Protein 9EYT (pdb70)

InterPro domains:
  IPR000547 Clathrin, heavy chain/VPS, 7-fold repeat [PS50236] (543-689)
  IPR000547 Clathrin, heavy chain/VPS, 7-fold repeat [PS50236] (692-834)
  IPR000547 Clathrin, heavy chain/VPS, 7-fold repeat [PS50236] (839-978)
  IPR000547 Clathrin, heavy chain/VPS, 7-fold repeat [PS50236] (985-1130)
  IPR000547 Clathrin, heavy chain/VPS, 7-fold repeat [PS50236] (1134-1275)
  IPR000547 Clathrin, heavy chain/VPS, 7-fold repeat [PS50236] (1280-1426)
  IPR000547 Clathrin, heavy chain/VPS, 7-fold repeat [PS50236] (1429-1572)
  IPR000547 Clathrin, heavy chain/VPS, 7-fold repeat [SM00299] (543-685)
  IPR000547 Clathrin, heavy chain/VPS, 7-fold repeat [SM00299] (692-834)
  IPR000547 Clathrin, heavy chain/VPS, 7-fold repeat [SM00299] (839-978)
  IPR000547 Clathrin, heavy chain/VPS, 7-fold repeat [SM00299] (985-1130)
  IPR000547 Clathrin, heavy chain/VPS, 7-fold repeat [SM00299] (1134-1275)
  IPR000547 Clathrin, heavy chain/VPS, 7-fold repeat [SM00299] (1280-1426)
  IPR000547 Clathrin, heavy chain/VPS, 7-fold repeat [SM00299] (1429-1588)
  IPR011990 Tetratricopeptide-like helical domain superfamily [G3DSA:1.25.40.10] (449-777)
  IPR011990 Tetratricopeptide-like helical domain superfamily [G3DSA:1.25.40.10] (894-1048)
  IPR011990 Tetratricopeptide-like helical domain superfamily [G3DSA:1.25.40.10] (1049-1189)
  IPR011990 Tetratricopeptide-like helical domain superfamily [G3DSA:1.25.40.10] (1190-1528)
  IPR015348 Clathrin, heavy chain, linker, core motif [PF09268] (339-360)
  IPR016024 Armadillo-type fold [SSF48371] (339-491)

Organism: Saccharomyces cerevisiae (strain ATCC 204508 / S288c) (NCBI:txid559292)

Secondary structure (DSSP, 8-state):
-TT-SEEEEEEEEGGGGT--GGG-STTTEEEEETTEEEEEE-STT--EEEEEETTTTTEEEEEEB--SEEEE-SSSSEEEEEETTTEEEEEETTTTEEEEEEE-SS-EEEEEESSSSEEEEEESSEEEEEEGGGS-TTPPPEEEEEPPGGGTT-EEEEEEE-TTSSEEEEEEEEEETTEEEEEEEEEETTTTEEEEEE-SEEEEEEE--TTSTT--EEEEEEEEE-TTT--EEEEEEEES--TT-S--PPPEEEEE---TT-TT--EEEEEEETTTTEEEEEETTSEEEEEETTT--EEEEEES-SSPEEEEEEETTTTEEEEEETT-EEEEEEE-TTTHHHHHHHTS--HHHHHHHHHHHT-SS-TT-/--SS--/---SB--/--STTT-

Sequence (389 aa):
MSDLPIEFTELVDLMSLGISPQFLDFRSTTFESDHFVTVRETKDGTNSVAIVDLAKGNEVTRKNMGGDSAIMHPSQMVISVRANGTIVQIFNLETKSKLKSFTLDEPVIFWRWLSETTLGFVTARSILTSNVFDGNVNAKPQLLTLRHANLNNTQQIINFVANKNLDWFAVVGILQENGRIAGRIQLFSKQRNISQAIDGHVAIFTNILLEGNGSTPVQVFVTGNRNATTGAGELRIIEIDHDASLPSQYQKETTDDIFFPPDATNDFPIAVQVSEKYGIIYLLTKYGFIHLYELETGTNLFVNRITAESVFTAAPYNHENGIACINKKGQVLAVEISTSQIVPYILNKLSNVALALIVATRGGLPGADDLYTLIDLGYTLIDLGYTLIDL

Nearest PDB structures (foldseek):
  9eyt-assembly1_A  TM=1.003E+00  e=1.297E-74  Saccharomyces cerevisiae S288C
  9exf-assembly4_D  TM=9.952E-01  e=6.682E-69  Saccharomyces cerevisiae S288C
  9exg-assembly1_A  TM=9.948E-01  e=3.323E-68  Saccharomyces cerevisiae S288C
  5ods-assembly2_B  TM=9.689E-01  e=1.224E-43  Mus musculus
  5ods-assembly1_A  TM=9.681E-01  e=1.224E-43  Mus musculus

Solvent-accessible surface area: 16287 Å² total; per-residue (Å²): 133,81,102,60,1,9,95,100,61,85,44,9,44,0,53,84,50,70,6,33,87,134,25,12,14,37,137,8,0,15,8,30,13,38,51,6,0,2,0,44,20,72,56,131,77,73,30,15,0,0,5,0,23,31,79,53,70,39,111,50,50,122,56,90,6,52,4,74,10,4,4,3,2,23,39,104,67,7,0,0,0,32,2,107,20,25,44,0,8,0,6,44,23,129,93,122,55,82,48,3,18,17,75,10,129,47,71,8,75,24,10,55,4,19,36,90,65,10,0,0,0,0,1,63,98,8,2,20,26,5,84,2,82,62,78,82,58,100,43,103,20,136,100,25,22,112,37,66,71,22,0,81,139,20,70,10,16,37,0,12,16,6,152,101,51,34,9,5,0,2,0,0,0,24,109,70,108,49,36,13,11,3,59,0,2,0,5,1,118,136,132,110,45,26,12,41,11,86,0,2,5,2,32,18,5,21,5,94,20,151,58,9,64,103,62,61,5,30,0,0,0,1,0,29,7,63,12,106,102,8,63,7,70,1,28,1,15,23,3,67,65,79,96,101,23,106,28,130,15,154,74,50,74,28,114,3,116,15,31,113,115,6,58,77,4,0,0,19,12,7,28,14,0,63,87,31,0,0,0,0,0,0,0,6,48,0,31,0,0,0,1,0,0,56,40,0,47,52,3,17,57,73,104,17,14,81,62,24,0,1,14,19,2,22,36,57,165,108,29,2,3,0,2,0,0,68,85,0,55,0,6,1,0,28,6,4,63,69,50,0,0,49,30,0,35,102,134,54,95,46,79,69,4,0,72,45,0,9,98,53,17,72,18,66,35,16,130,152,123,93,110,23,22,97,46,122,137,54,0,2,87,56,68,113,14,24,5,11,143

B-factor: mean 39.84, std 12.74, range [17.58, 113.2]

Structure (mmCIF, N/CA/C/O backbone):
data_9EYT
#
_entry.id   9EYT
#
_cell.length_a   56.31
_cell.length_b   56.31
_cell.length_c   254.6
_cell.angle_alpha   90
_cell.angle_beta   90
_cell.angle_gamma   90
#
_symmetry.space_group_name_H-M   'P 43 21 2'
#
loop_
_entity.id
_entity.type
_entity.pdbx_description
1 polymer 'Clathrin heavy chain'
2 polymer Epsin-1
3 water water
#
loop_
_atom_site.group_PDB
_atom_site.id
_atom_site.type_symbol
_atom_site.label_atom_id
_atom_site.label_alt_id
_atom_site.label_comp_id
_atom_site.label_asym_id
_atom_site.label_entity_id
_atom_site.label_seq_id
_atom_site.pdbx_PDB_ins_code
_atom_site.Cartn_x
_atom_site.Cartn_y
_atom_site.Cartn_z
_atom_site.occupancy
_atom_site.B_iso_or_equiv
_atom_site.auth_seq_id
_atom_site.auth_comp_id
_atom_site.auth_asym_id
_atom_site.auth_atom_id
_atom_site.pdbx_PDB_model_num
ATOM 1 N N . MET A 1 5 ? 20.304 41.83 -1.676 1 83.655 1 MET A N 1
ATOM 2 C CA . MET A 1 5 ? 19.828 40.859 -2.699 1 84.659 1 MET A CA 1
ATOM 3 C C . MET A 1 5 ? 18.301 40.865 -2.657 1 84.69 1 MET A C 1
ATOM 4 O O . MET A 1 5 ? 17.722 40.425 -1.669 1 90.275 1 MET A O 1
ATOM 10 N N . SER A 1 6 ? 17.672 41.353 -3.736 1 88.411 2 SER A N 1
ATOM 11 C CA . SER A 1 6 ? 16.283 41.793 -3.722 1 84.041 2 SER A CA 1
ATOM 12 C C . SER A 1 6 ? 15.3 40.67 -4.081 1 78.727 2 SER A C 1
ATOM 13 O O . SER A 1 6 ? 14.095 40.901 -4.156 1 86.34 2 SER A O 1
ATOM 19 N N . ASP A 1 7 ? 15.799 39.457 -4.344 1 71.896 3 ASP A N 1
ATOM 20 C CA . ASP A 1 7 ? 14.942 38.342 -4.723 1 74.244 3 ASP A CA 1
ATOM 21 C C . ASP A 1 7 ? 14.561 37.528 -3.48 1 70.731 3 ASP A C 1
ATOM 22 O O . ASP A 1 7 ? 13.529 36.859 -3.456 1 64.623 3 ASP A O 1
ATOM 31 N N . LEU A 1 8 ? 15.429 37.572 -2.459 1 71.662 4 LEU A N 1
ATOM 32 C CA . LEU A 1 8 ? 15.308 36.742 -1.272 1 65.304 4 LEU A CA 1
ATOM 33 C C . LEU A 1 8 ? 13.901 36.846 -0.689 1 57.016 4 LEU A C 1
ATOM 34 O O . LEU A 1 8 ? 13.385 37.922 -0.452 1 60.653 4 LEU A O 1
ATOM 50 N N . PRO A 1 9 ? 13.257 35.717 -0.364 1 50.026 5 PRO A N 1
ATOM 51 C CA . PRO A 1 9 ? 11.934 35.743 0.243 1 46.654 5 PRO A CA 1
ATOM 52 C C . PRO A 1 9 ? 11.908 36.081 1.738 1 43.124 5 PRO A C 1
ATOM 53 O O . PRO A 1 9 ? 10.845 36.052 2.346 1 42.356 5 PRO A O 1
ATOM 64 N N . ILE A 1 10 ? 13.085 36.34 2.331 1 45.343 6 ILE A N 1
ATOM 65 C CA . ILE A 1 10 ? 13.234 36.611 3.761 1 43.266 6 ILE A CA 1
ATOM 66 C C . ILE A 1 10 ? 14.026 37.894 3.962 1 43.207 6 ILE A C 1
ATOM 67 O O . ILE A 1 10 ? 14.737 38.346 3.054 1 46.536 6 ILE A O 1
ATOM 83 N N . GLU A 1 11 ? 13.844 38.468 5.153 1 43.459 7 GLU A N 1
ATOM 84 C CA . GLU A 1 11 ? 14.729 39.474 5.721 1 46.368 7 GLU A CA 1
ATOM 85 C C . GLU A 1 11 ? 15.551 38.859 6.848 1 43.168 7 GLU A C 1
ATOM 86 O O . GLU A 1 11 ? 15.022 38.157 7.716 1 43.364 7 GLU A O 1
ATOM 98 N N . PHE A 1 12 ? 16.866 39.064 6.761 1 44.085 8 PHE A N 1
ATOM 99 C CA . PHE A 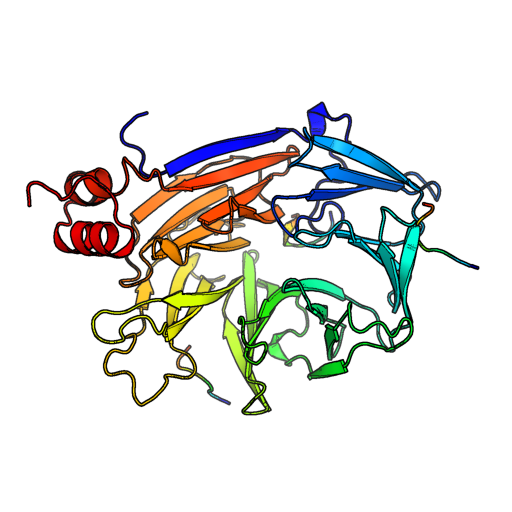1 12 ? 17.827 38.538 7.726 1 42.848 8 PHE A CA 1
ATOM 100 C C . PHE A 1 12 ? 18.496 39.724 8.414 1 43.809 8 PHE A C 1
ATOM 101 O O . PHE A 1 12 ? 18.939 40.651 7.736 1 46.857 8 PHE A O 1
ATOM 118 N N . THR A 1 13 ? 18.547 39.714 9.753 1 43.173 9 THR A N 1
ATOM 119 C CA . THR A 1 13 ? 18.97 40.843 10.569 1 48.923 9 THR A CA 1
ATOM 120 C C . THR A 1 13 ? 19.81 40.317 11.724 1 47.219 9 THR A C 1
ATOM 121 O O . THR A 1 13 ? 19.657 39.161 12.109 1 44.879 9 THR A O 1
ATOM 132 N N . GLU A 1 14 ? 20.715 41.155 12.215 1 46.042 10 GLU A N 1
ATOM 133 C CA . GLU A 1 14 ? 21.358 40.939 13.503 1 44.712 10 GLU A CA 1
ATOM 134 C C . GLU A 1 14 ? 20.686 41.879 14.493 1 44.029 10 GLU A C 1
ATOM 135 O O . GLU A 1 14 ? 20.75 43.087 14.294 1 47.611 10 GLU A O 1
ATOM 147 N N . LEU A 1 15 ? 20.025 41.339 15.516 1 42.315 11 LEU A N 1
ATOM 148 C CA . LEU A 1 15 ? 19.338 42.166 16.507 1 45.671 11 LEU A CA 1
ATOM 149 C C . LEU A 1 15 ? 20.361 42.828 17.419 1 49.923 11 LEU A C 1
ATOM 150 O O . LEU A 1 15 ? 20.195 43.997 17.772 1 52.43 11 LEU A O 1
ATOM 166 N N . VAL A 1 16 ? 21.416 42.093 17.779 1 48.991 12 VAL A N 1
ATOM 167 C CA . VAL A 1 16 ? 22.451 42.637 18.654 1 47.807 12 VAL A CA 1
ATOM 168 C C . VAL A 1 16 ? 23.597 41.644 18.659 1 46.57 12 VAL A C 1
ATOM 169 O O . VAL A 1 16 ? 23.397 40.433 18.457 1 44.563 12 VAL A O 1
ATOM 182 N N . ASP A 1 17 ? 24.796 42.165 18.878 1 45.423 13 ASP A N 1
ATOM 183 C CA . ASP A 1 17 ? 25.917 41.299 19.163 1 45.157 13 ASP A CA 1
ATOM 184 C C . ASP A 1 17 ? 26.197 41.35 20.669 1 42.754 13 ASP A C 1
ATOM 185 O O . ASP A 1 17 ? 26.572 42.4 21.165 1 41.679 13 ASP A O 1
ATOM 194 N N . LEU A 1 18 ? 26.072 40.226 21.383 1 40.487 14 LEU A N 1
ATOM 195 C CA . LEU A 1 18 ? 26.179 40.287 22.838 1 38.931 14 LEU A CA 1
ATOM 196 C C . LEU A 1 18 ? 27.587 40.631 23.283 1 40.689 14 LEU A C 1
ATOM 197 O O . LEU A 1 18 ? 27.77 41.214 24.367 1 41.601 14 LEU A O 1
ATOM 213 N N . MET A 1 19 ? 28.582 40.247 22.477 1 39.821 15 MET A N 1
ATOM 214 C CA . MET A 1 19 ? 29.986 40.447 22.773 1 42.38 15 MET A CA 1
ATOM 215 C C . MET A 1 19 ? 30.356 41.943 22.764 1 43.514 15 MET A C 1
ATOM 216 O O . MET A 1 19 ? 31.342 42.335 23.409 1 45.466 15 MET A O 1
ATOM 230 N N . SER A 1 20 ? 29.577 42.756 22.019 1 43.335 16 SER A N 1
ATOM 231 C CA . SER A 1 20 ? 29.747 44.209 21.91 1 48.703 16 SER A CA 1
ATOM 232 C C . SER A 1 20 ? 29.129 44.883 23.132 1 48.081 16 SER A C 1
ATOM 233 O O . SER A 1 20 ? 29.294 46.095 23.358 1 55.521 16 SER A O 1
ATOM 241 N N . LEU A 1 21 ? 28.47 44.074 23.954 1 48.924 17 LEU A N 1
ATOM 242 C CA . LEU A 1 21 ? 27.868 44.523 25.198 1 49.928 17 LEU A CA 1
ATOM 243 C C . LEU A 1 21 ? 28.737 44.134 26.385 1 50.294 17 LEU A C 1
ATOM 244 O O . LEU A 1 21 ? 28.376 44.484 27.512 1 48.376 17 LEU A O 1
ATOM 260 N N . GLY A 1 22 ? 30.015 43.739 26.119 1 53.436 18 GLY A N 1
ATOM 261 C CA . GLY A 1 22 ? 31 43.46 27.165 1 57.836 18 GLY A CA 1
ATOM 262 C C . GLY A 1 22 ? 30.788 42.088 27.841 1 55.98 18 GLY A C 1
ATOM 263 O O 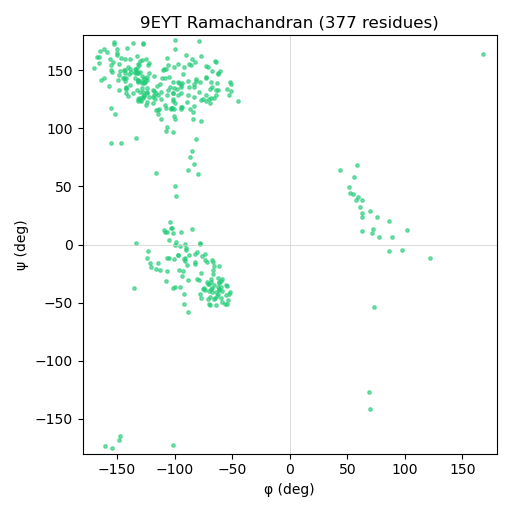. GLY A 1 22 ? 31.476 41.748 28.807 1 59.221 18 GLY A O 1
ATOM 267 N N . ILE A 1 23 ? 29.859 41.317 27.31 1 53.102 19 ILE A N 1
ATOM 268 C CA . ILE A 1 23 ? 29.513 40.007 27.838 1 52.086 19 ILE A CA 1
ATOM 269 C C . ILE A 1 23 ? 30.525 38.983 27.334 1 52.305 19 ILE A C 1
ATOM 270 O O . ILE A 1 23 ? 31.023 39.093 26.214 1 50.135 19 ILE A O 1
ATOM 286 N N . SER A 1 24 ? 30.864 38.028 28.217 1 50.616 20 SER A N 1
ATOM 287 C CA . SER A 1 24 ? 31.899 37.047 27.943 1 47.742 20 SER A CA 1
ATOM 288 C C . SER A 1 24 ? 31.329 35.93 27.083 1 42.98 20 SER A C 1
ATOM 289 O O . SER A 1 24 ? 30.237 35.411 27.317 1 42.395 20 SER A O 1
ATOM 297 N N . PRO A 1 25 ? 32.112 35.44 26.109 1 43.938 21 PRO A N 1
ATOM 298 C CA . PRO A 1 25 ? 31.712 34.274 25.351 1 41.357 21 PRO A CA 1
ATOM 299 C C . PRO A 1 25 ? 31.662 32.984 26.174 1 40.204 21 PRO A C 1
ATOM 300 O O . PRO A 1 25 ? 31.066 32.044 25.706 1 40.274 21 PRO A O 1
ATOM 311 N N . GLN A 1 26 ? 32.246 32.935 27.374 1 41.906 22 GLN A N 1
ATOM 312 C CA . GLN A 1 26 ? 32.281 31.692 28.133 1 42.876 22 GLN A CA 1
ATOM 313 C C . GLN A 1 26 ? 30.874 31.292 28.593 1 40.491 22 GLN A C 1
ATOM 314 O O . GLN A 1 26 ? 30.671 30.148 28.987 1 42.142 22 GLN A O 1
ATOM 328 N N . PHE A 1 27 ? 29.866 32.174 28.527 1 38.948 23 PHE A N 1
ATOM 329 C CA . PHE A 1 27 ? 28.533 31.841 29.003 1 36.733 23 PHE A CA 1
ATOM 330 C C . PHE A 1 27 ? 27.493 31.67 27.899 1 34.321 23 PHE A C 1
ATOM 331 O O . PHE A 1 27 ? 26.279 31.62 28.164 1 33.22 23 PHE A O 1
ATOM 348 N N . LEU A 1 28 ? 27.975 31.579 26.658 1 33.612 24 LEU A N 1
ATOM 349 C CA . LEU A 1 28 ? 27.1 31.389 25.529 1 32.899 24 LEU A CA 1
ATOM 350 C C . LEU A 1 28 ? 26.803 29.893 25.369 1 34.283 24 LEU A C 1
ATOM 351 O O . LEU A 1 28 ? 27.35 29.24 24.486 1 34.886 24 LEU A O 1
ATOM 367 N N . ASP A 1 29 ? 25.859 29.388 26.178 1 33.977 25 ASP A N 1
ATOM 368 C CA . ASP A 1 29 ? 25.455 27.994 26.116 1 32.132 25 ASP A CA 1
ATOM 369 C C . ASP A 1 29 ? 23.987 27.912 26.527 1 30.609 25 ASP A C 1
ATOM 370 O O . ASP A 1 29 ? 23.461 28.82 27.137 1 29.147 25 ASP A O 1
ATOM 379 N N . PHE A 1 30 ? 23.329 26.795 26.213 1 26.196 26 PHE A N 1
ATOM 380 C CA . PHE A 1 30 ? 21.889 26.674 26.295 1 25.347 26 PHE A CA 1
ATOM 381 C C . PHE A 1 30 ? 21.382 26.91 27.717 1 24.028 26 PHE A C 1
ATOM 382 O O . PHE A 1 30 ? 20.28 27.393 27.875 1 28.366 26 PHE A O 1
ATOM 399 N N . ARG A 1 31 ? 22.123 26.459 28.734 1 25.449 27 ARG A N 1
ATOM 400 C CA . ARG A 1 31 ? 21.707 26.607 30.122 1 26.272 27 ARG A CA 1
ATOM 401 C C . ARG A 1 31 ? 21.992 28.002 30.679 1 28.314 27 ARG A C 1
ATOM 402 O O . ARG A 1 31 ? 21.277 28.446 31.561 1 31.692 27 ARG A O 1
ATOM 423 N N . SER A 1 32 ? 23.025 28.664 30.175 1 29.222 28 SER A N 1
ATOM 424 C CA . SER A 1 32 ? 23.51 29.885 30.811 1 31.647 28 SER A CA 1
ATOM 425 C C . SER A 1 32 ? 22.898 31.124 30.15 1 32.668 28 SER A C 1
ATOM 426 O O . SER A 1 32 ? 22.757 32.176 30.802 1 34.334 28 SER A O 1
ATOM 434 N N . THR A 1 33 ? 22.712 31.076 28.824 1 30.405 29 THR A N 1
ATOM 435 C CA . THR A 1 33 ? 22.139 32.219 28.12 1 30.007 29 THR A CA 1
ATOM 436 C C . THR A 1 33 ? 20.774 31.809 27.619 1 29.318 29 THR A C 1
ATOM 437 O O . THR A 1 33 ? 20.678 30.98 26.692 1 30.989 29 THR A O 1
ATOM 448 N N . THR A 1 34 ? 19.727 32.346 28.243 1 29.066 30 THR A N 1
ATOM 449 C CA . THR A 1 34 ? 18.358 31.951 27.976 1 29.387 30 THR A CA 1
ATOM 450 C C . THR A 1 34 ? 17.647 33.027 27.169 1 30.287 30 THR A C 1
ATOM 451 O O . THR A 1 34 ? 17.993 34.21 27.231 1 32.193 30 THR A O 1
ATOM 462 N N . PHE A 1 35 ? 16.636 32.566 26.435 1 30.112 31 PHE A N 1
ATOM 463 C CA . PHE A 1 35 ? 16.026 33.349 25.361 1 30.903 31 PHE A CA 1
ATOM 464 C C . PHE A 1 35 ? 14.601 32.859 25.146 1 30.951 31 PHE A C 1
ATOM 465 O O . PHE A 1 35 ? 14.392 31.981 24.298 1 33.187 31 PHE A O 1
ATOM 482 N N . GLU A 1 36 ? 13.662 33.421 25.908 1 28.135 32 GLU A N 1
ATOM 483 C CA . GLU A 1 36 ? 12.27 32.997 25.936 1 29.377 32 GLU A CA 1
ATOM 484 C C . GLU A 1 36 ? 11.419 33.719 24.862 1 32.284 32 GLU A C 1
ATOM 485 O O . GLU A 1 36 ? 10.418 33.2 24.4 1 35.605 32 GLU A O 1
ATOM 497 N N . SER A 1 37 ? 11.806 34.945 24.551 1 32.92 33 SER A N 1
ATOM 498 C CA . SER A 1 37 ? 11.205 35.766 23.506 1 38.163 33 SER A CA 1
ATOM 499 C C . SER A 1 37 ? 12.273 36.734 23.006 1 36.523 33 SER A C 1
ATOM 500 O O . SER A 1 37 ? 13.362 36.816 23.557 1 35.7 33 SER A O 1
ATOM 508 N N . ASP A 1 38 ? 11.991 37.517 21.947 1 39.574 34 ASP A N 1
ATOM 509 C CA . ASP A 1 38 ? 13.026 38.414 21.448 1 40.111 34 ASP A CA 1
ATOM 510 C C . ASP A 1 38 ? 13.018 39.727 22.227 1 42.288 34 ASP A C 1
ATOM 511 O O . ASP A 1 38 ? 13.656 40.691 21.77 1 44.307 34 ASP A O 1
ATOM 520 N N . HIS A 1 39 ? 12.3 39.759 23.376 1 39.102 35 HIS A N 1
ATOM 521 C CA . HIS A 1 39 ? 12.256 40.92 24.252 1 42.404 35 HIS A CA 1
ATOM 522 C C . HIS A 1 39 ? 13.534 40.977 25.085 1 41.359 35 HIS A C 1
ATOM 523 O O . HIS A 1 39 ? 14.094 42.048 25.319 1 44.009 35 HIS A O 1
ATOM 538 N N . PHE A 1 40 ? 13.977 39.823 25.599 1 36.769 36 PHE A N 1
ATOM 539 C CA . PHE A 1 40 ? 15.112 39.792 26.506 1 36.449 36 PHE A CA 1
ATOM 540 C C . PHE A 1 40 ? 16.046 38.625 26.217 1 34.158 36 PHE A C 1
ATOM 541 O O . PHE A 1 40 ? 15.609 37.572 25.751 1 32.996 36 PHE A O 1
ATOM 558 N N . VAL A 1 41 ? 17.322 38.839 26.534 1 35.316 37 VAL A N 1
ATOM 559 C CA . VAL A 1 41 ? 18.303 37.784 26.682 1 34.159 37 VAL A CA 1
ATOM 560 C C . VAL A 1 41 ? 18.809 37.849 28.122 1 34.196 37 VAL A C 1
ATOM 561 O O . VAL A 1 41 ? 19.043 38.936 28.622 1 37.643 37 VAL A O 1
ATOM 574 N N . THR A 1 42 ? 18.874 36.689 28.817 1 31.692 38 THR A N 1
ATOM 575 C CA . THR A 1 42 ? 19.36 36.615 30.189 1 31.844 38 THR A CA 1
ATOM 576 C C . THR A 1 42 ? 20.641 35.776 30.254 1 31.129 38 THR A C 1
ATOM 577 O O . THR A 1 42 ? 20.596 34.575 29.977 1 31.358 38 THR A O 1
ATOM 588 N N . VAL A 1 43 ? 21.766 36.396 30.634 1 32.562 39 VAL A N 1
ATOM 589 C CA . VAL A 1 43 ? 23.042 35.703 30.73 1 33.561 39 VAL A CA 1
ATOM 590 C C . VAL A 1 43 ? 23.484 35.481 32.167 1 34.828 39 VAL A C 1
ATOM 591 O O . VAL A 1 43 ? 23.797 36.441 32.891 1 37.373 39 VAL A O 1
ATOM 604 N N . ARG A 1 44 ? 23.596 34.197 32.552 1 35.244 40 ARG A N 1
ATOM 605 C CA . ARG A 1 44 ? 24.139 33.805 33.853 1 36.562 40 ARG A CA 1
ATOM 606 C C . ARG A 1 44 ? 25.653 33.775 33.77 1 38.71 40 ARG A C 1
ATOM 607 O O . ARG A 1 44 ? 26.205 33.079 32.937 1 44.117 40 ARG A O 1
ATOM 628 N N . GLU A 1 45 ? 26.292 34.598 34.586 1 39.224 41 GLU A N 1
ATOM 629 C CA . GLU A 1 45 ? 27.714 34.855 34.563 1 44.467 41 GLU A CA 1
ATOM 630 C C . GLU A 1 45 ? 28.314 34.319 35.873 1 52.409 41 GLU A C 1
ATOM 631 O O . GLU A 1 45 ? 27.983 34.821 36.947 1 53.728 41 GLU A O 1
ATOM 643 N N . THR A 1 46 ? 29.197 33.31 35.787 1 61.163 42 THR A N 1
ATOM 644 C CA . THR A 1 46 ? 29.821 32.685 36.952 1 64.221 42 THR A CA 1
ATOM 645 C C . THR A 1 46 ? 31.248 33.201 37.141 1 72.845 42 THR A C 1
ATOM 646 O O . THR A 1 46 ? 32.078 33.13 36.235 1 76.678 42 THR A O 1
ATOM 657 N N . LYS A 1 47 ? 31.517 33.715 38.348 1 79.642 43 LYS A N 1
ATOM 658 C CA . LYS A 1 47 ? 32.838 34.158 38.76 1 87 43 LYS A CA 1
ATOM 659 C C . LYS A 1 47 ? 32.953 33.875 40.255 1 98.958 43 LYS A C 1
ATOM 660 O O . LYS A 1 47 ? 32.602 34.732 41.072 1 113.198 43 LYS A O 1
ATOM 666 N N . ASP A 1 48 ? 33.38 32.647 40.591 1 102.768 44 ASP A N 1
ATOM 667 C CA . ASP A 1 48 ? 33.494 32.211 41.977 1 105.79 44 ASP A CA 1
ATOM 668 C C . ASP A 1 48 ? 32.073 32.08 42.527 1 100.896 44 ASP A C 1
ATOM 669 O O . ASP A 1 48 ? 31.194 31.635 41.802 1 84.364 44 ASP A O 1
ATOM 678 N N . GLY A 1 49 ? 31.849 32.467 43.789 1 106.32 45 GLY A N 1
ATOM 679 C CA . GLY A 1 49 ? 30.503 32.582 44.333 1 108.428 45 GLY A CA 1
ATOM 680 C C . GLY A 1 49 ? 29.921 33.981 44.118 1 106.981 45 GLY A C 1
ATOM 681 O O . GLY A 1 49 ? 28.757 34.22 44.443 1 99.265 45 GLY A O 1
ATOM 685 N N . THR A 1 50 ? 30.737 34.895 43.565 1 101 46 THR A N 1
ATOM 686 C CA . THR A 1 50 ? 30.29 36.237 43.217 1 93.547 46 THR A CA 1
ATOM 687 C C . THR A 1 50 ? 29.54 36.182 41.878 1 84.868 46 THR A C 1
ATOM 688 O O . THR A 1 50 ? 29.948 36.801 40.894 1 91.696 46 THR A O 1
ATOM 693 N N . ASN A 1 51 ? 28.438 35.414 41.856 1 72.286 47 ASN A N 1
ATOM 694 C CA . ASN A 1 51 ? 27.717 35.037 40.638 1 64.922 47 ASN A CA 1
ATOM 695 C C . ASN A 1 51 ? 26.71 36.119 40.264 1 55.305 47 ASN A C 1
ATOM 696 O O . ASN A 1 51 ? 26.314 36.871 41.131 1 51.855 47 ASN A O 1
ATOM 707 N N . SER A 1 52 ? 26.342 36.231 38.98 1 51.396 48 SER A N 1
ATOM 708 C CA . SER A 1 52 ? 25.543 37.368 38.532 1 47.03 48 SER A CA 1
ATOM 709 C C . SER A 1 52 ? 24.709 36.995 37.309 1 40.877 48 SER A C 1
ATOM 710 O O . SER A 1 52 ? 24.866 35.934 36.72 1 38.489 48 SER A O 1
ATOM 718 N N . VAL A 1 53 ? 23.827 37.918 36.927 1 38.484 49 VAL A N 1
ATOM 719 C CA . VAL A 1 53 ? 22.996 37.789 35.758 1 35.988 49 VAL A CA 1
ATOM 720 C C . VAL A 1 53 ? 22.956 39.141 35.063 1 39.089 49 VAL A C 1
ATOM 721 O O . VAL A 1 53 ? 22.846 40.173 35.731 1 38.988 49 VAL A O 1
ATOM 734 N N . ALA A 1 54 ? 23.077 39.094 33.726 1 38.258 50 ALA A N 1
ATOM 735 C CA . ALA A 1 54 ? 22.993 40.255 32.856 1 38.61 50 ALA A CA 1
ATOM 736 C C . ALA A 1 54 ? 21.739 40.08 32.018 1 36.578 50 ALA A C 1
ATOM 737 O O . ALA A 1 54 ? 21.618 39.075 31.306 1 38.378 50 ALA A O 1
ATOM 744 N N . ILE A 1 55 ? 20.797 41.005 32.197 1 35.523 51 ILE A N 1
ATOM 745 C CA . ILE A 1 55 ? 19.539 40.999 31.488 1 36.037 51 ILE A CA 1
ATOM 746 C C . ILE A 1 55 ? 19.591 42.051 30.396 1 36.763 51 ILE A C 1
ATOM 747 O O . ILE A 1 55 ? 19.689 43.247 30.698 1 39.309 51 ILE A O 1
ATOM 763 N N . VAL A 1 56 ? 19.49 41.595 29.14 1 37.906 52 VAL A N 1
ATOM 764 C CA . VAL A 1 56 ? 19.567 42.469 27.97 1 40.264 52 VAL A CA 1
ATOM 765 C C . VAL A 1 56 ? 18.14 42.734 27.506 1 41.165 52 VAL A C 1
ATOM 766 O O . VAL A 1 56 ? 17.424 41.79 27.183 1 39.589 52 VAL A O 1
ATOM 779 N N . ASP A 1 57 ? 17.744 44.015 27.457 1 42.38 53 ASP A N 1
ATOM 780 C CA . ASP A 1 57 ? 16.401 44.392 27.041 1 44.012 53 ASP A CA 1
ATOM 781 C C . ASP A 1 57 ? 16.474 44.832 25.582 1 46.454 53 ASP A C 1
ATOM 782 O O . ASP A 1 57 ? 16.971 45.917 25.302 1 48.519 53 ASP A O 1
ATOM 791 N N . LEU A 1 58 ? 15.942 43.999 24.687 1 48.242 54 LEU A N 1
ATOM 792 C CA . LEU A 1 58 ? 16.094 44.179 23.252 1 53.722 54 LEU A CA 1
ATOM 793 C C . LEU A 1 58 ? 15.172 45.28 22.749 1 53.676 54 LEU A C 1
ATOM 794 O O . LEU A 1 58 ? 15.421 45.818 21.681 1 56.468 54 LEU A O 1
ATOM 810 N N . ALA A 1 59 ? 14.079 45.531 23.47 1 52.211 55 ALA A N 1
ATOM 811 C CA . ALA A 1 59 ? 13.137 46.576 23.122 1 59.192 55 ALA A CA 1
ATOM 812 C C . ALA A 1 59 ? 13.708 47.961 23.476 1 59.359 55 ALA A C 1
ATOM 813 O O . ALA A 1 59 ? 13.615 48.891 22.685 1 69.376 55 ALA A O 1
ATOM 820 N N . LYS A 1 60 ? 14.408 48.054 24.614 1 61.068 56 LYS A N 1
ATOM 821 C CA . LYS A 1 60 ? 14.895 49.301 25.184 1 60.67 56 LYS A CA 1
ATOM 822 C C . LYS A 1 60 ? 16.381 49.505 24.86 1 59.588 56 LYS A C 1
ATOM 823 O O . LYS A 1 60 ? 17.181 49.787 25.742 1 57.202 56 LYS A O 1
ATOM 829 N N . GLY A 1 61 ? 16.758 49.372 23.58 1 60.436 57 GLY A N 1
ATOM 830 C CA . GLY A 1 61 ? 18.098 49.742 23.15 1 59.48 57 GLY A CA 1
ATOM 831 C C . GLY A 1 61 ? 19.215 48.827 23.66 1 58.74 57 GLY A C 1
ATOM 832 O O . GLY A 1 61 ? 20.354 49.264 23.784 1 59.836 57 GLY A O 1
ATOM 836 N N . ASN A 1 62 ? 18.916 47.541 23.9 1 58.752 58 ASN A N 1
ATOM 837 C CA . ASN A 1 62 ? 19.919 46.599 24.376 1 56.004 58 ASN A CA 1
ATOM 838 C C . ASN A 1 62 ? 20.465 46.989 25.741 1 53.7 58 ASN A C 1
ATOM 839 O O . ASN A 1 62 ? 21.583 46.604 26.073 1 52.845 58 ASN A O 1
ATOM 850 N N . GLU A 1 63 ? 19.684 47.763 26.511 1 56.159 59 GLU A N 1
ATOM 851 C CA . GLU A 1 63 ? 20.017 48.11 27.887 1 56.591 59 GLU A CA 1
ATOM 852 C C . GLU A 1 63 ? 20.319 46.839 28.685 1 50.921 59 GLU A C 1
ATOM 853 O O . GLU A 1 63 ? 19.515 45.924 28.654 1 45.477 59 GLU A O 1
ATOM 865 N N . VAL A 1 64 ? 21.459 46.788 29.386 1 50.713 60 VAL A N 1
ATOM 866 C CA . VAL A 1 64 ? 21.779 45.677 30.277 1 51.251 60 VAL A CA 1
ATOM 867 C C . VAL A 1 64 ? 21.517 46.041 31.739 1 51.551 60 VAL A C 1
ATOM 868 O O . VAL A 1 64 ? 21.948 47.077 32.226 1 52.641 60 VAL A O 1
ATOM 881 N N . THR A 1 65 ? 20.803 45.178 32.442 1 47.006 61 THR A N 1
ATOM 882 C CA . THR A 1 65 ? 20.646 45.281 33.886 1 49.505 61 THR A CA 1
ATOM 883 C C . THR A 1 65 ? 21.393 44.107 34.492 1 46.423 61 THR A C 1
ATOM 884 O O . THR A 1 65 ? 21.13 42.968 34.106 1 43.357 61 THR A O 1
ATOM 895 N N . ARG A 1 66 ? 22.319 44.387 35.4 1 46.392 62 ARG A N 1
ATOM 896 C CA . ARG A 1 66 ? 23.157 43.348 35.961 1 47.911 62 ARG A CA 1
ATOM 897 C C . ARG A 1 66 ? 22.911 43.273 37.465 1 47.934 62 ARG A C 1
ATOM 898 O O . ARG A 1 66 ? 22.912 44.288 38.156 1 49.877 62 ARG A O 1
ATOM 919 N N . LYS A 1 67 ? 22.713 42.055 37.963 1 43.954 63 LYS A N 1
ATOM 920 C CA . LYS A 1 67 ? 22.395 41.826 39.364 1 43.688 63 LYS A CA 1
ATOM 921 C C . LYS A 1 67 ? 23.187 40.63 39.873 1 42.205 63 LYS A C 1
ATOM 922 O O . LYS A 1 67 ? 23.34 39.647 39.154 1 39.679 63 LYS A O 1
ATOM 941 N N . ASN A 1 68 ? 23.546 40.66 41.16 1 43.02 64 ASN A N 1
ATOM 942 C CA . ASN A 1 68 ? 24.104 39.484 41.795 1 43.57 64 ASN A CA 1
ATOM 943 C C . ASN A 1 68 ? 22.965 38.493 41.981 1 45.128 64 ASN A C 1
ATOM 944 O O . ASN A 1 68 ? 21.84 38.885 42.267 1 43.369 64 ASN A O 1
ATOM 955 N N . MET A 1 69 ? 23.293 37.214 41.807 1 44.871 65 MET A N 1
ATOM 956 C CA . MET A 1 69 ? 22.322 36.139 41.872 1 49.018 65 MET A CA 1
ATOM 957 C C . MET A 1 69 ? 22.966 34.908 42.52 1 51.675 65 MET A C 1
ATOM 958 O O . MET A 1 69 ? 24.134 34.62 42.273 1 62.433 65 MET A O 1
ATOM 972 N N . GLY A 1 70 ? 22.192 34.179 43.324 1 51.273 66 GLY A N 1
ATOM 973 C CA . GLY A 1 70 ? 22.649 32.96 43.973 1 53.715 66 GLY A CA 1
ATOM 974 C C . GLY A 1 70 ? 22.057 31.701 43.339 1 55.016 66 GLY A C 1
ATOM 975 O O . GLY A 1 70 ? 22.184 30.611 43.894 1 65.392 66 GLY A O 1
ATOM 979 N N . GLY A 1 71 ? 21.406 31.851 42.189 1 49.149 67 GLY A N 1
ATOM 980 C CA . GLY A 1 71 ? 20.693 30.76 41.561 1 48.169 67 GLY A CA 1
ATOM 981 C C . GLY A 1 71 ? 21.526 30.142 40.453 1 49.909 67 GLY A C 1
ATOM 982 O O . GLY A 1 71 ? 22.544 30.691 40.052 1 58.765 67 GLY A O 1
ATOM 986 N N . ASP A 1 72 ? 21.069 28.987 39.989 1 48.046 68 ASP A N 1
ATOM 987 C CA . ASP A 1 72 ? 21.74 28.202 38.979 1 51.551 68 ASP A CA 1
ATOM 988 C C . ASP A 1 72 ? 21.094 28.424 37.613 1 49.658 68 ASP A C 1
ATOM 989 O O . ASP A 1 72 ? 21.58 27.891 36.622 1 57.065 68 ASP A O 1
ATOM 998 N N . SER A 1 73 ? 19.92 29.059 37.568 1 40.401 69 SER A N 1
ATOM 999 C CA . SER A 1 73 ? 19.205 29.2 36.316 1 36.77 69 SER A CA 1
ATOM 1000 C C . SER A 1 73 ? 18.256 30.397 36.413 1 34.077 69 SER A C 1
ATOM 1001 O O . SER A 1 73 ? 17.659 30.645 37.463 1 31.814 69 SER A O 1
ATOM 1009 N N . ALA A 1 74 ? 18.202 31.216 35.355 1 31.418 70 ALA A N 1
ATOM 1010 C CA . ALA A 1 74 ? 17.345 32.392 35.353 1 32.599 70 ALA A CA 1
ATOM 1011 C C . ALA A 1 74 ? 16.716 32.599 33.961 1 32.507 70 ALA A C 1
ATOM 1012 O O . ALA A 1 74 ? 17.428 32.541 32.956 1 33.475 70 ALA A O 1
ATOM 1019 N N . ILE A 1 75 ? 15.406 32.855 33.925 1 30.733 71 ILE A N 1
ATOM 1020 C CA . ILE A 1 75 ? 14.694 33.222 32.699 1 32.829 71 ILE A CA 1
ATOM 1021 C C . ILE A 1 75 ? 13.806 34.456 32.93 1 32.264 71 ILE A C 1
ATOM 1022 O O . ILE A 1 75 ? 13.176 34.63 33.981 1 30.314 71 ILE A O 1
ATOM 1038 N N . MET A 1 76 ? 13.658 35.274 31.874 1 29.529 72 MET A N 1
ATOM 1039 C CA . MET A 1 76 ? 12.694 36.359 31.814 1 33.132 72 MET A CA 1
ATOM 1040 C C . MET A 1 76 ? 11.38 35.879 31.196 1 33.047 72 MET A C 1
ATOM 1041 O O . MET A 1 76 ? 11.347 34.926 30.404 1 32.442 72 MET A O 1
ATOM 1055 N N . HIS A 1 77 ? 10.303 36.554 31.603 1 34.203 73 HIS A N 1
ATOM 1056 C CA . HIS A 1 77 ? 8.984 36.362 31.038 1 33.386 73 HIS A CA 1
ATOM 1057 C C . HIS A 1 77 ? 9.053 36.785 29.566 1 35.3 73 HIS A C 1
ATOM 1058 O O . HIS A 1 77 ? 9.905 37.564 29.156 1 35.03 73 HIS A O 1
ATOM 1073 N N . PRO A 1 78 ? 8.161 36.298 28.697 1 36.287 74 PRO A N 1
ATOM 1074 C CA . PRO A 1 78 ? 8.208 36.731 27.292 1 35.205 74 PRO A CA 1
ATOM 1075 C C . PRO A 1 78 ? 7.972 38.22 27.064 1 38.997 74 PRO A C 1
ATOM 1076 O O . PRO A 1 78 ? 8.503 38.793 26.098 1 40.336 74 PRO A O 1
ATOM 1087 N N . SER A 1 79 ? 7.204 38.866 27.949 1 38.862 75 SER A N 1
ATOM 1088 C CA . SER A 1 79 ? 6.819 40.255 27.708 1 40.999 75 SER A CA 1
ATOM 1089 C C . SER A 1 79 ? 6.945 41.178 28.929 1 41.376 75 SER A C 1
ATOM 1090 O O . SER A 1 79 ? 7.233 42.371 28.753 1 40.516 75 SER A O 1
ATOM 1098 N N . GLN A 1 80 ? 6.617 40.662 30.131 1 40.132 76 GLN A N 1
ATOM 1099 C CA . GLN A 1 80 ? 6.55 41.439 31.366 1 39.859 76 GLN A CA 1
ATOM 1100 C C . GLN A 1 80 ? 7.927 41.424 32.049 1 38.102 76 GLN A C 1
ATOM 1101 O O . GLN A 1 80 ? 8.787 40.583 31.76 1 36.921 76 GLN A O 1
ATOM 1115 N N . MET A 1 81 ? 8.128 42.363 32.979 1 39.726 77 MET A N 1
ATOM 1116 C CA . MET A 1 81 ? 9.404 42.569 33.655 1 41.409 77 MET A CA 1
ATOM 1117 C C . MET A 1 81 ? 9.464 41.666 34.892 1 39.371 77 MET A C 1
ATOM 1118 O O . MET A 1 81 ? 9.479 42.138 36.04 1 40.14 77 MET A O 1
ATOM 1132 N N . VAL A 1 82 ? 9.454 40.381 34.6 1 38.211 78 VAL A N 1
ATOM 1133 C CA . VAL A 1 82 ? 9.384 39.325 35.593 1 38.179 78 VAL A CA 1
ATOM 1134 C C . VAL A 1 82 ? 10.5 38.307 35.344 1 35.573 78 VAL A C 1
ATOM 1135 O O . VAL A 1 82 ? 10.56 37.653 34.294 1 35.295 78 VAL A O 1
ATOM 1148 N N . ILE A 1 83 ? 11.33 38.098 36.384 1 34 79 ILE A N 1
ATOM 1149 C CA . ILE A 1 83 ? 12.449 37.167 36.337 1 34.09 79 ILE A CA 1
ATOM 1150 C C . ILE A 1 83 ? 12.161 35.995 37.292 1 31.108 79 ILE A C 1
ATOM 1151 O O . ILE A 1 83 ? 11.605 36.193 38.368 1 34.316 79 ILE A O 1
ATOM 1167 N N . SER A 1 84 ? 12.491 34.809 36.809 1 30.546 80 SER A N 1
ATOM 1168 C CA . SER A 1 84 ? 12.351 33.535 37.501 1 31.351 80 SER A CA 1
ATOM 1169 C C . SER A 1 84 ? 13.746 32.935 37.683 1 29.061 80 SER A C 1
ATOM 1170 O O . SER A 1 84 ? 14.504 32.746 36.719 1 29.348 80 SER A O 1
ATOM 1178 N N . VAL A 1 85 ? 14.064 32.619 38.947 1 29.832 81 VAL A N 1
ATOM 1179 C CA . VAL A 1 85 ? 15.336 32.03 39.316 1 29.563 81 VAL A CA 1
ATOM 1180 C C . VAL A 1 85 ? 15.099 30.738 40.092 1 31.048 81 VAL A C 1
ATOM 1181 O O . VAL A 1 85 ? 14.18 30.655 40.899 1 29.517 81 VAL A O 1
ATOM 1194 N N . ARG A 1 86 ? 15.953 29.743 39.854 1 30.825 82 ARG A N 1
ATOM 1195 C CA . ARG A 1 86 ? 15.881 28.499 40.598 1 30.622 82 ARG A CA 1
ATOM 1196 C C . ARG A 1 86 ? 17.278 28.171 41.092 1 31.081 82 ARG A C 1
ATOM 1197 O O . ARG A 1 86 ? 18.253 28.557 40.459 1 32.336 82 ARG A O 1
ATOM 1218 N N . ALA A 1 87 ? 17.353 27.42 42.186 1 29.461 83 ALA A N 1
ATOM 1219 C CA . ALA A 1 87 ? 18.623 27.082 42.796 1 33.834 83 ALA A CA 1
ATOM 1220 C C . ALA A 1 87 ? 18.543 25.688 43.428 1 37.164 83 ALA A C 1
ATOM 1221 O O . ALA A 1 87 ? 17.487 25.317 43.926 1 32.45 83 ALA A O 1
ATOM 1228 N N . ASN A 1 88 ? 19.676 24.971 43.463 1 41.244 84 ASN A N 1
ATOM 1229 C CA . ASN A 1 88 ? 19.801 23.77 44.299 1 48.868 84 ASN A CA 1
ATOM 1230 C C . ASN A 1 88 ? 18.691 22.782 43.975 1 49.948 84 ASN A C 1
ATOM 1231 O O . ASN A 1 88 ? 18.057 22.228 44.881 1 50.436 84 ASN A O 1
ATOM 1242 N N . GLY A 1 89 ? 18.466 22.624 42.675 1 44.102 85 GLY A N 1
ATOM 1243 C CA . GLY A 1 89 ? 17.4 21.808 42.135 1 47.71 85 GLY A CA 1
ATOM 1244 C C . GLY A 1 89 ? 16.002 22.421 42.293 1 38.415 85 GLY A C 1
ATOM 1245 O O . GLY A 1 89 ? 15.22 22.403 41.359 1 31.954 85 GLY A O 1
ATOM 1249 N N . THR A 1 90 ? 15.644 22.788 43.534 1 38.79 86 THR A N 1
ATOM 1250 C CA . THR A 1 90 ? 14.252 22.752 43.962 1 34.62 86 THR A CA 1
ATOM 1251 C C . THR A 1 90 ? 13.771 24.101 44.481 1 32.578 86 THR A C 1
ATOM 1252 O O . THR A 1 90 ? 12.563 24.259 44.667 1 34.671 86 THR A O 1
ATOM 1263 N N . ILE A 1 91 ? 14.663 25.065 44.716 1 30.52 87 ILE A N 1
ATOM 1264 C CA . ILE A 1 91 ? 14.239 26.354 45.254 1 31.608 87 ILE A CA 1
ATOM 1265 C C . ILE A 1 91 ? 13.899 27.285 44.089 1 32.07 87 ILE A C 1
ATOM 1266 O O . ILE A 1 91 ? 14.753 27.507 43.221 1 30.482 87 ILE A O 1
ATOM 1282 N N . VAL A 1 92 ? 12.666 27.798 44.067 1 29.3 88 VAL A N 1
ATOM 1283 C CA . VAL A 1 92 ? 12.21 28.663 42.983 1 29.84 88 VAL A CA 1
ATOM 1284 C C . VAL A 1 92 ? 11.724 29.986 43.556 1 30.06 88 VAL A C 1
ATOM 1285 O O . VAL A 1 92 ? 10.968 30.01 44.539 1 32.214 88 VAL A O 1
ATOM 1298 N N . GLN A 1 93 ? 12.13 31.099 42.932 1 30.099 89 GLN A N 1
ATOM 1299 C CA . GLN A 1 93 ? 11.65 32.409 43.34 1 30.566 89 GLN A CA 1
ATOM 1300 C C . GLN A 1 93 ? 11.444 33.269 42.089 1 31.681 89 GLN A C 1
ATOM 1301 O O . GLN A 1 93 ? 12.266 33.254 41.174 1 31.668 89 GLN A O 1
ATOM 1315 N N . ILE A 1 94 ? 10.321 33.979 42.046 1 32.402 90 ILE A N 1
ATOM 1316 C CA . ILE A 1 94 ? 9.962 34.74 40.854 1 32.122 90 ILE A CA 1
ATOM 1317 C C . ILE A 1 94 ? 9.672 36.151 41.314 1 32.263 90 ILE A C 1
ATOM 1318 O O . ILE A 1 94 ? 8.961 36.308 42.309 1 33.723 90 ILE A O 1
ATOM 1334 N N . PHE A 1 95 ? 10.255 37.168 40.648 1 33.304 91 PHE A N 1
ATOM 1335 C CA . PHE A 1 95 ? 10.155 38.553 41.075 1 35.455 91 PHE A CA 1
ATOM 1336 C C . PHE A 1 95 ? 9.695 39.49 39.949 1 38.606 91 PHE A C 1
ATOM 1337 O O . PHE A 1 95 ? 10.063 39.267 38.804 1 40.748 91 PHE A O 1
ATOM 1354 N N . ASN A 1 96 ? 8.913 40.52 40.317 1 39.559 92 ASN A N 1
ATOM 1355 C CA . ASN A 1 96 ? 8.686 41.732 39.529 1 43.466 92 ASN A CA 1
ATOM 1356 C C . ASN A 1 96 ? 9.936 42.589 39.707 1 41.997 92 ASN A C 1
ATOM 1357 O O . ASN A 1 96 ? 10.16 43.138 40.772 1 43.614 92 ASN A O 1
ATOM 1368 N N . LEU A 1 97 ? 10.77 42.648 38.665 1 40.272 93 LEU A N 1
ATOM 1369 C CA . LEU A 1 97 ? 11.997 43.424 38.689 1 42.43 93 LEU A CA 1
ATOM 1370 C C . LEU A 1 97 ? 11.722 44.881 39.034 1 44.854 93 LEU A C 1
ATOM 1371 O O . LEU A 1 97 ? 12.567 45.542 39.622 1 47.803 93 LEU A O 1
ATOM 1387 N N . GLU A 1 98 ? 10.581 45.418 38.583 1 47.348 94 GLU A N 1
ATOM 1388 C CA . GLU A 1 98 ? 10.331 46.841 38.755 1 49.054 94 GLU A CA 1
ATOM 1389 C C . GLU A 1 98 ? 10.063 47.191 40.217 1 50.761 94 GLU A C 1
ATOM 1390 O O . GLU A 1 98 ? 10.601 48.189 40.705 1 53.999 94 GLU A O 1
ATOM 1402 N N . THR A 1 99 ? 9.205 46.414 40.889 1 47.813 95 THR A N 1
ATOM 1403 C CA . THR A 1 99 ? 8.833 46.692 42.268 1 51.698 95 THR A CA 1
ATOM 1404 C C . THR A 1 99 ? 9.761 45.944 43.226 1 49.617 95 THR A C 1
ATOM 1405 O O . THR A 1 99 ? 9.712 46.205 44.417 1 48.703 95 THR A O 1
ATOM 1416 N N . LYS A 1 100 ? 10.556 45 42.688 1 49.01 96 LYS A N 1
ATOM 1417 C CA . LYS A 1 100 ? 11.455 44.163 43.475 1 49.573 96 LYS A CA 1
ATOM 1418 C C . LYS A 1 100 ? 10.683 43.125 44.281 1 50.517 96 LYS A C 1
ATOM 1419 O O . LYS A 1 100 ? 11.276 42.416 45.097 1 51.409 96 LYS A O 1
ATOM 1438 N N . SER A 1 101 ? 9.401 42.927 43.969 1 48.825 97 SER A N 1
ATOM 1439 C CA . SER A 1 101 ? 8.552 42.121 44.835 1 49.991 97 SER A CA 1
ATOM 1440 C C . SER A 1 101 ? 8.54 40.661 44.393 1 45.173 97 SER A C 1
ATOM 1441 O O . SER A 1 101 ? 8.558 40.333 43.207 1 40.831 97 SER A O 1
ATOM 1449 N N . LYS A 1 102 ? 8.418 39.766 45.362 1 45.48 98 LYS A N 1
ATOM 1450 C CA . LYS A 1 102 ? 8.398 38.342 45.07 1 44.433 98 LYS A CA 1
ATOM 1451 C C . LYS A 1 102 ? 6.978 37.849 44.739 1 44.632 98 LYS A C 1
ATOM 1452 O O . LYS A 1 102 ? 6.128 37.837 45.627 1 50.639 98 LYS A O 1
ATOM 1471 N N . LEU A 1 103 ? 6.793 37.363 43.503 1 46.247 99 LEU A N 1
ATOM 1472 C CA . LEU A 1 103 ? 5.582 36.765 42.922 1 49.572 99 LEU A CA 1
ATOM 1473 C C . LEU A 1 103 ? 5.35 35.329 43.384 1 43.486 99 LEU A C 1
ATOM 1474 O O . LEU A 1 103 ? 4.229 34.902 43.628 1 42.572 99 LEU A O 1
ATOM 1490 N N . LYS A 1 104 ? 6.401 34.521 43.354 1 41.114 100 LYS A N 1
ATOM 1491 C CA . LYS A 1 104 ? 6.299 33.133 43.738 1 38.763 100 LYS A CA 1
ATOM 1492 C C . LYS A 1 104 ? 7.545 32.8 44.539 1 35.646 100 LYS A C 1
ATOM 1493 O O . LYS A 1 104 ? 8.62 33.3 44.225 1 33.457 100 LYS A O 1
ATOM 1512 N N . SER A 1 105 ? 7.38 31.909 45.514 1 36.446 101 SER A N 1
ATOM 1513 C CA . SER A 1 105 ? 8.493 31.4 46.291 1 34.676 101 SER A CA 1
ATOM 1514 C C . SER A 1 105 ? 8.063 30.042 46.816 1 37.187 101 SER A C 1
ATOM 1515 O O . SER A 1 105 ? 7.084 29.957 47.564 1 36.808 101 SER A O 1
ATOM 1523 N N . PHE A 1 106 ? 8.769 28.988 46.406 1 33.922 102 PHE A N 1
ATOM 1524 C CA . PHE A 1 106 ? 8.484 27.658 46.928 1 33.973 102 PHE A CA 1
ATOM 1525 C C . PHE A 1 106 ? 9.678 26.75 46.679 1 34.009 102 PHE A C 1
ATOM 1526 O O . PHE A 1 106 ? 10.587 27.11 45.928 1 32.124 102 PHE A O 1
ATOM 1543 N N . THR A 1 107 ? 9.631 25.566 47.333 1 35.71 103 THR A N 1
ATOM 1544 C CA . THR A 1 107 ? 10.592 24.499 47.134 1 34.981 103 THR A CA 1
ATOM 1545 C C . THR A 1 107 ? 9.871 23.305 46.522 1 35.203 103 THR A C 1
ATOM 1546 O O . THR A 1 107 ? 8.887 22.83 47.081 1 36.735 103 THR A O 1
ATOM 1557 N N . LEU A 1 108 ? 10.405 22.783 45.422 1 35.247 104 LEU A N 1
ATOM 1558 C CA . LEU A 1 108 ? 9.795 21.678 44.7 1 39.544 104 LEU A CA 1
ATOM 1559 C C . LEU A 1 108 ? 10.176 20.361 45.361 1 38.979 104 LEU A C 1
ATOM 1560 O O . LEU A 1 108 ? 11.189 20.263 46.044 1 40.75 104 LEU A O 1
ATOM 1576 N N . ASP A 1 109 ? 9.344 19.342 45.122 1 43.356 105 ASP A N 1
ATOM 1577 C CA . ASP A 1 109 ? 9.539 18.014 45.679 1 44.253 105 ASP A CA 1
ATOM 1578 C C . ASP A 1 109 ? 10.728 17.311 45.011 1 39.4 105 ASP A C 1
ATOM 1579 O O . ASP A 1 109 ? 11.383 16.5 45.638 1 40.504 105 ASP A O 1
ATOM 1588 N N . GLU A 1 110 ? 10.974 17.599 43.729 1 35.245 106 GLU A N 1
ATOM 1589 C CA . GLU A 1 110 ? 11.979 16.925 42.911 1 33.62 106 GLU A CA 1
ATOM 1590 C C . GLU A 1 110 ? 12.736 18.022 42.159 1 30.481 106 GLU A C 1
ATOM 1591 O O . GLU A 1 110 ? 12.163 19.06 41.824 1 28.049 106 GLU A O 1
ATOM 1603 N N . PRO A 1 111 ? 14.044 17.851 41.873 1 31.814 107 PRO A N 1
ATOM 1604 C CA . PRO A 1 111 ? 14.798 18.872 41.144 1 31.783 107 PRO A CA 1
ATOM 1605 C C . PRO A 1 111 ? 14.291 19.123 39.74 1 27.792 107 PRO A C 1
ATOM 1606 O O . PRO A 1 111 ? 13.955 18.181 39.011 1 27.757 107 PRO A O 1
ATOM 1617 N N . VAL A 1 112 ? 14.263 20.415 39.36 1 26.126 108 VAL A N 1
ATOM 1618 C CA . VAL A 1 112 ? 13.901 20.841 38.015 1 25.076 108 VAL A CA 1
ATOM 1619 C C . VAL A 1 112 ? 15.076 20.631 37.083 1 25.252 108 VAL A C 1
ATOM 1620 O O . VAL A 1 112 ? 16.188 21.066 37.424 1 27.314 108 VAL A O 1
ATOM 1633 N N . ILE A 1 113 ? 14.803 20.006 35.935 1 22.262 109 ILE A N 1
ATOM 1634 C CA . ILE A 1 113 ? 15.778 19.736 34.886 1 25.059 109 ILE A CA 1
ATOM 1635 C C . ILE A 1 113 ? 15.655 20.773 33.776 1 26.256 109 ILE A C 1
ATOM 1636 O O . ILE A 1 113 ? 16.603 21.095 33.087 1 25.382 109 ILE A O 1
ATOM 1652 N N . PHE A 1 114 ? 14.435 21.197 33.476 1 24.784 110 PHE A N 1
ATOM 1653 C CA . PHE A 1 114 ? 14.178 22.133 32.397 1 24.691 110 PHE A CA 1
ATOM 1654 C C . PHE A 1 114 ? 12.953 22.971 32.767 1 24.279 110 PHE A C 1
ATOM 1655 O O . PHE A 1 114 ? 12.01 22.458 33.366 1 22.835 110 PHE A O 1
ATOM 1672 N N . TRP A 1 115 ? 12.975 24.275 32.442 1 23.283 111 TRP A N 1
ATOM 1673 C CA . TRP A 1 115 ? 11.749 25.041 32.558 1 24.924 111 TRP A CA 1
ATOM 1674 C C . TRP A 1 115 ? 11.67 26.053 31.42 1 24.652 111 TRP A C 1
ATOM 1675 O O . TRP A 1 115 ? 12.696 26.431 30.88 1 25.402 111 TRP A O 1
ATOM 1696 N N . ARG A 1 116 ? 10.451 26.524 31.13 1 24.248 112 ARG A N 1
ATOM 1697 C CA . ARG A 1 116 ? 10.288 27.644 30.212 1 26.732 112 ARG A CA 1
ATOM 1698 C C . ARG A 1 116 ? 8.853 28.137 30.332 1 25.732 112 ARG A C 1
ATOM 1699 O O . ARG A 1 116 ? 7.99 27.414 30.811 1 26.025 112 ARG A O 1
ATOM 1720 N N . TRP A 1 117 ? 8.608 29.363 29.874 1 24.908 113 TRP A N 1
ATOM 1721 C CA . TRP A 1 117 ? 7.24 29.843 29.836 1 25.431 113 TRP A CA 1
ATOM 1722 C C . TRP A 1 117 ? 6.48 29.138 28.711 1 26.865 113 TRP A C 1
ATOM 1723 O O . TRP A 1 117 ? 6.85 29.29 27.534 1 30.693 113 TRP A O 1
ATOM 1744 N N . LEU A 1 118 ? 5.371 28.483 29.052 1 29.063 114 LEU A N 1
ATOM 1745 C CA . LEU A 1 118 ? 4.493 27.86 28.053 1 27.722 114 LEU A CA 1
ATOM 1746 C C . LEU A 1 118 ? 3.602 28.9 27.377 1 31.39 114 LEU A C 1
ATOM 1747 O O . LEU A 1 118 ? 3.2 28.724 26.222 1 31.484 114 LEU A O 1
ATOM 1763 N N . SER A 1 119 ? 3.259 29.959 28.119 1 31.173 115 SER A N 1
ATOM 1764 C CA . SER A 1 119 ? 2.423 31.052 27.662 1 33.552 115 SER A CA 1
ATOM 1765 C C . SER A 1 119 ? 2.78 32.295 28.488 1 35.56 115 SER A C 1
ATOM 1766 O O . SER A 1 119 ? 3.665 32.237 29.319 1 31.543 115 SER A O 1
ATOM 1774 N N . GLU A 1 120 ? 2.054 33.397 28.286 1 33.765 116 GLU A N 1
ATOM 1775 C CA . GLU A 1 120 ? 2.214 34.601 29.087 1 36.49 116 GLU A CA 1
ATOM 1776 C C . GLU A 1 120 ? 1.789 34.336 30.527 1 34.477 116 GLU A C 1
ATOM 1777 O O . GLU A 1 120 ? 2.145 35.124 31.408 1 33.981 116 GLU A O 1
ATOM 1789 N N . THR A 1 121 ? 1.01 33.261 30.767 1 31.923 117 THR A N 1
ATOM 1790 C CA . THR A 1 121 ? 0.438 33.009 32.094 1 33.129 117 THR A CA 1
ATOM 1791 C C . THR A 1 121 ? 1.12 31.857 32.829 1 30.958 117 THR A C 1
ATOM 1792 O O . THR A 1 121 ? 0.993 31.77 34.054 1 32.065 117 THR A O 1
ATOM 1803 N N . THR A 1 122 ? 1.762 30.944 32.105 1 29.847 118 THR A N 1
ATOM 1804 C CA . THR A 1 122 ? 2.003 29.616 32.667 1 31.562 118 THR A CA 1
ATOM 1805 C C . THR A 1 122 ? 3.459 29.23 32.463 1 29.865 118 THR A C 1
ATOM 1806 O O . THR A 1 122 ? 3.933 29.174 31.332 1 29.792 118 THR A O 1
ATOM 1817 N N . LEU A 1 123 ? 4.132 28.888 33.569 1 27.899 119 LEU A N 1
ATOM 1818 C CA . LEU A 1 123 ? 5.493 28.372 33.548 1 27.146 119 LEU A CA 1
ATOM 1819 C C . LEU A 1 123 ? 5.491 26.839 33.615 1 25.539 119 LEU A C 1
ATOM 1820 O O . LEU A 1 123 ? 4.756 26.275 34.42 1 27.467 119 LEU A O 1
ATOM 1836 N N . GLY A 1 124 ? 6.198 26.194 32.69 1 24.961 120 GLY A N 1
ATOM 1837 C CA . GLY A 1 124 ? 6.332 24.742 32.601 1 24.155 120 GLY A CA 1
ATOM 1838 C C . GLY A 1 124 ? 7.628 24.259 33.253 1 26.979 120 GLY A C 1
ATOM 1839 O O . GLY A 1 124 ? 8.681 24.871 33.076 1 25.068 120 GLY A O 1
ATOM 1843 N N . PHE A 1 125 ? 7.537 23.122 33.965 1 25.323 121 PHE A N 1
ATOM 1844 C CA . PHE A 1 125 ? 8.654 22.503 34.657 1 25.853 121 PHE A CA 1
ATOM 1845 C C . PHE A 1 125 ? 8.731 21.041 34.238 1 25.694 121 PHE A C 1
ATOM 1846 O O . PHE A 1 125 ? 7.704 20.358 34.212 1 24.397 121 PHE A O 1
ATOM 1863 N N . VAL A 1 126 ? 9.96 20.57 34.017 1 24.465 122 VAL A N 1
ATOM 1864 C CA . VAL A 1 126 ? 10.217 19.148 33.81 1 23.201 122 VAL A CA 1
ATOM 1865 C C . VAL A 1 126 ? 11.257 18.72 34.84 1 23.828 122 VAL A C 1
ATOM 1866 O O . VAL A 1 126 ? 12.32 19.332 34.925 1 24.801 122 VAL A O 1
ATOM 1879 N N . THR A 1 127 ? 10.911 17.721 35.663 1 25.332 123 THR A N 1
ATOM 1880 C CA . THR A 1 127 ? 11.809 17.132 36.649 1 25.785 123 THR A CA 1
ATOM 1881 C C . THR A 1 127 ? 12.343 15.805 36.114 1 25.976 123 THR A C 1
ATOM 1882 O O . THR A 1 127 ? 12.087 15.464 34.971 1 25.596 123 THR A O 1
ATOM 1893 N N . ALA A 1 128 ? 13.073 15.03 36.939 1 29.989 124 ALA A N 1
ATOM 1894 C CA . ALA A 1 128 ? 13.542 13.719 36.533 1 32.397 124 ALA A CA 1
ATOM 1895 C C . ALA A 1 128 ? 12.383 12.78 36.223 1 31.056 124 ALA A C 1
ATOM 1896 O O . ALA A 1 128 ? 12.527 11.922 35.363 1 30.82 124 ALA A O 1
ATOM 1903 N N . ARG A 1 129 ? 11.252 12.948 36.924 1 32.866 125 ARG A N 1
ATOM 1904 C CA . ARG A 1 129 ? 10.137 12.006 36.78 1 31.524 125 ARG A CA 1
ATOM 1905 C C . ARG A 1 129 ? 8.824 12.652 36.299 1 27.953 125 ARG A C 1
ATOM 1906 O O . ARG A 1 129 ? 7.937 11.899 35.902 1 26.331 125 ARG A O 1
ATOM 1918 N N . SER A 1 130 ? 8.665 13.972 36.421 1 27.58 126 SER A N 1
ATOM 1919 C CA . SER A 1 130 ? 7.352 14.64 36.34 1 27.082 126 SER A CA 1
ATOM 1920 C C . SER A 1 130 ? 7.392 15.845 35.416 1 25.836 126 SER A C 1
ATOM 1921 O O . SER A 1 130 ? 8.425 16.397 35.117 1 25.404 126 SER A O 1
ATOM 1929 N N . ILE A 1 131 ? 6.192 16.274 34.995 1 25.408 127 ILE A N 1
ATOM 1930 C CA . ILE A 1 131 ? 5.976 17.447 34.168 1 24.184 127 ILE A CA 1
ATOM 1931 C C . ILE A 1 131 ? 4.931 18.273 34.927 1 24.124 127 ILE A C 1
ATOM 1932 O O . ILE A 1 131 ? 3.885 17.709 35.271 1 25.85 127 ILE A O 1
ATOM 1948 N N . LEU A 1 132 ? 5.221 19.564 35.199 1 25.159 128 LEU A N 1
ATOM 1949 C CA . LEU A 1 132 ? 4.435 20.407 36.092 1 27.615 128 LEU A CA 1
ATOM 1950 C C . LEU A 1 132 ? 4.157 21.755 35.412 1 26.445 128 LEU A C 1
ATOM 1951 O O . LEU A 1 132 ? 4.938 22.169 34.544 1 25.722 128 LEU A O 1
ATOM 1967 N N . THR A 1 133 ? 3.072 22.436 35.834 1 26.199 129 THR A N 1
ATOM 1968 C CA . THR A 1 133 ? 2.816 23.796 35.384 1 28.288 129 THR A CA 1
ATOM 1969 C C . THR A 1 133 ? 2.424 24.677 36.566 1 28.612 129 THR A C 1
ATOM 1970 O O . THR A 1 133 ? 1.815 24.21 37.534 1 27.379 129 THR A O 1
ATOM 1981 N N . SER A 1 134 ? 2.741 25.969 36.43 1 29.884 130 SER A N 1
ATOM 1982 C CA . SER A 1 134 ? 2.416 26.966 37.447 1 30.924 130 SER A CA 1
ATOM 1983 C C . SER A 1 134 ? 1.73 28.152 36.792 1 31.719 130 SER A C 1
ATOM 1984 O O . SER A 1 134 ? 2.286 28.727 35.842 1 31.036 130 SER A O 1
ATOM 1992 N N . ASN A 1 135 ? 0.526 28.478 37.304 1 35.101 131 ASN A N 1
ATOM 1993 C CA . ASN A 1 135 ? -0.167 29.723 36.979 1 37.95 131 ASN A CA 1
ATOM 1994 C C . ASN A 1 135 ? 0.46 30.795 37.869 1 39.144 131 ASN A C 1
ATOM 1995 O O . ASN A 1 135 ? 0.04 31.019 39.006 1 36.455 131 ASN A O 1
ATOM 2006 N N . VAL A 1 136 ? 1.497 31.433 37.341 1 34.632 132 VAL A N 1
ATOM 2007 C CA . VAL A 1 136 ? 2.365 32.255 38.162 1 36.512 132 VAL A CA 1
ATOM 2008 C C . VAL A 1 136 ? 1.644 33.514 38.675 1 37.324 132 VAL A C 1
ATOM 2009 O O . VAL A 1 136 ? 1.898 33.969 39.792 1 37.465 132 VAL A O 1
ATOM 2022 N N . PHE A 1 137 ? 0.71 34.063 37.902 1 35.754 133 PHE A N 1
ATOM 2023 C CA . PHE A 1 137 ? 0.059 35.325 38.241 1 36.44 133 PHE A CA 1
ATOM 2024 C C . PHE A 1 137 ? -1.317 35.149 38.908 1 39.19 133 PHE A C 1
ATOM 2025 O O . PHE A 1 137 ? -2.26 35.841 38.565 1 38.466 133 PHE A O 1
ATOM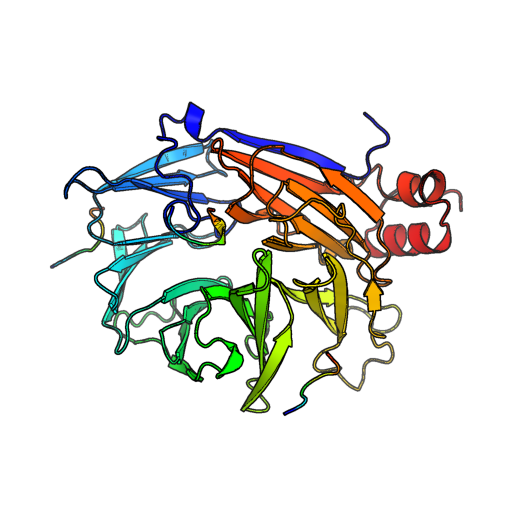 2042 N N . ASP A 1 138 ? -1.463 34.193 39.825 1 44.417 134 ASP A N 1
ATOM 2043 C CA . ASP A 1 138 ? -2.712 33.996 40.539 1 50.332 134 ASP A CA 1
ATOM 2044 C C . ASP A 1 138 ? -2.767 34.794 41.836 1 53.54 134 ASP A C 1
ATOM 2045 O O . ASP A 1 138 ? -3.828 34.897 42.428 1 57.743 134 ASP A O 1
ATOM 2054 N N . GLY A 1 139 ? -1.642 35.363 42.277 1 51.734 135 GLY A N 1
ATOM 2055 C CA . GLY A 1 139 ? -1.63 36.189 43.474 1 48.122 135 GLY A CA 1
ATOM 2056 C C . GLY A 1 139 ? -1.382 35.382 44.752 1 45.209 135 GLY A C 1
ATOM 2057 O O . GLY A 1 139 ? -1.475 35.94 45.843 1 45.838 135 GLY A O 1
ATOM 2061 N N . ASN A 1 140 ? -1.084 34.086 44.602 1 45.061 136 ASN A N 1
ATOM 2062 C CA . ASN A 1 140 ? -0.712 33.191 45.697 1 44.213 136 ASN A CA 1
ATOM 2063 C C . ASN A 1 140 ? 0.777 32.866 45.652 1 39.618 136 ASN A C 1
ATOM 2064 O O . ASN A 1 140 ? 1.235 32.024 44.874 1 40.374 136 ASN A O 1
ATOM 2075 N N . VAL A 1 141 ? 1.526 33.541 46.515 1 38.666 137 VAL A N 1
ATOM 2076 C CA . VAL A 1 141 ? 2.979 33.522 46.442 1 38.317 137 VAL A CA 1
ATOM 2077 C C . VAL A 1 141 ? 3.54 32.114 46.623 1 37.54 137 VAL A C 1
ATOM 2078 O O . VAL A 1 141 ? 4.532 31.761 45.988 1 36.536 137 VAL A O 1
ATOM 2091 N N . ASN A 1 142 ? 2.953 31.296 47.519 1 36.978 138 ASN A N 1
ATOM 2092 C CA . ASN A 1 142 ? 3.611 30.068 47.954 1 35.12 138 ASN A CA 1
ATOM 2093 C C . ASN A 1 142 ? 2.97 28.829 47.324 1 36.628 138 ASN A C 1
ATOM 2094 O O . ASN A 1 142 ? 3.351 27.708 47.649 1 39.637 138 ASN A O 1
ATOM 2105 N N . ALA A 1 143 ? 1.983 29.028 46.437 1 37.774 139 ALA A N 1
ATOM 2106 C CA . ALA A 1 143 ? 1.306 27.899 45.805 1 41.086 139 ALA A CA 1
ATOM 2107 C C . ALA A 1 143 ? 2.229 27.183 44.826 1 40.597 139 ALA A C 1
ATOM 2108 O O . ALA A 1 143 ? 2.767 27.788 43.9 1 35.634 139 ALA A O 1
ATOM 2115 N N . LYS A 1 144 ? 2.397 25.878 45.015 1 36.643 140 LYS A N 1
ATOM 2116 C CA . LYS A 1 144 ? 3.39 25.126 44.282 1 36.784 140 LYS A CA 1
ATOM 2117 C C . LYS A 1 144 ? 2.819 24.674 42.921 1 34.168 140 LYS A C 1
ATOM 2118 O O . LYS A 1 144 ? 1.604 24.624 42.757 1 34.817 140 LYS A O 1
ATOM 2137 N N . PRO A 1 145 ? 3.657 24.328 41.933 1 30.707 141 PRO A N 1
ATOM 2138 C CA . PRO A 1 145 ? 3.178 23.874 40.618 1 32.086 141 PRO A CA 1
ATOM 2139 C C . PRO A 1 145 ? 2.351 22.588 40.668 1 33.884 141 PRO A C 1
ATOM 2140 O O . PRO A 1 145 ? 2.578 21.723 41.51 1 34.611 141 PRO A O 1
ATOM 2151 N N . GLN A 1 146 ? 1.366 22.5 39.767 1 32.77 142 GLN A N 1
ATOM 2152 C CA . GLN A 1 146 ? 0.469 21.358 39.709 1 34.949 142 GLN A CA 1
ATOM 2153 C C . GLN A 1 146 ? 1.06 20.278 38.81 1 26.993 142 GLN A C 1
ATOM 2154 O O . GLN A 1 146 ? 1.544 20.59 37.725 1 28.882 142 GLN A O 1
ATOM 2168 N N . LEU A 1 147 ? 0.915 19.017 39.187 1 27.986 143 LEU A N 1
ATOM 2169 C CA . LEU A 1 147 ? 1.333 17.922 38.33 1 27.882 143 LEU A CA 1
ATOM 2170 C C . LEU A 1 147 ? 0.473 17.884 37.072 1 28.489 143 LEU A C 1
ATOM 2171 O O . LEU A 1 147 ? -0.785 17.851 37.163 1 29.455 143 LEU A O 1
ATOM 2187 N N . LEU A 1 148 ? 1.144 17.89 35.934 1 26.529 144 LEU A N 1
ATOM 2188 C CA . LEU A 1 148 ? 0.468 17.659 34.668 1 28.179 144 LEU A CA 1
ATOM 2189 C C . LEU A 1 148 ? 0.413 16.168 34.337 1 29.017 144 LEU A C 1
ATOM 2190 O O . LEU A 1 148 ? -0.675 15.601 34.207 1 30.726 144 LEU A O 1
ATOM 2206 N N . THR A 1 149 ? 1.585 15.53 34.252 1 27.817 145 THR A N 1
ATOM 2207 C CA . THR A 1 149 ? 1.654 14.078 34.1 1 27.593 145 THR A CA 1
ATOM 2208 C C . THR A 1 149 ? 3.08 13.631 34.418 1 26.757 145 THR A C 1
ATOM 2209 O O . THR A 1 149 ? 4.013 14.428 34.431 1 27.495 145 THR A O 1
ATOM 2220 N N . LEU A 1 150 ? 3.229 12.322 34.587 1 27.431 146 LEU A N 1
ATOM 2221 C CA . LEU A 1 150 ? 4.557 11.737 34.684 1 28.382 146 LEU A CA 1
ATOM 2222 C C . LEU A 1 150 ? 5.212 11.744 33.308 1 28.871 146 LEU A C 1
ATOM 2223 O O . LEU A 1 150 ? 4.553 11.675 32.266 1 27.203 146 LEU A O 1
ATOM 2239 N N . ARG A 1 151 ? 6.559 11.777 33.323 1 29.385 147 ARG A N 1
ATOM 2240 C CA . ARG A 1 151 ? 7.333 11.611 32.106 1 27.934 147 ARG A CA 1
ATOM 2241 C C . ARG A 1 151 ? 7.186 10.18 31.615 1 26.558 147 ARG A C 1
ATOM 2242 O O . ARG A 1 151 ? 7.152 9.243 32.411 1 28.386 147 ARG A O 1
ATOM 2263 N N . HIS A 1 152 ? 7.068 10.055 30.3 1 27.38 148 HIS A N 1
ATOM 2264 C CA . HIS A 1 152 ? 7.049 8.788 29.586 1 28.509 148 HIS A CA 1
ATOM 2265 C C . HIS A 1 152 ? 8.457 8.169 29.609 1 30.49 148 HIS A C 1
ATOM 2266 O O . HIS A 1 152 ? 9.476 8.854 29.636 1 27.925 148 HIS A O 1
ATOM 2281 N N . ALA A 1 153 ? 8.505 6.837 29.532 1 30.062 149 ALA A N 1
ATOM 2282 C CA . ALA A 1 153 ? 9.802 6.166 29.625 1 35.889 149 ALA A CA 1
ATOM 2283 C C . ALA A 1 153 ? 10.7 6.471 28.421 1 34.239 149 ALA A C 1
ATOM 2284 O O . ALA A 1 153 ? 11.927 6.315 28.498 1 33.948 149 ALA A O 1
ATOM 2291 N N . ASN A 1 154 ? 10.108 6.875 27.303 0.98 33.889 150 ASN A N 1
ATOM 2292 C CA . ASN A 1 154 ? 10.845 7.215 26.093 1 35.368 150 ASN A CA 1
ATOM 2293 C C . ASN A 1 154 ? 11.799 8.397 26.334 0.98 34.094 150 ASN A C 1
ATOM 2294 O O . ASN A 1 154 ? 12.759 8.561 25.568 0.98 36.148 150 ASN A O 1
ATOM 2305 N N . LEU A 1 155 ? 11.591 9.18 27.396 1 29.032 151 LEU A N 1
ATOM 2306 C CA . LEU A 1 155 ? 12.437 10.336 27.685 1 29.664 151 LEU A CA 1
ATOM 2307 C C . LEU A 1 155 ? 13.536 9.952 28.669 1 30.749 151 LEU A C 1
ATOM 2308 O O . LEU A 1 155 ? 14.386 10.788 29.032 1 27.929 151 LEU A O 1
ATOM 2324 N N . ASN A 1 156 ? 13.528 8.679 29.097 1 30.922 152 ASN A N 1
ATOM 2325 C CA . ASN A 1 156 ? 14.566 8.214 29.97 1 33.433 152 ASN A CA 1
ATOM 2326 C C . ASN A 1 156 ? 15.884 8.34 29.204 1 31.925 152 ASN A C 1
ATOM 2327 O O . ASN A 1 156 ? 16.006 8.034 28.008 1 35.035 152 ASN A O 1
ATOM 2338 N N . ASN A 1 157 ? 16.834 8.903 29.903 1 30.958 153 ASN A N 1
ATOM 2339 C CA . ASN A 1 157 ? 18.214 8.946 29.43 1 33.711 153 ASN A CA 1
ATOM 2340 C C . ASN A 1 157 ? 18.374 9.998 28.336 1 33.012 153 ASN A C 1
ATOM 2341 O O . ASN A 1 157 ? 19.353 9.934 27.574 1 34.091 153 ASN A O 1
ATOM 2352 N N . THR A 1 158 ? 17.468 10.985 28.336 1 30.755 154 THR A N 1
ATOM 2353 C CA . THR A 1 158 ? 17.599 12.115 27.427 1 30.373 154 THR A CA 1
ATOM 2354 C C . THR A 1 158 ? 17.959 13.396 28.185 1 30 154 THR A C 1
ATOM 2355 O O . THR A 1 158 ? 17.799 13.503 29.411 1 31.697 154 THR A O 1
ATOM 2366 N N A GLN A 1 159 ? 18.445 14.368 27.424 0.56 27.116 155 GLN A N 1
ATOM 2367 N N B GLN A 1 159 ? 18.483 14.359 27.411 0.44 28.191 155 GLN A N 1
ATOM 2368 C CA A GLN A 1 159 ? 18.584 15.739 27.909 0.56 26.424 155 GLN A CA 1
ATOM 2369 C CA B GLN A 1 159 ? 18.604 15.767 27.8 0.44 27.874 155 GLN A CA 1
ATOM 2370 C C A GLN A 1 159 ? 17.341 16.517 27.474 0.56 25.922 155 GLN A C 1
ATOM 2371 C C B GLN A 1 159 ? 17.29 16.471 27.454 0.44 26.527 155 GLN A C 1
ATOM 2372 O O A GLN A 1 159 ? 17.034 16.607 26.284 0.56 25.773 155 GLN A O 1
ATOM 2373 O O B GLN A 1 159 ? 16.901 16.491 26.287 0.44 25.452 155 GLN A O 1
ATOM 2400 N N . ILE A 1 160 ? 16.604 17.052 28.441 1 25.623 156 ILE A N 1
ATOM 2401 C CA . ILE A 1 160 ? 15.361 17.772 28.154 1 24.404 156 ILE A CA 1
ATOM 2402 C C . ILE A 1 160 ? 15.664 19.143 27.576 1 23.541 156 ILE A C 1
ATOM 2403 O O . ILE A 1 160 ? 16.405 19.921 28.173 1 24.645 156 ILE A O 1
ATOM 2420 N N . ILE A 1 161 ? 15.142 19.419 26.375 1 23.708 157 ILE A N 1
ATOM 2421 C CA . ILE A 1 161 ? 15.44 20.662 25.668 1 24.472 157 ILE A CA 1
ATOM 2422 C C . ILE A 1 161 ? 14.23 21.511 25.287 1 23.97 157 ILE A C 1
ATOM 2423 O O . ILE A 1 161 ? 14.383 22.637 24.795 1 24.423 157 ILE A O 1
ATOM 2439 N N . ASN A 1 162 ? 13.017 21.035 25.511 1 23.656 158 ASN A N 1
ATOM 2440 C CA . ASN A 1 162 ? 11.848 21.823 25.221 1 25.239 158 ASN A CA 1
ATOM 2441 C C . ASN A 1 162 ? 10.625 21.2 25.895 1 22.262 158 ASN A C 1
ATOM 2442 O O . ASN A 1 162 ? 10.585 19.995 26.201 1 22.228 158 ASN A O 1
ATOM 2453 N N . PHE A 1 163 ? 9.653 22.093 26.11 1 22.818 159 PHE A N 1
ATOM 2454 C CA . PHE A 1 163 ? 8.332 21.841 26.641 1 23.149 159 PHE A CA 1
ATOM 2455 C C . PHE A 1 163 ? 7.414 22.9 26.061 1 24.113 159 PHE A C 1
ATOM 2456 O O . PHE A 1 163 ? 7.588 24.08 26.376 1 24.194 159 PHE A O 1
ATOM 2473 N N . VAL A 1 164 ? 6.465 22.485 25.188 1 24.155 160 VAL A N 1
ATOM 2474 C CA . VAL A 1 164 ? 5.556 23.417 24.53 1 23.235 160 VAL A CA 1
ATOM 2475 C C . VAL A 1 164 ? 4.113 22.993 24.79 1 24.636 160 VAL A C 1
ATOM 2476 O O . VAL A 1 164 ? 3.833 21.835 25.114 1 24.17 160 VAL A O 1
ATOM 2489 N N . ALA A 1 165 ? 3.222 23.956 24.617 1 23.03 161 ALA A N 1
ATOM 2490 C CA . ALA A 1 165 ? 1.79 23.759 24.795 1 25.807 161 ALA A CA 1
ATOM 2491 C C . ALA A 1 165 ? 1.027 24.482 23.701 1 26.643 161 ALA A C 1
ATOM 2492 O O . ALA A 1 165 ? 1.532 25.452 23.111 1 26.419 161 ALA A O 1
ATOM 2499 N N . ASN A 1 166 ? -0.225 24.052 23.484 1 27.182 162 ASN A N 1
ATOM 2500 C CA . ASN A 1 166 ? -1.131 24.838 22.673 1 30.128 162 ASN A CA 1
ATOM 2501 C C . ASN A 1 166 ? -1.696 25.992 23.51 1 30.959 162 ASN A C 1
ATOM 2502 O O . ASN A 1 166 ? -1.577 26.079 24.75 1 29.523 162 ASN A O 1
ATOM 2513 N N . LYS A 1 167 ? -2.461 26.85 22.832 1 34.161 163 LYS A N 1
ATOM 2514 C CA . LYS A 1 167 ? -3.012 28.031 23.472 1 36.827 163 LYS A CA 1
ATOM 2515 C C . LYS A 1 167 ? -4.016 27.645 24.557 1 34.925 163 LYS A C 1
ATOM 2516 O O . LYS A 1 167 ? -4.057 28.278 25.599 1 35.359 163 LYS A O 1
ATOM 2535 N N . ASN A 1 168 ? -4.761 26.555 24.323 1 35.291 164 ASN A N 1
ATOM 2536 C CA . ASN A 1 168 ? -5.781 26.063 25.228 1 36.124 164 ASN A CA 1
ATOM 2537 C C . ASN A 1 168 ? -5.179 25.39 26.472 1 35.368 164 ASN A C 1
ATOM 2538 O O . ASN A 1 168 ? -5.894 25.093 27.427 1 33.319 164 ASN A O 1
ATOM 2549 N N . LEU A 1 169 ? -3.862 25.193 26.492 1 30.925 165 LEU A N 1
ATOM 2550 C CA . LEU A 1 169 ? -3.191 24.501 27.596 1 32.388 165 LEU A CA 1
ATOM 2551 C C . LEU A 1 169 ? -3.825 23.136 27.895 1 30.66 165 LEU A C 1
ATOM 2552 O O . LEU A 1 169 ? -4.001 22.778 29.073 1 29.886 165 LEU A O 1
ATOM 2568 N N . ASP A 1 170 ? -4.126 22.363 26.839 1 29.266 166 ASP A N 1
ATOM 2569 C CA . ASP A 1 170 ? -4.598 20.997 27.026 1 29.726 166 ASP A CA 1
ATOM 2570 C C . ASP A 1 170 ? -3.876 20.01 26.108 1 28.784 166 ASP A C 1
ATOM 2571 O O . ASP A 1 170 ? -4.231 18.839 26.112 1 28.564 166 ASP A O 1
ATOM 2580 N N . TRP A 1 171 ? -2.916 20.481 25.303 1 28.52 167 TRP A N 1
ATOM 2581 C CA . TRP A 1 171 ? -2.022 19.622 24.555 1 27.558 167 TRP A CA 1
ATOM 2582 C C . TRP A 1 171 ? -0.606 20.13 24.776 1 25.972 167 TRP A C 1
ATOM 2583 O O . TRP A 1 171 ? -0.369 21.346 24.804 1 26.203 167 TRP A O 1
ATOM 2604 N N . PHE A 1 172 ? 0.32 19.198 24.902 1 25.313 168 PHE A N 1
ATOM 2605 C CA . PHE A 1 172 ? 1.676 19.505 25.319 1 24.764 168 PHE A CA 1
ATOM 2606 C C . PHE A 1 172 ? 2.651 18.548 24.671 1 25.832 168 PHE A C 1
ATOM 2607 O O . PHE A 1 172 ? 2.29 17.421 24.326 1 25.66 168 PHE A O 1
ATOM 2624 N N . ALA A 1 173 ? 3.894 19.007 24.539 1 23.963 169 ALA A N 1
ATOM 2625 C CA . ALA A 1 173 ? 4.946 18.144 24.046 1 22.747 169 ALA A CA 1
ATOM 2626 C C . ALA A 1 173 ? 6.223 18.459 24.817 1 22.618 169 ALA A C 1
ATOM 2627 O O . ALA A 1 173 ? 6.565 19.628 24.996 1 22.27 169 ALA A O 1
ATOM 2634 N N . VAL A 1 174 ? 6.907 17.393 25.242 1 21.542 170 VAL A N 1
ATOM 2635 C CA . VAL A 1 174 ? 8.234 17.499 25.834 1 21.544 170 VAL A CA 1
ATOM 2636 C C . VAL A 1 174 ? 9.238 16.802 24.924 1 21.596 170 VAL A C 1
ATOM 2637 O O . VAL A 1 174 ? 9.018 15.673 24.453 1 24.855 170 VAL A O 1
ATOM 2650 N N . VAL A 1 175 ? 10.388 17.474 24.746 1 22.806 171 VAL A N 1
ATOM 2651 C CA . VAL A 1 175 ? 11.407 17.045 23.815 1 22.467 171 VAL A CA 1
ATOM 2652 C C . VAL A 1 175 ? 12.697 16.731 24.571 1 22.245 171 VAL A C 1
ATOM 2653 O O . VAL A 1 175 ? 13.144 17.519 25.386 1 24.974 171 VAL A O 1
ATOM 2666 N N . GLY A 1 176 ? 13.257 15.54 24.329 1 20.856 172 GLY A N 1
ATOM 2667 C CA . GLY A 1 176 ? 14.578 15.187 24.868 1 24.103 172 GLY A CA 1
ATOM 2668 C C . GLY A 1 176 ? 15.497 14.636 23.77 1 25.452 172 GLY A C 1
ATOM 2669 O O . GLY A 1 176 ? 15.026 14.05 22.784 1 26.751 172 GLY A O 1
ATOM 2673 N N . ILE A 1 177 ? 16.813 14.868 23.891 1 24.196 173 ILE A N 1
ATOM 2674 C CA . ILE A 1 177 ? 17.769 14.38 22.905 1 25.441 173 ILE A CA 1
ATOM 2675 C C . ILE A 1 177 ? 18.789 13.491 23.58 1 28.544 173 ILE A C 1
ATOM 2676 O O . ILE A 1 177 ? 19.002 13.579 24.796 1 25.458 173 ILE A O 1
ATOM 2692 N N . LEU A 1 178 ? 19.379 12.624 22.758 1 28.547 174 LEU A N 1
ATOM 2693 C CA . LEU A 1 178 ? 20.394 11.703 23.222 1 27.91 174 LEU A CA 1
ATOM 2694 C C . LEU A 1 178 ? 21.254 11.297 22.035 1 30.543 174 LEU A C 1
ATOM 2695 O O . LEU A 1 178 ? 20.827 11.4 20.874 1 29.573 174 LEU A O 1
ATOM 2711 N N . GLN A 1 179 ? 22.459 10.813 22.358 1 29.217 175 GLN A N 1
ATOM 2712 C CA . GLN A 1 179 ? 23.388 10.381 21.327 1 32.377 175 GLN A CA 1
ATOM 2713 C C . GLN A 1 179 ? 23.055 8.95 20.917 1 33.72 175 GLN A C 1
ATOM 2714 O O . GLN A 1 179 ? 22.892 8.078 21.764 1 35.353 175 GLN A O 1
ATOM 2728 N N . GLU A 1 180 ? 22.873 8.729 19.598 1 30.595 176 GLU A N 1
ATOM 2729 C CA . GLU A 1 180 ? 22.655 7.419 19.012 1 32.239 176 GLU A CA 1
ATOM 2730 C C . GLU A 1 180 ? 23.432 7.376 17.696 1 34.73 176 GLU A C 1
ATOM 2731 O O . GLU A 1 180 ? 23.345 8.305 16.897 1 33.571 176 GLU A O 1
ATOM 2743 N N . ASN A 1 181 ? 24.253 6.351 17.528 1 36.177 177 ASN A N 1
ATOM 2744 C CA . ASN A 1 181 ? 25.054 6.179 16.326 1 35.187 177 ASN A CA 1
ATOM 2745 C C . ASN A 1 181 ? 26.007 7.362 16.169 1 37.61 177 ASN A C 1
ATOM 2746 O O . ASN A 1 181 ? 26.321 7.742 15.059 1 38.503 177 ASN A O 1
ATOM 2757 N N . GLY A 1 182 ? 26.474 7.946 17.273 1 39.248 178 GLY A N 1
ATOM 2758 C CA . GLY A 1 182 ? 27.402 9.066 17.203 1 40.01 178 GLY A CA 1
ATOM 2759 C C . GLY A 1 182 ? 26.763 10.365 16.707 1 37.975 178 GLY A C 1
ATOM 2760 O O . GLY A 1 182 ? 27.471 11.353 16.508 1 36.983 178 GLY A O 1
ATOM 2764 N N . ARG A 1 183 ? 25.423 10.377 16.597 1 35.417 179 ARG A N 1
ATOM 2765 C CA . ARG A 1 183 ? 24.633 11.507 16.141 1 34.609 179 ARG A CA 1
ATOM 2766 C C . ARG A 1 183 ? 23.544 11.809 17.175 1 34.777 179 ARG A C 1
ATOM 2767 O O . ARG A 1 183 ? 23.428 11.041 18.143 1 33.608 179 ARG A O 1
ATOM 2788 N N . ILE A 1 184 ? 22.798 12.917 16.979 1 32.495 180 ILE A N 1
ATOM 2789 C CA . ILE A 1 184 ? 21.771 13.325 17.926 1 29.776 180 ILE A CA 1
ATOM 2790 C C . ILE A 1 184 ? 20.402 12.777 17.49 1 29.854 180 ILE A C 1
ATOM 2791 O O . ILE A 1 184 ? 19.887 13.123 16.426 1 26.587 180 ILE A O 1
ATOM 2807 N N . ALA A 1 185 ? 19.797 11.929 18.34 1 25.787 181 ALA A N 1
ATOM 2808 C CA . ALA A 1 185 ? 18.408 11.524 18.144 1 27.287 181 ALA A CA 1
ATOM 2809 C C . ALA A 1 185 ? 17.499 12.31 19.075 1 23.724 181 ALA A C 1
ATOM 2810 O O . ALA A 1 185 ? 17.909 12.784 20.126 1 26.498 181 ALA A O 1
ATOM 2817 N N . GLY A 1 186 ? 16.236 12.486 18.677 1 26.273 182 GLY A N 1
ATOM 2818 C CA . GLY A 1 186 ? 15.28 13.194 19.504 1 26.551 182 GLY A CA 1
ATOM 2819 C C . GLY A 1 186 ? 14.04 12.348 19.791 1 27.264 182 GLY A C 1
ATOM 2820 O O . GLY A 1 186 ? 13.588 11.564 18.97 1 26.585 182 GLY A O 1
ATOM 2824 N N . ARG A 1 187 ? 13.504 12.505 21.001 1 24.477 183 ARG A N 1
ATOM 2825 C CA . ARG A 1 187 ? 12.305 11.81 21.444 1 24.208 183 ARG A CA 1
ATOM 2826 C C . ARG A 1 187 ? 11.298 12.836 21.952 1 24.189 183 ARG A C 1
ATOM 2827 O O . ARG A 1 187 ? 11.697 13.769 22.651 1 23.936 183 ARG A O 1
ATOM 2848 N N . ILE A 1 188 ? 10.021 12.65 21.635 1 23.559 184 ILE A N 1
ATOM 2849 C CA . ILE A 1 188 ? 8.995 13.585 22.053 1 22.664 184 ILE A CA 1
ATOM 2850 C C . ILE A 1 188 ? 7.895 12.814 22.782 1 24.912 184 ILE A C 1
ATOM 2851 O O . ILE A 1 188 ? 7.479 11.741 22.332 1 27.064 184 ILE A O 1
ATOM 2867 N N . GLN A 1 189 ? 7.538 13.29 23.977 1 23.957 185 GLN A N 1
ATOM 2868 C CA . GLN A 1 189 ? 6.317 12.885 24.642 1 24.323 185 GLN A CA 1
ATOM 2869 C C . GLN A 1 189 ? 5.218 13.89 24.32 1 22.448 185 GLN A C 1
ATOM 2870 O O . GLN A 1 189 ? 5.301 15.06 24.717 1 23.659 185 GLN A O 1
ATOM 2884 N N . LEU A 1 190 ? 4.164 13.436 23.638 1 24.42 186 LEU A N 1
ATOM 2885 C CA . LEU A 1 190 ? 2.968 14.244 23.402 1 25.953 186 LEU A CA 1
ATOM 2886 C C . LEU A 1 190 ? 1.89 13.879 24.423 1 27.453 186 LEU A C 1
ATOM 2887 O O . LEU A 1 190 ? 1.681 12.704 24.686 1 29.343 186 LEU A O 1
ATOM 2903 N N . PHE A 1 191 ? 1.251 14.88 25.028 1 25.661 187 PHE A N 1
ATOM 2904 C CA . PHE A 1 191 ? 0.262 14.653 26.059 1 24.739 187 PHE A CA 1
ATOM 2905 C C . PHE A 1 191 ? -1.014 15.449 25.784 1 26.148 187 PHE A C 1
ATOM 2906 O O . PHE A 1 191 ? -0.981 16.673 25.555 1 27.134 187 PHE A O 1
ATOM 2923 N N . SER A 1 192 ? -2.118 14.716 25.778 1 26.935 188 SER A N 1
ATOM 2924 C CA . SER A 1 192 ? -3.451 15.307 25.753 1 27.337 188 SER A CA 1
ATOM 2925 C C . SER A 1 192 ? -4.059 15.251 27.148 1 28.886 188 SER A C 1
ATOM 2926 O O . SER A 1 192 ? -4.316 14.173 27.698 1 29.338 188 SER A O 1
ATOM 2934 N N . LYS A 1 193 ? -4.327 16.428 27.716 1 29.407 189 LYS A N 1
ATOM 2935 C CA . LYS A 1 193 ? -4.878 16.53 29.045 1 29.626 189 LYS A CA 1
ATOM 2936 C C . LYS A 1 193 ? -6.318 16.045 29.064 1 32.217 189 LYS A C 1
ATOM 2937 O O . LYS A 1 193 ? -6.76 15.444 30.037 1 32.979 189 LYS A O 1
ATOM 2956 N N . GLN A 1 194 ? -7.062 16.272 27.972 1 32.371 190 GLN A N 1
ATOM 2957 C CA . GLN A 1 194 ? -8.465 15.899 27.979 1 35.474 190 GLN A CA 1
ATOM 2958 C C . GLN A 1 194 ? -8.569 14.371 28.032 1 34.387 190 GLN A C 1
ATOM 2959 O O . GLN A 1 194 ? -9.476 13.842 28.668 1 35.551 190 GLN A O 1
ATOM 2973 N N . ARG A 1 195 ? -7.662 13.661 27.345 1 33.425 191 ARG A N 1
ATOM 2974 C CA . ARG A 1 195 ? -7.704 12.195 27.339 1 35.144 191 ARG A CA 1
ATOM 2975 C C . ARG A 1 195 ? -6.86 11.585 28.47 1 35.502 191 ARG A C 1
ATOM 2976 O O . ARG A 1 195 ? -7.015 10.406 28.777 1 32.757 191 ARG A O 1
ATOM 2997 N N . ASN A 1 196 ? -5.999 12.401 29.079 1 32.106 192 ASN A N 1
ATOM 2998 C CA . ASN A 1 196 ? -4.989 11.99 30.049 1 31.849 192 ASN A CA 1
ATOM 2999 C C . ASN A 1 196 ? -4.139 10.833 29.504 1 29.506 192 ASN A C 1
ATOM 3000 O O . ASN A 1 196 ? -3.981 9.783 30.143 1 30.382 192 ASN A O 1
ATOM 3011 N N . ILE A 1 197 ? -3.66 11.028 28.286 1 29.419 193 ILE A N 1
ATOM 3012 C CA . ILE A 1 197 ? -2.851 10.044 27.586 1 30.901 193 ILE A CA 1
ATOM 3013 C C . ILE A 1 197 ? -1.616 10.707 27.002 1 29.74 193 ILE A C 1
ATOM 3014 O O . ILE A 1 197 ? -1.671 11.829 26.455 1 26.372 193 ILE A O 1
ATOM 3030 N N . SER A 1 198 ? -0.49 9.967 27.07 1 28.206 194 SER A N 1
ATOM 3031 C CA . SER A 1 198 ? 0.737 10.36 26.423 1 26.865 194 SER A CA 1
ATOM 3032 C C . SER A 1 198 ? 1.042 9.437 25.239 1 27.967 194 SER A C 1
ATOM 3033 O O . SER A 1 198 ? 0.697 8.264 25.247 1 28.93 194 SER A O 1
ATOM 3041 N N . GLN A 1 199 ? 1.716 9.975 24.222 1 28.532 195 GLN A N 1
ATOM 3042 C CA . GLN A 1 199 ? 2.207 9.181 23.116 1 30.373 195 GLN A CA 1
ATOM 3043 C C . GLN A 1 199 ? 3.662 9.572 22.892 1 29.14 195 GLN A C 1
ATOM 3044 O O . GLN A 1 199 ? 3.989 10.744 22.948 1 27.469 195 GLN A O 1
ATOM 3058 N N . ALA A 1 200 ? 4.496 8.565 22.614 1 29.052 196 ALA A N 1
ATOM 3059 C CA . ALA A 1 200 ? 5.915 8.777 22.369 1 30.419 196 ALA A CA 1
ATOM 3060 C C . ALA A 1 200 ? 6.185 8.732 20.865 1 28.291 196 ALA A C 1
ATOM 3061 O O . ALA A 1 200 ? 5.836 7.749 20.2 1 30.111 196 ALA A O 1
ATOM 3068 N N . ILE A 1 201 ? 6.891 9.729 20.359 1 27.815 197 ILE A N 1
ATOM 3069 C CA . ILE A 1 201 ? 7.245 9.776 18.951 1 27.631 197 ILE A CA 1
ATOM 3070 C C . ILE A 1 201 ? 8.707 10.192 18.848 1 28.734 197 ILE A C 1
ATOM 3071 O O . ILE A 1 201 ? 9.326 10.555 19.837 1 27.617 197 ILE A O 1
ATOM 3087 N N . ASP A 1 202 ? 9.218 10.151 17.615 1 27.418 198 ASP A N 1
ATOM 3088 C CA . ASP A 1 202 ? 10.563 10.596 17.298 1 26.017 198 ASP A CA 1
ATOM 3089 C C . ASP A 1 202 ? 10.472 12.043 16.837 1 26.263 198 ASP A C 1
ATOM 3090 O O . ASP A 1 202 ? 9.577 12.408 16.065 1 26.611 198 ASP A O 1
ATOM 3099 N N . GLY A 1 203 ? 11.384 12.852 17.348 1 24.909 199 GLY A N 1
ATOM 3100 C CA . GLY A 1 203 ? 11.565 14.202 16.862 1 25.675 199 GLY A CA 1
ATOM 3101 C C . GLY A 1 203 ? 12.451 15.061 17.763 1 22.75 199 GLY A C 1
ATOM 3102 O O . GLY A 1 203 ? 12.655 14.762 18.957 1 22.092 199 GLY A O 1
ATOM 3106 N N . HIS A 1 204 ? 12.901 16.168 17.17 1 24.032 200 HIS A N 1
ATOM 3107 C CA . HIS A 1 204 ? 13.858 17.119 17.737 1 25.162 200 HIS A CA 1
ATOM 3108 C C . HIS A 1 204 ? 13.21 18.468 18.014 1 24.094 200 HIS A C 1
ATOM 3109 O O . HIS A 1 204 ? 13.69 19.169 18.889 1 24.413 200 HIS A O 1
ATOM 3124 N N . VAL A 1 205 ? 12.09 18.77 17.333 1 24.724 201 VAL A N 1
ATOM 3125 C CA . VAL A 1 205 ? 11.451 20.066 17.471 1 22.697 201 VAL A CA 1
ATOM 3126 C C . VAL A 1 205 ? 9.948 19.873 17.393 1 22.986 201 VAL A C 1
ATOM 3127 O O . VAL A 1 205 ? 9.477 18.949 16.743 1 23.963 201 VAL A O 1
ATOM 3140 N N . ALA A 1 206 ? 9.238 20.768 18.081 1 23.441 202 ALA A N 1
ATOM 3141 C CA . ALA A 1 206 ? 7.775 20.684 18.173 1 24.881 202 ALA A CA 1
ATOM 3142 C C . ALA A 1 206 ? 7.187 22.068 18.434 1 24.775 202 ALA A C 1
ATOM 3143 O O . ALA A 1 206 ? 7.778 22.885 19.151 1 23.437 202 ALA A O 1
ATOM 3150 N N . ILE A 1 207 ? 5.967 22.292 17.916 1 25.2 203 ILE A N 1
ATOM 3151 C CA . ILE A 1 207 ? 5.214 23.495 18.207 1 25.402 203 ILE A CA 1
ATOM 3152 C C . ILE A 1 207 ? 3.761 23.216 17.802 1 25.369 203 ILE A C 1
ATOM 3153 O O . ILE A 1 207 ? 3.517 22.451 16.867 1 27.441 203 ILE A O 1
ATOM 3169 N N . PHE A 1 208 ? 2.863 23.728 18.611 1 24.413 204 PHE A N 1
ATOM 3170 C CA . PHE A 1 208 ? 1.425 23.789 18.308 1 27.259 204 PHE A CA 1
ATOM 3171 C C . PHE A 1 208 ? 1.065 25.143 17.69 1 28.245 204 PHE A C 1
ATOM 3172 O O . PHE A 1 208 ? 1.455 26.185 18.18 1 30.092 204 PHE A O 1
ATOM 3189 N N . THR A 1 209 ? 0.238 25.155 16.644 1 30.135 205 THR A N 1
ATOM 3190 C CA . THR A 1 209 ? -0.147 26.392 16.002 1 29.036 205 THR A CA 1
ATOM 3191 C C . THR A 1 209 ? -1.57 26.228 15.463 1 32.459 205 THR A C 1
ATOM 3192 O O . THR A 1 209 ? -2.305 25.277 15.791 1 30.995 205 THR A O 1
ATOM 3203 N N . ASN A 1 210 ? -1.968 27.199 14.641 1 31.124 206 ASN A N 1
ATOM 3204 C CA . ASN A 1 210 ? -3.336 27.321 14.199 1 35.166 206 ASN A CA 1
ATOM 3205 C C . ASN A 1 210 ? -3.335 27.79 12.741 1 33.818 206 ASN A C 1
ATOM 3206 O O . ASN A 1 210 ? -2.453 28.563 12.348 1 34.652 206 ASN A O 1
ATOM 3217 N N . ILE A 1 211 ? -4.363 27.39 11.991 1 37.222 207 ILE A N 1
ATOM 3218 C CA . ILE A 1 211 ? -4.523 27.814 10.612 1 35.262 207 ILE A CA 1
ATOM 3219 C C . ILE A 1 211 ? -6.004 28.037 10.253 1 37.536 207 ILE A C 1
ATOM 3220 O O . ILE A 1 211 ? -6.901 27.272 10.63 1 38.137 207 ILE A O 1
ATOM 3236 N N . LEU A 1 212 ? -6.231 29.097 9.474 1 38.548 208 LEU A N 1
ATOM 3237 C CA . LEU A 1 212 ? -7.547 29.454 8.95 1 42.65 208 LEU A CA 1
ATOM 3238 C C . LEU A 1 212 ? -7.684 28.83 7.572 1 41.539 208 LEU A C 1
ATOM 3239 O O . LEU A 1 212 ? -6.888 29.141 6.689 1 43.972 208 LEU A O 1
ATOM 3255 N N . LEU A 1 213 ? -8.667 27.938 7.409 1 44.273 209 LEU A N 1
ATOM 3256 C CA . LEU A 1 213 ? -8.911 27.267 6.14 1 45.241 209 LEU A CA 1
ATOM 3257 C C . LEU A 1 213 ? -10.184 27.797 5.498 1 47.91 209 LEU A C 1
ATOM 3258 O O . LEU A 1 213 ? -11.178 28.043 6.173 1 46.847 209 LEU A O 1
ATOM 3274 N N . GLU A 1 214 ? -10.129 27.9 4.171 1 52.25 210 GLU A N 1
ATOM 3275 C CA . GLU A 1 214 ? -11.284 28.274 3.371 1 58.829 210 GLU A CA 1
ATOM 3276 C C . GLU A 1 214 ? -12.507 27.502 3.84 1 58.566 210 GLU A C 1
ATOM 3277 O O . GLU A 1 214 ? -12.469 26.277 3.897 1 56.061 210 GLU A O 1
ATOM 3289 N N . GLY A 1 215 ? -13.56 28.243 4.21 1 61.867 211 GLY A N 1
ATOM 3290 C CA . GLY A 1 215 ? -14.864 27.665 4.48 1 63.337 211 GLY A CA 1
ATOM 3291 C C . GLY A 1 215 ? -15.127 27.42 5.962 1 61.465 211 GLY A C 1
ATOM 3292 O O . GLY A 1 215 ? -16.232 26.987 6.298 1 60.142 211 GLY A O 1
ATOM 3296 N N . ASN A 1 216 ? -14.11 27.672 6.812 1 59.286 212 ASN A N 1
ATOM 3297 C CA . ASN A 1 216 ? -14.225 27.609 8.266 1 58.351 212 ASN A CA 1
ATOM 3298 C C . ASN A 1 216 ? -14.419 29.007 8.861 1 61.831 212 ASN A C 1
ATOM 3299 O O . ASN A 1 216 ? -14.462 29.15 10.082 1 59.416 212 ASN A O 1
ATOM 3310 N N . GLY A 1 217 ? -14.501 30.036 8 1 64.881 213 GLY A N 1
ATOM 3311 C CA . GLY A 1 217 ? -14.705 31.406 8.441 1 67.03 213 GLY A CA 1
ATOM 3312 C C . GLY A 1 217 ? -13.489 31.96 9.176 1 67.116 213 GLY A C 1
ATOM 3313 O O . GLY A 1 217 ? -12.371 31.898 8.675 1 71.726 213 GLY A O 1
ATOM 3317 N N . SER A 1 218 ? -13.716 32.485 10.385 1 67.07 214 SER A N 1
ATOM 3318 C CA . SER A 1 218 ? -12.644 33.023 11.213 1 68.18 214 SER A CA 1
ATOM 3319 C C . SER A 1 218 ? -12.276 32.073 12.354 1 63.765 214 SER A C 1
ATOM 3320 O O . SER A 1 218 ? -11.646 32.489 13.322 1 69.218 214 SER A O 1
ATOM 3328 N N . THR A 1 219 ? -12.629 30.786 12.237 1 61.582 215 THR A N 1
ATOM 3329 C CA . THR A 1 219 ? -12.259 29.796 13.242 1 57.895 215 THR A CA 1
ATOM 3330 C C . THR A 1 219 ? -11.054 28.983 12.766 1 52.692 215 THR A C 1
ATOM 3331 O O . THR A 1 219 ? -11.163 28.229 11.798 1 50.348 215 THR A O 1
ATOM 3342 N N . PRO A 1 220 ? -9.897 29.06 13.454 1 56.574 216 PRO A N 1
ATOM 3343 C CA . PRO A 1 220 ? -8.777 28.167 13.166 1 51.456 216 PRO A CA 1
ATOM 3344 C C . PRO A 1 220 ? -9.017 26.688 13.455 1 47.513 216 PRO A C 1
ATOM 3345 O O . PRO A 1 220 ? -9.863 26.324 14.262 1 47.183 216 PRO A O 1
ATOM 3356 N N . VAL A 1 221 ? -8.221 25.847 12.78 1 43.649 217 VAL A N 1
ATOM 3357 C CA . VAL A 1 221 ? -8.017 24.48 13.188 1 41.686 217 VAL A CA 1
ATOM 3358 C C . VAL A 1 221 ? -6.602 24.414 13.763 1 39.835 217 VAL A C 1
ATOM 3359 O O . VAL A 1 221 ? -5.725 25.164 13.342 1 37.395 217 VAL A O 1
ATOM 3372 N N . GLN A 1 222 ? -6.398 23.504 14.701 1 36.052 218 GLN A N 1
ATOM 3373 C CA . GLN A 1 222 ? -5.098 23.374 15.335 1 34.631 218 GLN A CA 1
ATOM 3374 C C . GLN A 1 222 ? -4.295 22.285 14.656 1 31.664 218 GLN A C 1
ATOM 3375 O O . GLN A 1 222 ? -4.812 21.198 14.394 1 34.523 218 GLN A O 1
ATOM 3389 N N . VAL A 1 223 ? -3.002 22.563 14.48 1 33.976 219 VAL A N 1
ATOM 3390 C CA . VAL A 1 223 ? -2.067 21.583 13.957 1 30.772 219 VAL A CA 1
ATOM 3391 C C . VAL A 1 223 ? -0.824 21.577 14.838 1 31.237 219 VAL A C 1
ATOM 3392 O O . VAL A 1 223 ? -0.449 22.619 15.373 1 31.267 219 VAL A O 1
ATOM 3405 N N . PHE A 1 224 ? -0.24 20.387 14.934 1 29.523 220 PHE A N 1
ATOM 3406 C CA . PHE A 1 224 ? 1.064 20.171 15.524 1 28.733 220 PHE A CA 1
ATOM 3407 C C . PHE A 1 224 ? 2.099 20.035 14.423 1 27.637 220 PHE A C 1
ATOM 3408 O O . PHE A 1 224 ? 1.872 19.337 13.444 1 28.335 220 PHE A O 1
ATOM 3425 N N . VAL A 1 225 ? 3.233 20.721 14.614 1 26.234 221 VAL A N 1
ATOM 3426 C CA . VAL A 1 225 ? 4.307 20.752 13.647 1 26.667 221 VAL A CA 1
ATOM 3427 C C . VAL A 1 225 ? 5.517 20.155 14.366 1 26.837 221 VAL A C 1
ATOM 3428 O O . VAL A 1 225 ? 5.825 20.567 15.472 1 26.166 221 VAL A O 1
ATOM 3441 N N . THR A 1 226 ? 6.135 19.152 13.757 1 24.012 222 THR A N 1
ATOM 3442 C CA . THR A 1 226 ? 7.275 18.508 14.374 1 24.148 222 THR A CA 1
ATOM 3443 C C . THR A 1 226 ? 8.276 18.144 13.281 1 26.017 222 THR A C 1
ATOM 3444 O O . THR A 1 226 ? 7.936 17.887 12.119 1 27.921 222 THR A O 1
ATOM 3455 N N . GLY A 1 227 ? 9.557 18.189 13.657 1 24.795 223 GLY A N 1
ATOM 3456 C CA . GLY A 1 227 ? 10.648 17.836 12.766 1 25.655 223 GLY A CA 1
ATOM 3457 C C . GLY A 1 227 ? 11.631 16.88 13.446 1 25.137 223 GLY A C 1
ATOM 3458 O O . GLY A 1 227 ? 11.823 16.958 14.653 1 24.153 223 GLY A O 1
ATOM 3462 N N . ASN A 1 228 ? 12.124 15.91 12.664 1 24.683 224 ASN A N 1
ATOM 3463 C CA . ASN A 1 228 ? 12.994 14.836 13.114 1 25.559 224 ASN A CA 1
ATOM 3464 C C . ASN A 1 228 ? 14.14 14.726 12.102 1 27.54 224 ASN A C 1
ATOM 3465 O O . ASN A 1 228 ? 13.948 14.958 10.898 1 27.978 224 ASN A O 1
ATOM 3476 N N . ARG A 1 229 ? 15.295 14.295 12.582 1 26.496 225 ARG A N 1
ATOM 3477 C CA . ARG A 1 229 ? 16.32 13.719 11.737 1 26.638 225 ARG A CA 1
ATOM 3478 C C . ARG A 1 229 ? 16.644 12.319 12.239 1 29.231 225 A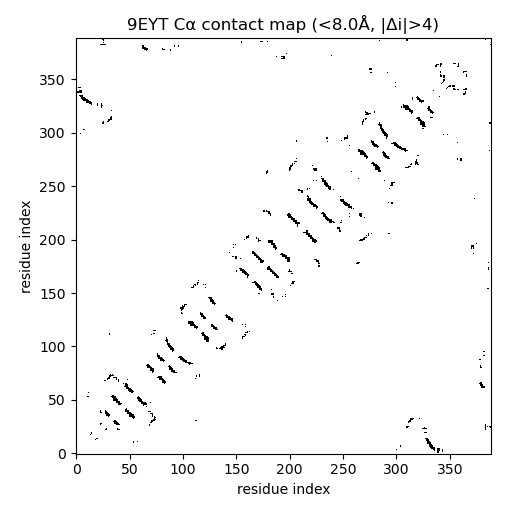RG A C 1
ATOM 3479 O O . ARG A 1 229 ? 16.945 12.135 13.408 1 29.19 225 ARG A O 1
ATOM 3500 N N . ASN A 1 230 ? 16.582 11.346 11.339 1 29.077 226 ASN A N 1
ATOM 3501 C CA . ASN A 1 230 ? 16.881 9.959 11.64 1 29.69 226 ASN A CA 1
ATOM 3502 C C . ASN A 1 230 ? 18.386 9.826 11.921 1 30.432 226 ASN A C 1
ATOM 3503 O O . ASN A 1 230 ? 19.221 10.157 11.072 1 30.115 226 ASN A O 1
ATOM 3514 N N . ALA A 1 231 ? 18.747 9.333 13.12 1 30.461 227 ALA A N 1
ATOM 3515 C CA . ALA A 1 231 ? 20.152 9.314 13.543 1 31.425 227 ALA A CA 1
ATOM 3516 C C . ALA A 1 231 ? 21.009 8.245 12.843 1 34.319 227 ALA A C 1
ATOM 3517 O O . ALA A 1 231 ? 22.266 8.281 12.916 1 33.513 227 ALA A O 1
ATOM 3524 N N . THR A 1 232 ? 20.357 7.302 12.159 1 34.3 228 THR A N 1
ATOM 3525 C CA . THR A 1 232 ? 21.059 6.305 11.351 1 37.632 228 THR A CA 1
ATOM 3526 C C . THR A 1 232 ? 21.222 6.752 9.887 1 36.982 228 THR A C 1
ATOM 3527 O O . THR A 1 232 ? 22.344 6.714 9.349 1 36.801 228 THR A O 1
ATOM 3538 N N . THR A 1 233 ? 20.122 7.175 9.243 1 33.508 229 THR A N 1
ATOM 3539 C CA . THR A 1 233 ? 20.118 7.388 7.795 1 34.699 229 THR A CA 1
ATOM 3540 C C . THR A 1 233 ? 20.463 8.831 7.474 1 33.317 229 THR A C 1
ATOM 3541 O O . THR A 1 233 ? 20.828 9.16 6.344 1 33.553 229 THR A O 1
ATOM 3552 N N . GLY A 1 234 ? 20.241 9.708 8.455 1 31.254 230 GLY A N 1
ATOM 3553 C CA . GLY A 1 234 ? 20.4 11.131 8.231 1 28.945 230 GLY A CA 1
ATOM 3554 C C . GLY A 1 234 ? 19.166 11.83 7.657 1 27.206 230 GLY A C 1
ATOM 3555 O O . GLY A 1 234 ? 19.218 13.047 7.492 1 28.703 230 GLY A O 1
ATOM 3559 N N . ALA A 1 235 ? 18.118 11.083 7.303 1 29.627 231 ALA A N 1
ATOM 3560 C CA . A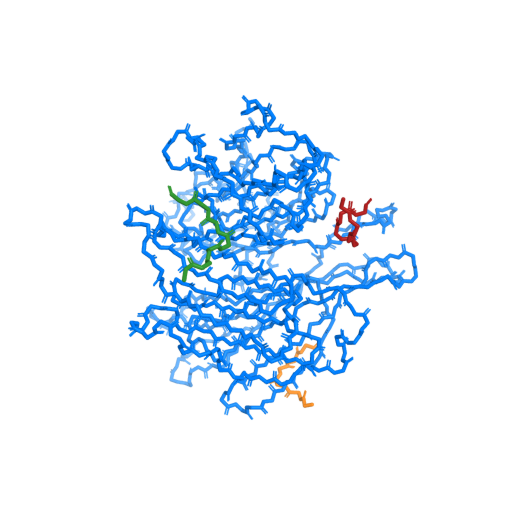LA A 1 235 ? 16.96 11.653 6.631 1 29.825 231 ALA A CA 1
ATOM 3561 C C . ALA A 1 235 ? 16.189 12.545 7.596 1 28.095 231 ALA A C 1
ATOM 3562 O O . ALA A 1 235 ? 15.907 12.182 8.747 1 28.257 231 ALA A O 1
ATOM 3569 N N . GLY A 1 236 ? 15.826 13.726 7.101 1 26.617 232 GLY A N 1
ATOM 3570 C CA . GLY A 1 236 ? 15.075 14.68 7.87 1 26.901 232 GLY A CA 1
ATOM 3571 C C . GLY A 1 236 ? 13.622 14.717 7.407 1 26.672 232 GLY A C 1
ATOM 3572 O O . GLY A 1 236 ? 13.324 14.536 6.198 1 26.489 232 GLY A O 1
ATOM 3576 N N . GLU A 1 237 ? 12.722 14.911 8.359 1 26.568 233 GLU A N 1
ATOM 3577 C CA . GLU A 1 237 ? 11.314 14.957 7.995 1 26.26 233 GLU A CA 1
ATOM 3578 C C . GLU A 1 237 ? 10.536 15.902 8.907 1 28.111 233 GLU A C 1
ATOM 3579 O O . GLU A 1 237 ? 10.641 15.806 10.13 1 25.393 233 GLU A O 1
ATOM 3591 N N . LEU A 1 238 ? 9.708 16.753 8.272 1 26.173 234 LEU A N 1
ATOM 3592 C CA . LEU A 1 238 ? 8.738 17.622 8.946 1 25.544 234 LEU A CA 1
ATOM 3593 C C . LEU A 1 238 ? 7.353 17.008 8.764 1 27.603 234 LEU A C 1
ATOM 3594 O O . LEU A 1 238 ? 7.034 16.566 7.65 1 25.228 234 LEU A O 1
ATOM 3610 N N . ARG A 1 239 ? 6.555 16.965 9.842 1 25.646 235 ARG A N 1
ATOM 3611 C CA . ARG A 1 239 ? 5.153 16.57 9.779 1 26.134 235 ARG A CA 1
ATOM 3612 C C . ARG A 1 239 ? 4.278 17.679 10.36 1 26.144 235 ARG A C 1
ATOM 3613 O O . ARG A 1 239 ? 4.638 18.374 11.317 1 26.894 235 ARG A O 1
ATOM 3634 N N . ILE A 1 240 ? 3.137 17.877 9.73 1 25.954 236 ILE A N 1
ATOM 3635 C CA . ILE A 1 240 ? 2.105 18.79 10.18 1 27.018 236 ILE A CA 1
ATOM 3636 C C . ILE A 1 240 ? 0.818 17.985 10.247 1 28.996 236 ILE A C 1
ATOM 3637 O O . ILE A 1 240 ? 0.429 17.385 9.237 1 29.521 236 ILE A O 1
ATOM 3653 N N . ILE A 1 241 ? 0.133 18.036 11.41 1 28.127 237 ILE A N 1
ATOM 3654 C CA . ILE A 1 241 ? -1.033 17.207 11.589 1 29.652 237 ILE A CA 1
ATOM 3655 C C . ILE A 1 241 ? -2.046 17.894 12.494 1 31.464 237 ILE A C 1
ATOM 3656 O O . ILE A 1 241 ? -1.696 18.618 13.438 1 30.442 237 ILE A O 1
ATOM 3672 N N . GLU A 1 242 ? -3.321 17.651 12.196 1 31.589 238 GLU A N 1
ATOM 3673 C CA . GLU A 1 242 ? -4.395 18.235 12.973 1 33.564 238 GLU A CA 1
ATOM 3674 C C . GLU A 1 242 ? -4.513 17.564 14.345 1 34.278 238 GLU A C 1
ATOM 3675 O O . GLU A 1 242 ? -4.267 16.36 14.477 1 34.53 238 GLU A O 1
ATOM 3687 N N . ILE A 1 243 ? -4.863 18.378 15.35 1 34.988 239 ILE A N 1
ATOM 3688 C CA . ILE A 1 243 ? -5.343 17.888 16.645 1 37.594 239 ILE A CA 1
ATOM 3689 C C . ILE A 1 243 ? -6.745 18.457 16.953 1 40.294 239 ILE A C 1
ATOM 3690 O O . ILE A 1 243 ? -7.074 19.592 16.582 1 40.592 239 ILE A O 1
ATOM 3706 N N . ASP A 1 244 ? -7.555 17.66 17.653 1 44.459 240 ASP A N 1
ATOM 3707 C CA . ASP A 1 244 ? -8.887 18.045 18.141 1 46.329 240 ASP A CA 1
ATOM 3708 C C . ASP A 1 244 ? -9.718 18.806 17.109 1 50.44 240 ASP A C 1
ATOM 3709 O O . ASP A 1 244 ? -10.046 19.977 17.334 1 52.105 240 ASP A O 1
ATOM 3718 N N . HIS A 1 245 ? -10.069 18.16 15.994 1 49.337 241 HIS A N 1
ATOM 3719 C CA . HIS A 1 245 ? -10.839 18.842 14.965 1 54.798 241 HIS A CA 1
ATOM 3720 C C . HIS A 1 245 ? -12.249 19.118 15.485 1 58.453 241 HIS A C 1
ATOM 3721 O O . HIS A 1 245 ? -12.896 18.205 15.969 1 52.624 241 HIS A O 1
ATOM 3736 N N . ASP A 1 246 ? -12.672 20.387 15.412 1 60.699 242 ASP A N 1
ATOM 3737 C CA . ASP A 1 246 ? -14.016 20.797 15.775 1 67.39 242 ASP A CA 1
ATOM 3738 C C . ASP A 1 246 ? -14.954 20.405 14.632 1 66.96 242 ASP A C 1
ATOM 3739 O O . ASP A 1 246 ? -14.762 20.788 13.477 1 70.679 242 ASP A O 1
ATOM 3748 N N . ALA A 1 247 ? -15.986 19.64 14.986 1 74.273 243 ALA A N 1
ATOM 3749 C CA . ALA A 1 247 ? -16.746 18.84 14.039 1 77.505 243 ALA A CA 1
ATOM 3750 C C . ALA A 1 247 ? -17.604 19.709 13.116 1 80.504 243 ALA A C 1
ATOM 3751 O O . ALA A 1 247 ? -17.781 19.349 11.95 1 79.006 243 ALA A O 1
ATOM 3758 N N . SER A 1 248 ? -18.127 20.841 13.636 1 80.8 244 SER A N 1
ATOM 3759 C CA . SER A 1 248 ? -18.979 21.748 12.871 1 80.259 244 SER A CA 1
ATOM 3760 C C . SER A 1 248 ? -18.23 22.319 11.666 1 83.493 244 SER A C 1
ATOM 3761 O O . SER A 1 248 ? -18.829 22.53 10.609 1 86.328 244 SER A O 1
ATOM 3769 N N . LEU A 1 249 ? -16.914 22.531 11.817 1 77.57 245 LEU A N 1
ATOM 3770 C CA . LEU A 1 249 ? -16.103 23.1 10.755 1 74.172 245 LEU A CA 1
ATOM 3771 C C . LEU A 1 249 ? -16.1 22.146 9.568 1 70.977 245 LEU A C 1
ATOM 3772 O O . LEU A 1 249 ? -15.885 20.954 9.74 1 73.619 245 LEU A O 1
ATOM 3788 N N . PRO A 1 250 ? -16.408 22.649 8.352 1 67.567 246 PRO A N 1
ATOM 3789 C CA . PRO A 1 250 ? -16.408 21.828 7.146 1 68.51 246 PRO A CA 1
ATOM 3790 C C . PRO A 1 250 ? -15.052 21.607 6.467 1 66.673 246 PRO A C 1
ATOM 3791 O O . PRO A 1 250 ? -14.942 20.731 5.604 1 68.163 246 PRO A O 1
ATOM 3802 N N . SER A 1 251 ? -14.039 22.425 6.791 1 62.206 247 SER A N 1
ATOM 3803 C CA . SER A 1 251 ? -12.703 22.191 6.26 1 60.688 247 SER A CA 1
ATOM 3804 C C . SER A 1 251 ? -11.809 21.635 7.361 1 53.698 247 SER A C 1
ATOM 3805 O O . SER A 1 251 ? -11.797 22.116 8.49 1 51.297 247 SER A O 1
ATOM 3813 N N . GLN A 1 252 ? -11.078 20.583 7.02 1 52.781 248 GLN A N 1
ATOM 3814 C CA . GLN A 1 252 ? -10.075 20.064 7.931 1 54.927 248 GLN A CA 1
ATOM 3815 C C . GLN A 1 252 ? -8.732 19.94 7.217 1 48.437 248 GLN A C 1
ATOM 3816 O O . GLN A 1 252 ? -8.617 20.077 5.995 1 43.991 248 GLN A O 1
ATOM 3830 N N . TYR A 1 253 ? -7.729 19.622 8.03 1 42.131 249 TYR A N 1
ATOM 3831 C CA . TYR A 1 253 ? -6.345 19.65 7.618 1 39.128 249 TYR A CA 1
ATOM 3832 C C . TYR A 1 253 ? -5.931 18.214 7.343 1 40.05 249 TYR A C 1
ATOM 3833 O O . TYR A 1 253 ? -5.988 17.357 8.237 1 41.053 249 TYR A O 1
ATOM 3851 N N . GLN A 1 254 ? -5.463 17.993 6.127 1 37.399 250 GLN A N 1
ATOM 3852 C CA . GLN A 1 254 ? -4.894 16.713 5.751 1 39.858 250 GLN A CA 1
ATOM 3853 C C . GLN A 1 254 ? -3.406 16.709 6.075 1 37.534 250 GLN A C 1
ATOM 3854 O O . GLN A 1 254 ? -2.696 17.592 5.627 1 34.249 250 GLN A O 1
ATOM 3868 N N . LYS A 1 255 ? -2.955 15.688 6.796 1 37.695 251 LYS A N 1
ATOM 3869 C CA . LYS A 1 255 ? -1.571 15.615 7.265 1 33.341 251 LYS A CA 1
ATOM 3870 C C . LYS A 1 255 ? -0.572 15.813 6.135 1 33.204 251 LYS A C 1
ATOM 3871 O O . LYS A 1 255 ? -0.739 15.28 5.046 1 32 251 LYS A O 1
ATOM 3890 N N . GLU A 1 256 ? 0.505 16.556 6.434 1 31.539 252 GLU A N 1
ATOM 3891 C CA . GLU A 1 256 ? 1.587 16.757 5.493 1 32.277 252 GLU A CA 1
ATOM 3892 C C . GLU A 1 256 ? 2.869 16.183 6.052 1 30.264 252 GLU A C 1
ATOM 3893 O O . GLU A 1 256 ? 3.138 16.256 7.257 1 29.297 252 GLU A O 1
ATOM 3905 N N . THR A 1 257 ? 3.662 15.643 5.135 1 30.676 253 THR A N 1
ATOM 3906 C CA . THR A 1 257 ? 4.999 15.159 5.422 1 30.879 253 THR A CA 1
ATOM 3907 C C . THR A 1 257 ? 5.925 15.737 4.36 1 32.158 253 THR A C 1
ATOM 3908 O O . THR A 1 257 ? 5.669 15.534 3.178 1 29.239 253 THR A O 1
ATOM 3919 N N . THR A 1 258 ? 6.976 16.451 4.797 1 28.173 254 THR A N 1
ATOM 3920 C CA . THR A 1 258 ? 7.929 17.054 3.882 1 28.021 254 THR A CA 1
ATOM 3921 C C . THR A 1 258 ? 9.361 16.776 4.359 1 27.148 254 THR A C 1
ATOM 3922 O O . THR A 1 258 ? 9.652 16.839 5.565 1 26.922 254 THR A O 1
ATOM 3933 N N . ASP A 1 259 ? 10.244 16.565 3.379 1 27.962 255 ASP A N 1
ATOM 3934 C CA A ASP A 1 259 ? 11.668 16.386 3.631 0.5 27.516 255 ASP A CA 1
ATOM 3935 C CA B ASP A 1 259 ? 11.673 16.394 3.627 0.5 28.955 255 ASP A CA 1
ATOM 3936 C C . ASP A 1 259 ? 12.267 17.62 4.325 1 29.294 255 ASP A C 1
ATOM 3937 O O . ASP A 1 259 ? 11.94 18.775 4.025 1 25.928 255 ASP A O 1
ATOM 3954 N N . ILE A 1 260 ? 13.219 17.381 5.238 1 26.995 256 ILE A N 1
ATOM 3955 C CA . ILE A 1 260 ? 14.143 18.401 5.711 1 27.726 256 ILE A CA 1
ATOM 3956 C C . ILE A 1 260 ? 15.521 17.959 5.222 1 27.114 256 ILE A C 1
ATOM 3957 O O . ILE A 1 260 ? 15.969 16.906 5.609 1 27.355 256 ILE A O 1
ATOM 3973 N N . PHE A 1 261 ? 16.11 18.707 4.295 1 28.526 257 PHE A N 1
ATOM 3974 C CA . PHE A 1 261 ? 17.396 18.371 3.702 1 29.371 257 PHE A CA 1
ATOM 3975 C C . PHE A 1 261 ? 18.536 18.663 4.682 1 27.7 257 PHE A C 1
ATOM 3976 O O . PHE A 1 261 ? 18.656 19.763 5.221 1 29.026 257 PHE A O 1
ATOM 3993 N N . PHE A 1 262 ? 19.341 17.63 4.924 1 28.141 258 PHE A N 1
ATOM 3994 C CA . PHE A 1 262 ? 20.639 17.743 5.574 1 28.605 258 PHE A CA 1
ATOM 3995 C C . PHE A 1 262 ? 21.691 17.136 4.654 1 28.529 258 PHE A C 1
ATOM 3996 O O . PHE A 1 262 ? 21.503 16.007 4.156 1 28.868 258 PHE A O 1
ATOM 4013 N N . PRO A 1 263 ? 22.814 17.845 4.402 1 30.289 259 PRO A N 1
ATOM 4014 C CA . PRO A 1 263 ? 23.956 17.252 3.737 1 31.349 259 PRO A CA 1
ATOM 4015 C C . PRO A 1 263 ? 24.343 15.959 4.421 1 32.431 259 PRO A C 1
ATOM 4016 O O . PRO A 1 263 ? 24.201 15.831 5.638 1 32.381 259 PRO A O 1
ATOM 4027 N N . PRO A 1 264 ? 24.678 14.918 3.661 1 32.04 260 PRO A N 1
ATOM 4028 C CA . PRO A 1 264 ? 24.854 13.606 4.269 1 34.566 260 PRO A CA 1
ATOM 4029 C C . PRO A 1 264 ? 25.939 13.552 5.346 1 37.995 260 PRO A C 1
ATOM 4030 O O . PRO A 1 264 ? 25.851 12.765 6.294 1 41.176 260 PRO A O 1
ATOM 4041 N N . ASP A 1 265 ? 26.951 14.402 5.147 1 34.376 261 ASP A N 1
ATOM 4042 C CA . ASP A 1 265 ? 28.125 14.479 5.991 1 36.504 261 ASP A CA 1
ATOM 4043 C C . ASP A 1 265 ? 27.991 15.546 7.083 1 35.726 261 ASP A C 1
ATOM 4044 O O . ASP A 1 265 ? 28.982 15.839 7.75 1 34.538 261 ASP A O 1
ATOM 4053 N N . ALA A 1 266 ? 26.787 16.101 7.276 1 33.223 262 ALA A N 1
ATOM 4054 C CA . ALA A 1 266 ? 26.524 17.03 8.368 1 35.078 262 ALA A CA 1
ATOM 4055 C C . ALA A 1 266 ? 26.226 16.226 9.638 1 33.722 262 ALA A C 1
ATOM 4056 O O . ALA A 1 266 ? 25.097 16.205 10.161 1 33.142 262 ALA A O 1
ATOM 4063 N N . THR A 1 267 ? 27.297 15.57 10.123 1 35.328 263 THR A N 1
ATOM 4064 C CA . THR A 1 267 ? 27.211 14.488 11.091 1 35.718 263 THR A CA 1
ATOM 4065 C C . THR A 1 267 ? 26.455 14.95 12.325 1 33.414 263 THR A C 1
ATOM 4066 O O . THR A 1 267 ? 25.584 14.26 12.837 1 36.094 263 THR A O 1
ATOM 4077 N N . ASN A 1 268 ? 26.764 16.156 12.794 1 35.483 264 ASN A N 1
ATOM 4078 C CA . ASN A 1 268 ? 26.303 16.541 14.118 1 37.233 264 ASN A CA 1
ATOM 4079 C C . ASN A 1 268 ? 25.086 17.457 14.03 1 37.895 264 ASN A C 1
ATOM 4080 O O . ASN A 1 268 ? 24.642 17.971 15.056 1 34.822 264 ASN A O 1
ATOM 4091 N N . ASP A 1 269 ? 24.484 17.632 12.83 1 30.634 265 ASP A N 1
ATOM 4092 C CA . ASP A 1 269 ? 23.373 18.553 12.722 1 30.048 265 ASP A CA 1
ATOM 4093 C C . ASP A 1 269 ? 22.058 17.851 13.041 1 27.355 265 ASP A C 1
ATOM 4094 O O . ASP A 1 269 ? 21.903 16.636 12.873 1 30.54 265 ASP A O 1
ATOM 4103 N N . PHE A 1 270 ? 21.094 18.668 13.472 1 25.156 266 PHE A N 1
ATOM 4104 C CA . PHE A 1 270 ? 19.726 18.235 13.742 1 26.068 266 PHE A CA 1
ATOM 4105 C C . PHE A 1 270 ? 18.862 19.475 13.853 1 25.145 266 PHE A C 1
ATOM 4106 O O . PHE A 1 270 ? 19.351 20.591 14.051 1 26.336 266 PHE A O 1
ATOM 4123 N N . PRO A 1 271 ? 17.521 19.365 13.722 1 24.327 267 PRO A N 1
ATOM 4124 C CA . PRO A 1 271 ? 16.688 20.522 13.942 1 23.722 267 PRO A CA 1
ATOM 4125 C C . PRO A 1 271 ? 16.784 20.989 15.394 1 25.11 267 PRO A C 1
ATOM 4126 O O . PRO A 1 271 ? 16.656 20.177 16.294 1 24.099 267 PRO A O 1
ATOM 4137 N N . ILE A 1 272 ? 16.962 22.282 15.591 1 25.784 268 ILE A N 1
ATOM 4138 C CA . ILE A 1 272 ? 17.127 22.825 16.933 1 28.486 268 ILE A CA 1
ATOM 4139 C C . ILE A 1 272 ? 15.994 23.772 17.314 1 26.891 268 ILE A C 1
ATOM 4140 O O . ILE A 1 272 ? 15.721 23.944 18.507 1 28.018 268 ILE A O 1
ATOM 4156 N N . ALA A 1 273 ? 15.269 24.323 16.348 1 25.926 269 ALA A N 1
ATOM 4157 C CA . ALA A 1 273 ? 14.08 25.083 16.698 1 25.868 269 ALA A CA 1
ATOM 4158 C C . ALA A 1 273 ? 13.062 25.096 15.57 1 25.397 269 ALA A C 1
ATOM 4159 O O . ALA A 1 273 ? 13.392 24.912 14.406 1 25.126 269 ALA A O 1
ATOM 4166 N N . VAL A 1 274 ? 11.82 25.326 15.971 1 24.182 270 VAL A N 1
ATOM 4167 C CA . VAL A 1 274 ? 10.757 25.539 15.001 1 26.097 270 VAL A CA 1
ATOM 4168 C C . VAL A 1 274 ? 9.815 26.621 15.536 1 28.035 270 VAL A C 1
ATOM 4169 O O . VAL A 1 274 ? 9.424 26.599 16.706 1 27.088 270 VAL A O 1
ATOM 4182 N N . GLN A 1 275 ? 9.522 27.613 14.688 1 28.283 271 GLN A N 1
ATOM 4183 C CA . GLN A 1 275 ? 8.592 28.685 15.006 1 28.663 271 GLN A CA 1
ATOM 4184 C C . GLN A 1 275 ? 7.629 28.874 13.827 1 29.599 271 GLN A C 1
ATOM 4185 O O . GLN A 1 275 ? 7.956 28.501 12.692 1 28.964 271 GLN A O 1
ATOM 4199 N N . VAL A 1 276 ? 6.405 29.357 14.109 1 29.828 272 VAL A N 1
ATOM 4200 C CA . VAL A 1 276 ? 5.401 29.543 13.067 1 30.765 272 VAL A CA 1
ATOM 4201 C C . VAL A 1 276 ? 4.815 30.953 13.099 1 32.853 272 VAL A C 1
ATOM 4202 O O . VAL A 1 276 ? 4.488 31.484 14.167 1 33.273 272 VAL A O 1
ATOM 4215 N N . SER A 1 277 ? 4.693 31.565 11.923 1 32.114 273 SER A N 1
ATOM 4216 C CA . SER A 1 277 ? 3.803 32.719 11.743 1 35.711 273 SER A CA 1
ATOM 4217 C C . SER A 1 277 ? 2.379 32.226 11.472 1 38.758 273 SER A C 1
ATOM 4218 O O . SER A 1 277 ? 2.074 31.689 10.399 1 35.708 273 SER A O 1
ATOM 4226 N N . GLU A 1 278 ? 1.492 32.383 12.458 1 35.536 274 GLU A N 1
ATOM 4227 C CA . GLU A 1 278 ? 0.089 32.068 12.235 1 40.876 274 GLU A CA 1
ATOM 4228 C C . GLU A 1 278 ? -0.545 32.988 11.188 1 40.105 274 GLU A C 1
ATOM 4229 O O . GLU A 1 278 ? -1.307 32.51 10.352 1 42.544 274 GLU A O 1
ATOM 4241 N N . LYS A 1 279 ? -0.209 34.289 11.225 1 40.45 275 LYS A N 1
ATOM 4242 C CA . LYS A 1 279 ? -0.731 35.255 10.26 1 43.782 275 LYS A CA 1
ATOM 4243 C C . LYS A 1 279 ? -0.46 34.79 8.825 1 41.33 275 LYS A C 1
ATOM 4244 O O . LYS A 1 279 ? -1.39 34.756 8.023 1 44.274 275 LYS A O 1
ATOM 4256 N N . TYR A 1 280 ? 0.792 34.431 8.506 1 37.486 276 TYR A N 1
ATOM 4257 C CA . TYR A 1 280 ? 1.206 34.215 7.123 1 39.665 276 TYR A CA 1
ATOM 4258 C C . TYR A 1 280 ? 1.156 32.734 6.765 1 35.667 276 TYR A C 1
ATOM 4259 O O . TYR A 1 280 ? 1.267 32.405 5.587 1 36.284 276 TYR A O 1
ATOM 4277 N N . GLY A 1 281 ? 0.941 31.856 7.754 1 33.652 277 GLY A N 1
ATOM 4278 C CA . GLY A 1 281 ? 1.099 30.415 7.563 1 33.52 277 GLY A CA 1
ATOM 4279 C C . GLY A 1 281 ? 2.482 30.004 7.039 1 32.903 277 GLY A C 1
ATOM 4280 O O . GLY A 1 281 ? 2.613 29.297 6.025 1 31.913 277 GLY A O 1
ATOM 4284 N N . ILE A 1 282 ? 3.526 30.374 7.79 1 32.086 278 ILE A N 1
ATOM 4285 C CA . ILE A 1 282 ? 4.912 30.082 7.449 1 31.481 278 ILE A CA 1
ATOM 4286 C C . ILE A 1 282 ? 5.612 29.413 8.631 1 29.47 278 ILE A C 1
ATOM 4287 O O . ILE A 1 282 ? 5.596 29.929 9.747 1 30.314 278 ILE A O 1
ATOM 4303 N N . ILE A 1 283 ? 6.229 28.257 8.362 1 28.521 279 ILE A N 1
ATOM 4304 C CA . ILE A 1 283 ? 7.064 27.542 9.319 1 27.844 279 ILE A CA 1
ATOM 4305 C C . ILE A 1 283 ? 8.51 27.935 9.105 1 27.359 279 ILE A C 1
ATOM 4306 O O . ILE A 1 283 ? 9.011 27.862 7.986 1 27.608 279 ILE A O 1
ATOM 4322 N N . TYR A 1 284 ? 9.195 28.298 10.204 1 25.789 280 TYR A N 1
ATOM 4323 C CA . TYR A 1 284 ? 10.636 28.458 10.186 1 26.659 280 TYR A CA 1
ATOM 4324 C C . TYR A 1 284 ? 11.29 27.32 10.954 1 27.791 280 TYR A C 1
ATOM 4325 O O . TYR A 1 284 ? 11.017 27.141 12.141 1 26.349 280 TYR A O 1
ATOM 4343 N N . LEU A 1 285 ? 12.138 26.556 10.262 1 28.932 281 LEU A N 1
ATOM 4344 C CA . LEU A 1 285 ? 12.807 25.432 10.903 1 29.793 281 LEU A CA 1
ATOM 4345 C C . LEU A 1 285 ? 14.296 25.714 10.833 1 27.706 281 LEU A C 1
ATOM 4346 O O . LEU A 1 285 ? 14.839 25.966 9.756 1 27.981 281 LEU A O 1
ATOM 4362 N N . LEU A 1 286 ? 14.929 25.76 12.015 1 27.16 282 LEU A N 1
ATOM 4363 C CA . LEU A 1 286 ? 16.346 26.067 12.139 1 28.21 282 LEU A CA 1
ATOM 4364 C C . LEU A 1 286 ? 17.11 24.827 12.593 1 28.234 282 LEU A C 1
ATOM 4365 O O . LEU A 1 286 ? 16.653 24.123 13.503 1 27.112 282 LEU A O 1
ATOM 4381 N N . THR A 1 287 ? 18.335 24.649 12.065 1 26.61 283 THR A N 1
ATOM 4382 C CA . THR A 1 287 ? 19.183 23.534 12.496 1 26.822 283 THR A CA 1
ATOM 4383 C C . THR A 1 287 ? 20.322 24.046 13.382 1 26.397 283 THR A C 1
ATOM 4384 O O . THR A 1 287 ? 20.678 25.213 13.329 1 28.686 283 THR A O 1
ATOM 4395 N N . LYS A 1 288 ? 20.912 23.124 14.15 1 27.332 284 LYS A N 1
ATOM 4396 C CA . LYS A 1 288 ? 22.024 23.46 15.037 1 28.434 284 LYS A CA 1
ATOM 4397 C C . LYS A 1 288 ? 23.141 24.179 14.286 1 30.796 284 LYS A C 1
ATOM 4398 O O . LYS A 1 288 ? 23.751 25.143 14.773 1 29.301 284 LYS A O 1
ATOM 4417 N N . TYR A 1 289 ? 23.445 23.673 13.092 1 29.567 285 TYR A N 1
ATOM 4418 C CA . TYR A 1 289 ? 24.531 24.215 12.299 1 30.85 285 TYR A CA 1
ATOM 4419 C C . TYR A 1 289 ? 24.172 25.518 11.576 1 29.427 285 TYR A C 1
ATOM 4420 O O . TYR A 1 289 ? 24.988 26.038 10.816 1 35.412 285 TYR A O 1
ATOM 4438 N N . GLY A 1 290 ? 22.949 26.012 11.74 1 30.476 286 GLY A N 1
ATOM 4439 C CA . GLY A 1 290 ? 22.597 27.329 11.24 1 30.902 286 GLY A CA 1
ATOM 4440 C C . GLY A 1 290 ? 21.802 27.319 9.931 1 31.431 286 GLY A C 1
ATOM 4441 O O . GLY A 1 290 ? 21.638 28.379 9.345 1 34.563 286 GLY A O 1
ATOM 4445 N N . PHE A 1 291 ? 21.291 26.173 9.489 1 30.678 287 PHE A N 1
ATOM 4446 C CA . PHE A 1 291 ? 20.493 26.12 8.257 1 31.9 287 PHE A CA 1
ATOM 4447 C C . PHE A 1 291 ? 19.054 26.513 8.593 1 29.506 287 PHE A C 1
ATOM 4448 O O . PHE A 1 291 ? 18.519 26.119 9.629 1 31.164 287 PHE A O 1
ATOM 4465 N N . ILE A 1 292 ? 18.456 27.316 7.715 1 29.288 288 ILE A N 1
ATOM 4466 C CA . ILE A 1 292 ? 17.096 27.798 7.832 1 31.672 288 ILE A CA 1
ATOM 4467 C C . ILE A 1 292 ? 16.291 27.129 6.705 1 30.642 288 ILE A C 1
ATOM 4468 O O . ILE A 1 292 ? 16.759 27.073 5.549 1 32.08 288 ILE A O 1
ATOM 4484 N N . HIS A 1 293 ? 15.138 26.559 7.078 1 29.84 289 HIS A N 1
ATOM 4485 C CA . HIS A 1 293 ? 14.199 25.906 6.176 1 31.394 289 HIS A CA 1
ATOM 4486 C C . HIS A 1 293 ? 12.827 26.56 6.372 1 32.611 289 HIS A C 1
ATOM 4487 O O . HIS A 1 293 ? 12.301 26.545 7.474 1 31.794 289 HIS A O 1
ATOM 4502 N N . LEU A 1 294 ? 12.263 27.147 5.31 1 29.101 290 LEU A N 1
ATOM 4503 C CA . LEU A 1 294 ? 10.921 27.695 5.356 1 30.432 290 LEU A CA 1
ATOM 4504 C C . LEU A 1 294 ? 9.959 26.718 4.688 1 33.048 290 LEU A C 1
ATOM 4505 O O . LEU A 1 294 ? 10.277 26.128 3.649 1 29.852 290 LEU A O 1
ATOM 4521 N N . TYR A 1 295 ? 8.774 26.589 5.298 1 29.545 291 TYR A N 1
ATOM 4522 C CA . TYR A 1 295 ? 7.71 25.787 4.737 1 29.226 291 TYR A CA 1
ATOM 4523 C C . TYR A 1 295 ? 6.422 26.563 4.808 1 31.494 291 TYR A C 1
ATOM 4524 O O . TYR A 1 295 ? 6.193 27.324 5.746 1 32.978 291 TYR A O 1
ATOM 4542 N N . GLU A 1 296 ? 5.562 26.312 3.818 1 29.316 292 GLU A N 1
ATOM 4543 C CA . GLU A 1 296 ? 4.24 26.906 3.852 1 32.794 292 GLU A CA 1
ATOM 4544 C C . GLU A 1 296 ? 3.337 25.955 4.647 1 30.555 292 GLU A C 1
ATOM 4545 O O . GLU A 1 296 ? 3.406 24.734 4.47 1 31.466 292 GLU A O 1
ATOM 4557 N N . LEU A 1 297 ? 2.527 26.501 5.555 1 30.366 293 LEU A N 1
ATOM 4558 C CA . LEU A 1 297 ? 1.828 25.694 6.546 1 31.403 293 LEU A CA 1
ATOM 4559 C C . LEU A 1 297 ? 0.64 24.9 5.996 1 32.397 293 LEU A C 1
ATOM 4560 O O . LEU A 1 297 ? 0.352 23.798 6.463 1 31.721 293 LEU A O 1
ATOM 4576 N N . GLU A 1 298 ? -0.116 25.475 5.057 1 33.903 294 GLU A N 1
ATOM 4577 C CA . GLU A 1 298 ? -1.279 24.801 4.504 1 35.937 294 GLU A CA 1
ATOM 4578 C C . GLU A 1 298 ? -0.889 23.516 3.768 1 34.197 294 GLU A C 1
ATOM 4579 O O . GLU A 1 298 ? -1.551 22.496 3.918 1 33.518 294 GLU A O 1
ATOM 4591 N N . THR A 1 299 ? 0.175 23.6 2.964 1 33.225 295 THR A N 1
ATOM 4592 C CA . THR A 1 299 ? 0.568 22.564 2.023 1 32.677 295 THR A CA 1
ATOM 4593 C C . THR A 1 299 ? 1.801 21.804 2.496 1 30.855 295 THR A C 1
ATOM 4594 O O . THR A 1 299 ? 2.149 20.784 1.894 1 32.124 295 THR A O 1
ATOM 4605 N N . GLY A 1 300 ? 2.474 22.307 3.529 1 32.068 296 GLY A N 1
ATOM 4606 C CA . GLY A 1 300 ? 3.781 21.802 3.917 1 31.124 296 GLY A CA 1
ATOM 4607 C C . GLY A 1 300 ? 4.89 21.962 2.869 1 30.417 296 GLY A C 1
ATOM 4608 O O . GLY A 1 300 ? 5.945 21.345 3.003 1 29.561 296 GLY A O 1
ATOM 4612 N N . THR A 1 301 ? 4.672 22.742 1.804 1 29.315 297 THR A N 1
ATOM 4613 C CA . THR A 1 301 ? 5.668 22.865 0.753 1 29.093 297 THR A CA 1
ATOM 4614 C C . THR A 1 301 ? 6.912 23.594 1.264 1 29.12 297 THR A C 1
ATOM 4615 O O . THR A 1 301 ? 6.823 24.648 1.885 1 28.536 297 THR A O 1
ATOM 4626 N N . ASN A 1 302 ? 8.093 23.065 0.93 1 28.28 298 ASN A N 1
ATOM 4627 C CA . ASN A 1 302 ? 9.354 23.717 1.239 1 29.938 298 ASN A CA 1
ATOM 4628 C C . ASN A 1 302 ? 9.522 24.927 0.308 1 30.93 298 ASN A C 1
ATOM 4629 O O . ASN A 1 302 ? 9.488 24.783 -0.92 1 30.064 298 ASN A O 1
ATOM 4640 N N . LEU A 1 303 ? 9.816 26.078 0.917 1 29.267 299 LEU A N 1
ATOM 4641 C CA . LEU A 1 303 ? 9.882 27.34 0.216 1 31.654 299 LEU A CA 1
ATOM 4642 C C . LEU A 1 303 ? 11.331 27.735 -0.051 1 31.704 299 LEU A C 1
ATOM 4643 O O . LEU A 1 303 ? 11.609 28.362 -1.061 1 33.473 299 LEU A O 1
ATOM 4659 N N . PHE A 1 304 ? 12.208 27.449 0.919 1 31.363 300 PHE A N 1
ATOM 4660 C CA . PHE A 1 304 ? 13.538 28.012 0.943 1 34.663 300 PHE A CA 1
ATOM 4661 C C . PHE A 1 304 ? 14.418 27.171 1.863 1 32.157 300 PHE A C 1
ATOM 4662 O O . PHE A 1 304 ? 13.943 26.683 2.901 1 31.356 300 PHE A O 1
ATOM 4679 N N . VAL A 1 305 ? 15.685 27.033 1.448 1 32.187 301 VAL A N 1
ATOM 4680 C CA . VAL A 1 305 ? 16.74 26.463 2.282 1 32.527 301 VAL A CA 1
ATOM 4681 C C . VAL A 1 305 ? 17.983 27.333 2.138 1 33.958 301 VAL A C 1
ATOM 4682 O O . VAL A 1 305 ? 18.451 27.64 1.032 1 33.987 301 VAL A O 1
ATOM 4695 N N . ASN A 1 306 ? 18.574 27.714 3.27 1 35.335 302 ASN A N 1
ATOM 4696 C CA . ASN A 1 306 ? 19.808 28.474 3.229 1 37.191 302 ASN A CA 1
ATOM 4697 C C . ASN A 1 306 ? 20.493 28.355 4.587 1 36.833 302 ASN A C 1
ATOM 4698 O O . ASN A 1 306 ? 20.079 27.538 5.409 1 37.173 302 ASN A O 1
ATOM 4709 N N . ARG A 1 307 ? 21.577 29.102 4.763 1 40.156 303 ARG A N 1
ATOM 4710 C CA . ARG A 1 307 ? 22.301 29.093 6.023 1 38.728 303 ARG A CA 1
ATOM 4711 C C . ARG A 1 307 ? 22.523 30.535 6.467 1 43.363 303 ARG A C 1
ATOM 4712 O O . ARG A 1 307 ? 23.025 31.36 5.698 1 43.728 303 ARG A O 1
ATOM 4733 N N . ILE A 1 308 ? 22.208 30.825 7.735 1 41.156 304 ILE A N 1
ATOM 4734 C CA . ILE A 1 308 ? 22.323 32.181 8.266 1 42.437 304 ILE A CA 1
ATOM 4735 C C . ILE A 1 308 ? 23.531 32.358 9.18 1 43.013 304 ILE A C 1
ATOM 4736 O O . ILE A 1 308 ? 23.812 33.486 9.594 1 44.068 304 ILE A O 1
ATOM 4752 N N . THR A 1 309 ? 24.186 31.264 9.584 1 40.064 305 THR A N 1
ATOM 4753 C CA . THR A 1 309 ? 25.376 31.373 10.407 1 43.505 305 THR A CA 1
ATOM 4754 C C . THR A 1 309 ? 26.226 30.128 10.194 1 42.787 305 THR A C 1
ATOM 4755 O O . THR A 1 309 ? 25.696 29.043 9.915 1 41.924 305 THR A O 1
ATOM 4766 N N . ALA A 1 310 ? 27.545 30.309 10.332 1 42.656 306 ALA A N 1
ATOM 4767 C CA . ALA A 1 310 ? 28.485 29.199 10.292 1 45.098 306 ALA A CA 1
ATOM 4768 C C . ALA A 1 310 ? 28.807 28.765 11.714 1 44.942 306 ALA A C 1
ATOM 4769 O O . ALA A 1 310 ? 29.218 27.633 11.934 1 49.264 306 ALA A O 1
ATOM 4776 N N . GLU A 1 311 ? 28.6 29.673 12.673 1 46.296 307 GLU A N 1
ATOM 4777 C CA . GLU A 1 311 ? 28.651 29.336 14.083 1 46.063 307 GLU A CA 1
ATOM 4778 C C . GLU A 1 311 ? 27.368 28.636 14.529 1 39.327 307 GLU A C 1
ATOM 4779 O O . GLU A 1 311 ? 26.271 29.046 14.177 1 40.313 307 GLU A O 1
ATOM 4791 N N . SER A 1 312 ? 27.506 27.61 15.373 1 38.332 308 SER A N 1
ATOM 4792 C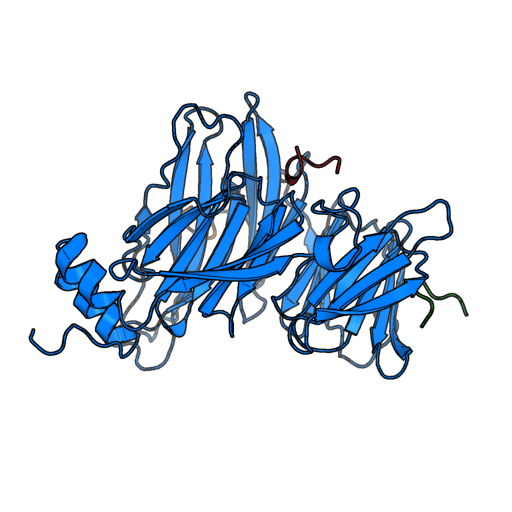 CA . SER A 1 312 ? 26.371 26.807 15.787 1 37.324 308 SER A CA 1
ATOM 4793 C C . SER A 1 312 ? 25.367 27.665 16.541 1 34.777 308 SER A C 1
ATOM 4794 O O . SER A 1 312 ? 25.776 28.529 17.327 1 36.109 308 SER A O 1
ATOM 4802 N N . VAL A 1 313 ? 24.082 27.325 16.407 1 30.438 309 VAL A N 1
ATOM 4803 C CA . VAL A 1 313 ? 22.993 27.957 17.13 1 31.428 309 VAL A CA 1
ATOM 4804 C C . VAL A 1 313 ? 22.73 27.141 18.39 1 34.296 309 VAL A C 1
ATOM 4805 O O . VAL A 1 313 ? 22.756 25.911 18.319 1 32.61 309 VAL A O 1
ATOM 4818 N N . PHE A 1 314 ? 22.472 27.808 19.529 1 31.382 310 PHE A N 1
ATOM 4819 C CA . PHE A 1 314 ? 22.228 27.04 20.757 1 31.742 310 PHE A CA 1
ATOM 4820 C C . PHE A 1 314 ? 20.868 27.324 21.374 1 34.002 310 PHE A C 1
ATOM 4821 O O . PHE A 1 314 ? 20.459 26.604 22.28 1 30.49 310 PHE A O 1
ATOM 4838 N N . THR A 1 315 ? 20.199 28.414 20.986 1 30.821 311 THR A N 1
ATOM 4839 C CA . THR A 1 315 ? 18.892 28.733 21.524 1 31.225 311 THR A CA 1
ATOM 4840 C C . THR A 1 315 ? 18.183 29.598 20.488 1 31.635 311 THR A C 1
ATOM 4841 O O . THR A 1 315 ? 18.871 30.204 19.666 1 32.687 311 THR A O 1
ATOM 4852 N N . ALA A 1 316 ? 16.834 29.576 20.504 1 31.077 312 ALA A N 1
ATOM 4853 C CA . ALA A 1 316 ? 16.012 30.316 19.57 1 30.675 312 ALA A CA 1
ATOM 4854 C C . ALA A 1 316 ? 14.686 30.706 20.221 1 32.419 312 ALA A C 1
ATOM 4855 O O . ALA A 1 316 ? 14.361 30.223 21.3 1 32.902 312 ALA A O 1
ATOM 4862 N N . ALA A 1 317 ? 13.936 31.596 19.571 1 33.952 313 ALA A N 1
ATOM 4863 C CA . ALA A 1 317 ? 12.705 32.183 20.091 1 35.24 313 ALA A CA 1
ATOM 4864 C C . ALA A 1 317 ? 11.866 32.718 18.947 1 36.213 313 ALA A C 1
ATOM 4865 O O . ALA A 1 317 ? 12.385 32.955 17.855 1 38.204 313 ALA A O 1
ATOM 4872 N N . PRO A 1 318 ? 10.58 33.033 19.177 1 36.362 314 PRO A N 1
ATOM 4873 C CA . PRO A 1 318 ? 9.795 33.773 18.205 1 38.255 314 PRO A CA 1
ATOM 4874 C C . PRO A 1 318 ? 10.306 35.21 18.065 1 39.775 314 PRO A C 1
ATOM 4875 O O . PRO A 1 318 ? 10.944 35.742 18.967 1 38.193 314 PRO A O 1
ATOM 4886 N N . TYR A 1 319 ? 10.145 35.769 16.871 1 39.682 315 TYR A N 1
ATOM 4887 C CA . TYR A 1 319 ? 10.568 37.132 16.592 1 41.181 315 TYR A CA 1
ATOM 4888 C C . TYR A 1 319 ? 9.417 37.936 16.011 1 39.958 315 TYR A C 1
ATOM 4889 O O . TYR A 1 319 ? 8.627 37.413 15.234 1 41.801 315 TYR A O 1
ATOM 4907 N N . ASN A 1 320 ? 9.35 39.226 16.403 1 44.014 316 ASN A N 1
ATOM 4908 C CA . ASN A 1 320 ? 8.503 40.232 15.773 1 49.272 316 ASN A CA 1
ATOM 4909 C C . ASN A 1 320 ? 7.018 39.849 15.808 1 48.506 316 ASN A C 1
ATOM 4910 O O . ASN A 1 320 ? 6.389 39.587 14.772 1 44.924 316 ASN A O 1
ATOM 4921 N N . HIS A 1 321 ? 6.458 39.853 17.023 1 53.75 317 HIS A N 1
ATOM 4922 C CA . HIS A 1 321 ? 5.07 39.491 17.253 1 54.715 317 HIS A CA 1
ATOM 4923 C C . HIS A 1 321 ? 4.803 38.08 16.735 1 49.017 317 HIS A C 1
ATOM 4924 O O . HIS A 1 321 ? 3.749 37.834 16.15 1 51.073 317 HIS A O 1
ATOM 4939 N N . GLU A 1 322 ? 5.787 37.192 16.927 1 47.829 318 GLU A N 1
ATOM 4940 C CA . GLU A 1 322 ? 5.679 35.783 16.562 1 45.594 318 GLU A CA 1
ATOM 4941 C C . GLU A 1 322 ? 5.484 35.614 15.047 1 38.922 318 GLU A C 1
ATOM 4942 O O . GLU A 1 322 ? 4.915 34.606 14.626 1 38.523 318 GLU A O 1
ATOM 4954 N N . ASN A 1 323 ? 5.965 36.544 14.206 1 38.191 319 ASN A N 1
ATOM 4955 C CA . ASN A 1 323 ? 5.871 36.335 12.757 1 40.185 319 ASN A CA 1
ATOM 4956 C C . ASN A 1 323 ? 7.193 35.825 12.153 1 37.103 319 ASN A C 1
ATOM 4957 O O . ASN A 1 323 ? 7.25 35.508 10.959 1 38.379 319 ASN A O 1
ATOM 4968 N N . GLY A 1 324 ? 8.223 35.654 12.988 1 38.679 320 GLY A N 1
ATOM 4969 C CA . GLY A 1 324 ? 9.518 35.157 12.543 1 35.538 320 GLY A CA 1
ATOM 4970 C C . GLY A 1 324 ? 10.229 34.32 13.612 1 36.24 320 GLY A C 1
ATOM 4971 O O . GLY A 1 324 ? 9.646 33.89 14.602 1 36.071 320 GLY A O 1
ATOM 4975 N N . ILE A 1 325 ? 11.522 34.103 13.39 1 33.511 321 ILE A N 1
ATOM 4976 C CA . ILE A 1 325 ? 12.369 33.36 14.291 1 32.398 321 ILE A CA 1
ATOM 4977 C C . ILE A 1 325 ? 13.628 34.146 14.623 1 34.368 321 ILE A C 1
ATOM 4978 O O . ILE A 1 325 ? 14.19 34.818 13.757 1 34.106 321 ILE A O 1
ATOM 4994 N N . ALA A 1 326 ? 14.066 34.091 15.894 1 33.396 322 ALA A N 1
ATOM 4995 C CA . ALA A 1 326 ? 15.343 34.654 16.298 1 33.261 322 ALA A CA 1
ATOM 4996 C C . ALA A 1 326 ? 16.182 33.564 16.949 1 31.993 322 ALA A C 1
ATOM 4997 O O . ALA A 1 326 ? 15.638 32.59 17.487 1 33.484 322 ALA A O 1
ATOM 5004 N N . CYS A 1 327 ? 17.505 33.728 16.901 1 31.129 323 CYS A N 1
ATOM 5005 C CA . CYS A 1 327 ? 18.389 32.731 17.473 1 32.547 323 CYS A CA 1
ATOM 5006 C C . CYS A 1 327 ? 19.681 33.361 17.974 1 31.724 323 CYS A C 1
ATOM 5007 O O . CYS A 1 327 ? 20.024 34.515 17.676 1 33.615 323 CYS A O 1
ATOM 5015 N N . ILE A 1 328 ? 20.4 32.607 18.789 1 30.12 324 ILE A N 1
ATOM 5016 C CA . ILE A 1 328 ? 21.68 33.065 19.273 1 30.426 324 ILE A CA 1
ATOM 5017 C C . ILE A 1 328 ? 22.687 32.007 18.894 1 30.94 324 ILE A C 1
ATOM 5018 O O . ILE A 1 328 ? 22.426 30.836 19.151 1 31.269 324 ILE A O 1
ATOM 5034 N N . ASN A 1 329 ? 23.806 32.438 18.283 1 31.72 325 ASN A N 1
ATOM 5035 C CA . ASN A 1 329 ? 24.892 31.569 17.859 1 32.691 325 ASN A CA 1
ATOM 5036 C C . ASN A 1 329 ? 26.042 31.604 18.864 1 33.906 325 ASN A C 1
ATOM 5037 O O . ASN A 1 329 ? 25.998 32.322 19.862 1 35.391 325 ASN A O 1
ATOM 5048 N N . LYS A 1 330 ? 27.054 30.771 18.618 1 35.373 326 LYS A N 1
ATOM 5049 C CA . LYS A 1 330 ? 28.129 30.566 19.584 1 39.532 326 LYS A CA 1
ATOM 5050 C C . LYS A 1 330 ? 29.057 31.774 19.677 1 44.848 326 LYS A C 1
ATOM 5051 O O . LYS A 1 330 ? 29.883 31.848 20.583 1 44.769 326 LYS A O 1
ATOM 5070 N N . LYS A 1 331 ? 28.973 32.674 18.701 1 42.732 327 LYS A N 1
ATOM 5071 C CA . LYS A 1 331 ? 29.781 33.881 18.728 1 44.415 327 LYS A CA 1
ATOM 5072 C C . LYS A 1 331 ? 29.042 35.002 19.451 1 42.111 327 LYS A C 1
ATOM 5073 O O . LYS A 1 331 ? 29.62 36.077 19.584 1 45.516 327 LYS A O 1
ATOM 5085 N N . GLY A 1 332 ? 27.808 34.753 19.873 1 39.614 328 GLY A N 1
ATOM 5086 C CA . GLY A 1 332 ? 26.989 35.677 20.632 1 39.912 328 GLY A CA 1
ATOM 5087 C C . GLY A 1 332 ? 26.205 36.659 19.763 1 42.698 328 GLY A C 1
ATOM 5088 O O . GLY A 1 332 ? 25.696 37.635 20.276 1 41.512 328 GLY A O 1
ATOM 5092 N N . GLN A 1 333 ? 26.001 36.36 18.47 1 40.416 329 GLN A N 1
ATOM 5093 C CA . GLN A 1 333 ? 25.073 37.148 17.665 1 41.057 329 GLN A CA 1
ATOM 5094 C C . GLN A 1 333 ? 23.631 36.692 17.856 1 39.06 329 GLN A C 1
ATOM 5095 O O . GLN A 1 333 ? 23.324 35.486 17.819 1 36.143 329 GLN A O 1
ATOM 5109 N N . VAL A 1 334 ? 22.729 37.661 18.02 1 34.998 330 VAL A N 1
ATOM 5110 C CA . VAL A 1 334 ? 21.305 37.381 18.037 1 35.26 330 VAL A CA 1
ATOM 5111 C C . VAL A 1 334 ? 20.779 37.738 16.652 1 36.991 330 VAL A C 1
ATOM 5112 O O . VAL A 1 334 ? 20.836 38.914 16.238 1 38.184 330 VAL A O 1
ATOM 5125 N N . LEU A 1 335 ? 20.411 36.685 15.926 1 36.152 331 LEU A N 1
ATOM 5126 C CA . LEU A 1 335 ? 20.083 36.747 14.509 1 36.149 331 LEU A CA 1
ATOM 5127 C C . LEU A 1 335 ? 18.581 36.534 14.356 1 36.111 331 LEU A C 1
ATOM 5128 O O . LEU A 1 335 ? 17.928 35.809 15.11 1 34.666 331 LEU A O 1
ATOM 5144 N N . ALA A 1 336 ? 18.014 37.128 13.298 1 39.344 332 ALA A N 1
ATOM 5145 C CA . ALA A 1 336 ? 16.575 37.083 13.113 1 36.058 332 ALA A CA 1
ATOM 5146 C C . ALA A 1 336 ? 16.262 36.936 11.629 1 34.793 332 ALA A C 1
ATOM 5147 O O . ALA A 1 336 ? 16.93 37.544 10.793 1 36.758 332 ALA A O 1
ATOM 5154 N N . VAL A 1 337 ? 15.216 36.158 11.385 1 35.204 333 VAL A N 1
ATOM 5155 C CA . VAL A 1 337 ? 14.647 35.876 10.076 1 35.971 333 VAL A CA 1
ATOM 5156 C C . VAL A 1 337 ? 13.131 36.052 10.138 1 36.63 333 VAL A C 1
ATOM 5157 O O . VAL A 1 337 ? 12.458 35.476 11.017 1 35.303 333 VAL A O 1
ATOM 5170 N N . GLU A 1 338 ? 12.593 36.767 9.13 1 37.953 334 GLU A N 1
ATOM 5171 C CA . GLU A 1 338 ? 11.179 36.679 8.845 1 40.335 334 GLU A CA 1
ATOM 5172 C C . GLU A 1 338 ? 10.985 36.83 7.333 1 39.81 334 GLU A C 1
ATOM 5173 O O . GLU A 1 338 ? 11.878 37.29 6.627 1 40.294 334 GLU A O 1
ATOM 5185 N N . ILE A 1 339 ? 9.836 36.377 6.84 1 40.118 335 ILE A N 1
ATOM 5186 C CA . ILE A 1 339 ? 9.547 36.532 5.415 1 41.229 335 ILE A CA 1
ATOM 5187 C C . ILE A 1 339 ? 9.544 38.016 5.056 1 44.28 335 ILE A C 1
ATOM 5188 O O . ILE A 1 339 ? 9.189 38.841 5.888 1 45.419 335 ILE A O 1
ATOM 5204 N N . SER A 1 340 ? 9.928 38.323 3.808 1 40.964 336 SER A N 1
ATOM 5205 C CA . SER A 1 340 ? 9.738 39.634 3.23 1 44.439 336 SER A CA 1
ATOM 5206 C C . SER A 1 340 ? 8.321 39.703 2.673 1 49.015 336 SER A C 1
ATOM 5207 O O . SER A 1 340 ? 8.00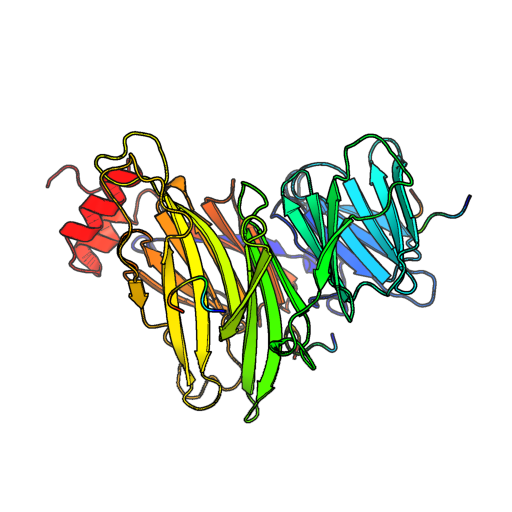8 38.988 1.718 1 46.53 336 SER A O 1
ATOM 5215 N N . THR A 1 341 ? 7.473 40.56 3.261 1 48.287 337 THR A N 1
ATOM 5216 C CA . THR A 1 341 ? 6.084 40.702 2.823 1 52.96 337 THR A CA 1
ATOM 5217 C C . THR A 1 341 ? 6.011 41.112 1.344 1 50.511 337 THR A C 1
ATOM 5218 O O . THR A 1 341 ? 5.088 40.717 0.648 1 51.272 337 THR A O 1
ATOM 5229 N N . SER A 1 342 ? 6.998 41.845 0.829 1 49.836 338 SER A N 1
ATOM 5230 C CA . SER A 1 342 ? 6.922 42.323 -0.531 1 53.884 338 SER A CA 1
ATOM 5231 C C . SER A 1 342 ? 7.523 41.328 -1.53 1 49.532 338 SER A C 1
ATOM 5232 O O . SER A 1 342 ? 7.239 41.452 -2.704 1 47.491 338 SER A O 1
ATOM 5240 N N . GLN A 1 343 ? 8.334 40.355 -1.094 1 46.927 339 GLN A N 1
ATOM 5241 C CA . GLN A 1 343 ? 9.111 39.555 -2.032 1 46.364 339 GLN A CA 1
ATOM 5242 C C . GLN A 1 343 ? 8.688 38.093 -2.047 1 43.956 339 GLN A C 1
ATOM 5243 O O . GLN A 1 343 ? 9.034 37.399 -3.004 1 43.969 339 GLN A O 1
ATOM 5257 N N . ILE A 1 344 ? 7.931 37.649 -1.029 1 42.212 340 ILE A N 1
ATOM 5258 C CA . ILE A 1 344 ? 7.608 36.238 -0.878 1 43.021 340 ILE A CA 1
ATOM 5259 C C . ILE A 1 344 ? 6.69 35.752 -1.998 1 39.441 340 ILE A C 1
ATOM 5260 O O . ILE A 1 344 ? 6.92 34.673 -2.532 1 38.791 340 ILE A O 1
ATOM 5276 N N . VAL A 1 345 ? 5.687 36.526 -2.418 1 41.923 341 VAL A N 1
ATOM 5277 C CA . VAL A 1 345 ? 4.794 36.057 -3.476 1 41.846 341 VAL A CA 1
ATOM 5278 C C . VAL A 1 345 ? 5.498 35.993 -4.834 1 42.128 341 VAL A C 1
ATOM 5279 O O . VAL A 1 345 ? 5.462 34.971 -5.514 1 45.384 341 VAL A O 1
ATOM 5292 N N . PRO A 1 346 ? 6.178 37.052 -5.307 1 44.004 342 PRO A N 1
ATOM 5293 C CA . PRO A 1 346 ? 6.953 36.931 -6.539 1 45.486 342 PRO A CA 1
ATOM 5294 C C . PRO A 1 346 ? 7.902 35.735 -6.514 1 42.368 342 PRO A C 1
ATOM 5295 O O . PRO A 1 346 ? 8.022 35.028 -7.51 1 41.745 342 PRO A O 1
ATOM 5306 N N . TYR A 1 347 ? 8.549 35.509 -5.356 1 42.997 343 TYR A N 1
ATOM 5307 C CA . TYR A 1 347 ? 9.487 34.404 -5.21 1 39.845 343 TYR A CA 1
ATOM 5308 C C . TYR A 1 347 ? 8.797 33.072 -5.499 1 40.836 343 TYR A C 1
ATOM 5309 O O . TYR A 1 347 ? 9.302 32.261 -6.284 1 39.692 343 TYR A O 1
ATOM 5327 N N . ILE A 1 348 ? 7.636 32.856 -4.871 1 40.074 344 ILE A N 1
ATOM 5328 C CA . ILE A 1 348 ? 6.919 31.604 -5.055 1 39.57 344 ILE A CA 1
ATOM 5329 C C . ILE A 1 348 ? 6.46 31.465 -6.508 1 39.457 344 ILE A C 1
ATOM 5330 O O . ILE A 1 348 ? 6.543 30.378 -7.113 1 39.406 344 ILE A O 1
ATOM 5346 N N . LEU A 1 349 ? 5.885 32.541 -7.056 1 39.77 345 LEU A N 1
ATOM 5347 C CA . LEU A 1 349 ? 5.393 32.525 -8.42 1 42.118 345 LEU A CA 1
ATOM 5348 C C . LEU A 1 349 ? 6.498 32.215 -9.435 1 43.341 345 LEU A C 1
ATOM 5349 O O . LEU A 1 349 ? 6.312 31.384 -10.33 1 41.93 345 LEU A O 1
ATOM 5365 N N . ASN A 1 350 ? 7.655 32.874 -9.284 1 41.808 346 ASN A N 1
ATOM 5366 C CA . ASN A 1 350 ? 8.638 32.944 -10.345 1 44.546 346 ASN A CA 1
ATOM 5367 C C . ASN A 1 350 ? 9.886 32.091 -10.1 1 43.602 346 ASN A C 1
ATOM 5368 O O . ASN A 1 350 ? 10.492 31.633 -11.07 1 44.925 346 ASN A O 1
ATOM 5379 N N . LYS A 1 351 ? 10.287 31.91 -8.845 1 43.76 347 LYS A N 1
ATOM 5380 C CA . LYS A 1 351 ? 11.45 31.112 -8.515 1 43.242 347 LYS A CA 1
ATOM 5381 C C . LYS A 1 351 ? 11.026 29.666 -8.262 1 40.484 347 LYS A C 1
ATOM 5382 O O . LYS A 1 351 ? 11.666 28.735 -8.781 1 41.339 347 LYS A O 1
ATOM 5401 N N . LEU A 1 352 ? 9.911 29.49 -7.543 1 36.729 348 LEU A N 1
ATOM 5402 C CA . LEU A 1 352 ? 9.401 28.151 -7.271 1 36.831 348 LEU A CA 1
ATOM 5403 C C . LEU A 1 352 ? 8.488 27.695 -8.405 1 37.188 348 LEU A C 1
ATOM 5404 O O . LEU A 1 352 ? 8.073 26.558 -8.427 1 37.883 348 LEU A O 1
ATOM 5420 N N . SER A 1 353 ? 8.148 28.597 -9.321 1 38.197 349 SER A N 1
ATOM 5421 C CA . SER A 1 353 ? 7.381 28.255 -10.505 1 39.021 349 SER A CA 1
ATOM 5422 C C . SER A 1 353 ? 6.027 27.667 -10.092 1 38.555 349 SER A C 1
ATOM 5423 O O . SER A 1 353 ? 5.559 26.696 -10.674 1 39.939 349 SER A O 1
ATOM 5431 N N . ASN A 1 354 ? 5.391 28.25 -9.065 1 39.101 350 ASN A N 1
ATOM 5432 C CA . ASN A 1 354 ? 4.231 27.622 -8.424 1 37.849 350 ASN A CA 1
ATOM 5433 C C . ASN A 1 354 ? 3.083 28.623 -8.23 1 38.157 350 ASN A C 1
ATOM 5434 O O . ASN A 1 354 ? 2.984 29.267 -7.181 1 37.886 350 ASN A O 1
ATOM 5445 N N . VAL A 1 355 ? 2.181 28.691 -9.218 1 39.667 351 VAL A N 1
ATOM 5446 C CA . VAL A 1 355 ? 1.097 29.676 -9.219 1 42.719 351 VAL A CA 1
ATOM 5447 C C . VAL A 1 355 ? 0.147 29.392 -8.054 1 41.668 351 VAL A C 1
ATOM 5448 O O . VAL A 1 355 ? -0.273 30.299 -7.338 1 40.646 351 VAL A O 1
ATOM 5461 N N . ALA A 1 356 ? -0.244 28.128 -7.887 1 41.877 352 ALA A N 1
ATOM 5462 C CA . ALA A 1 356 ? -1.257 27.801 -6.895 1 40.569 352 ALA A CA 1
ATOM 5463 C C . ALA A 1 356 ? -0.78 28.161 -5.489 1 40.589 352 ALA A C 1
ATOM 5464 O O . ALA A 1 356 ? -1.545 28.677 -4.664 1 39.22 352 ALA A O 1
ATOM 5471 N N . LEU A 1 357 ? 0.488 27.866 -5.177 1 38.874 353 LEU A N 1
ATOM 5472 C CA . LEU A 1 357 ? 0.991 28.153 -3.849 1 37.968 353 LEU A CA 1
ATOM 5473 C C . LEU A 1 357 ? 1.076 29.667 -3.63 1 39.906 353 LEU A C 1
ATOM 5474 O O . LEU A 1 357 ? 0.863 30.171 -2.52 1 40.309 353 LEU A O 1
ATOM 5490 N N . ALA A 1 358 ? 1.475 30.395 -4.675 1 39.651 354 ALA A N 1
ATOM 5491 C CA . ALA A 1 358 ? 1.652 31.836 -4.573 1 39.318 354 ALA A CA 1
ATOM 5492 C C . ALA A 1 358 ? 0.307 32.472 -4.211 1 41.587 354 ALA A C 1
ATOM 5493 O O . ALA A 1 358 ? 0.254 33.395 -3.409 1 43.357 354 ALA A O 1
ATOM 5500 N N . LEU A 1 359 ? -0.774 31.957 -4.803 1 42.928 355 LEU A N 1
ATOM 5501 C CA . LEU A 1 359 ? -2.114 32.46 -4.559 1 46.174 355 LEU A CA 1
ATOM 5502 C C . LEU A 1 359 ? -2.556 32.09 -3.153 1 44.304 355 LEU A C 1
ATOM 5503 O O . LEU A 1 359 ? -3.169 32.907 -2.486 1 44.654 355 LEU A O 1
ATOM 5519 N N . ILE A 1 360 ? -2.232 30.87 -2.691 1 43.116 356 ILE A N 1
ATOM 5520 C CA . ILE A 1 360 ? -2.531 30.485 -1.317 1 43.294 356 ILE A CA 1
ATOM 5521 C C . ILE A 1 360 ? -1.908 31.48 -0.347 1 42.028 356 ILE A C 1
ATOM 5522 O O . ILE A 1 360 ? -2.554 31.949 0.594 1 42.38 356 ILE A O 1
ATOM 5538 N N . VAL A 1 361 ? -0.612 31.733 -0.522 1 38.378 357 VAL A N 1
ATOM 5539 C CA . VAL A 1 361 ? 0.115 32.564 0.423 1 38.524 357 VAL A CA 1
ATOM 5540 C C . VAL A 1 361 ? -0.346 34.022 0.325 1 39.903 357 VAL A C 1
ATOM 5541 O O . VAL A 1 361 ? -0.551 34.656 1.373 1 40.494 357 VAL A O 1
ATOM 5554 N N . ALA A 1 362 ? -0.472 34.531 -0.899 1 42.051 358 ALA A N 1
ATOM 5555 C CA . ALA A 1 362 ? -0.974 35.883 -1.139 1 45.529 358 ALA A CA 1
ATOM 5556 C C . ALA A 1 362 ? -2.326 36.089 -0.459 1 46.907 358 ALA A C 1
ATOM 5557 O O . ALA A 1 362 ? -2.55 37.112 0.187 1 48.099 358 ALA A O 1
ATOM 5564 N N . THR A 1 363 ? -3.237 35.13 -0.645 1 48.738 359 THR A N 1
ATOM 5565 C CA . THR A 1 363 ? -4.584 35.227 -0.109 1 50.929 359 THR A CA 1
ATOM 5566 C C . THR A 1 363 ? -4.544 35.244 1.416 1 50.058 359 THR A C 1
ATOM 5567 O O . THR A 1 363 ? -5.125 36.127 2.035 1 49.551 359 THR A O 1
ATOM 5578 N N . ARG A 1 364 ? -3.869 34.266 2.029 1 45.71 360 ARG A N 1
ATOM 5579 C CA . ARG A 1 364 ? -3.845 34.156 3.484 1 45.946 360 ARG A CA 1
ATOM 5580 C C . ARG A 1 364 ? -3.272 35.423 4.116 1 46.376 360 ARG A C 1
ATOM 5581 O O . ARG A 1 364 ? -3.795 35.904 5.099 1 46.014 360 ARG A O 1
ATOM 5602 N N . GLY A 1 365 ? -2.232 35.994 3.509 1 47.681 361 GLY A N 1
ATOM 5603 C CA . GLY A 1 365 ? -1.466 37.061 4.125 1 48.009 361 GLY A CA 1
ATOM 5604 C C . GLY A 1 365 ? -1.881 38.464 3.684 1 49.599 361 GLY A C 1
ATOM 5605 O O . GLY A 1 365 ? -1.376 39.428 4.241 1 50.291 361 GLY A O 1
ATOM 5609 N N . GLY A 1 366 ? -2.742 38.592 2.669 1 51.9 362 GLY A N 1
ATOM 5610 C CA . GLY A 1 366 ? -3.03 39.908 2.12 1 54.597 362 GLY A CA 1
ATOM 5611 C C . GLY A 1 366 ? -1.775 40.544 1.522 1 56.63 362 GLY A C 1
ATOM 5612 O O . GLY A 1 366 ? -1.555 41.742 1.65 1 56.901 362 GLY A O 1
ATOM 5616 N N . LEU A 1 367 ? -0.943 39.729 0.862 1 55.178 363 LEU A N 1
ATOM 5617 C CA . LEU A 1 367 ? 0.363 40.188 0.419 1 53.75 363 LEU A CA 1
ATOM 5618 C C . LEU A 1 367 ? 0.299 40.61 -1.034 1 53.039 363 LEU A C 1
ATOM 5619 O O . LEU A 1 367 ? -0.521 40.092 -1.785 1 56.931 363 LEU A O 1
ATOM 5635 N N . PRO A 1 368 ? 1.204 41.508 -1.492 1 53.006 364 PRO A N 1
ATOM 5636 C CA . PRO A 1 368 ? 1.281 41.869 -2.9 1 52.631 364 PRO A CA 1
ATOM 5637 C C . PRO A 1 368 ? 1.968 40.802 -3.752 1 51.583 364 PRO A C 1
ATOM 5638 O O . PRO A 1 368 ? 2.636 39.896 -3.218 1 47.488 364 PRO A O 1
ATOM 5649 N N . GLY A 1 369 ? 1.73 40.902 -5.066 1 52.504 365 GLY A N 1
ATOM 5650 C CA . GLY A 1 369 ? 2.523 40.211 -6.07 1 54.245 365 GLY A CA 1
ATOM 5651 C C . GLY A 1 369 ? 1.67 39.3 -6.945 1 54.505 365 GLY A C 1
ATOM 5652 O O . GLY A 1 369 ? 2.157 38.797 -7.952 1 54.582 365 GLY A O 1
ATOM 5656 N N 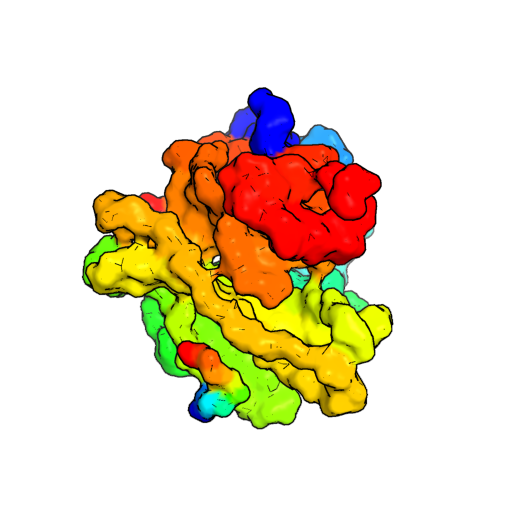. ALA A 1 370 ? 0.414 39.086 -6.534 1 53.925 366 ALA A N 1
ATOM 5657 C CA . ALA A 1 370 ? -0.49 38.188 -7.23 1 56.411 366 ALA A CA 1
ATOM 5658 C C . ALA A 1 370 ? -1.597 38.953 -7.968 1 58.312 366 ALA A C 1
ATOM 5659 O O . ALA A 1 370 ? -2.521 38.326 -8.481 1 61.828 366 ALA A O 1
ATOM 5666 N N . ASP A 1 371 ? -1.494 40.293 -8.081 1 60.346 367 ASP A N 1
ATOM 5667 C CA . ASP A 1 371 ? -2.626 41.112 -8.503 1 64.342 367 ASP A CA 1
ATOM 5668 C C . ASP A 1 371 ? -2.793 41.139 -10.019 1 66.305 367 ASP A C 1
ATOM 5669 O O . ASP A 1 371 ? -3.795 41.671 -10.482 1 67.381 367 ASP A O 1
ATOM 5678 N N . ASP A 1 372 ? -1.827 40.586 -10.768 1 66.928 368 ASP A N 1
ATOM 5679 C CA . ASP A 1 372 ? -1.948 40.468 -12.217 1 71.165 368 ASP A CA 1
ATOM 5680 C C . ASP A 1 372 ? -2.299 39.04 -12.643 1 69.565 368 ASP A C 1
ATOM 5681 O O . ASP A 1 372 ? -2.215 38.741 -13.838 1 69.398 368 ASP A O 1
ATOM 5690 N N . LEU A 1 373 ? -2.736 38.194 -11.687 1 64.143 369 LEU A N 1
ATOM 5691 C CA . LEU A 1 373 ? -3.144 36.824 -11.977 1 64.667 369 LEU A CA 1
ATOM 5692 C C . LEU A 1 373 ? -4.673 36.754 -12.147 1 68.009 369 LEU A C 1
ATOM 5693 O O . LEU A 1 373 ? -5.33 37.591 -11.493 1 75.116 369 LEU A O 1
ATOM 5710 N N . TYR B 2 2 ? -0.344 4.281 23.807 1 67.466 2 TYR E N 1
ATOM 5711 C CA . TYR B 2 2 ? -1.614 4.821 23.246 1 64.852 2 TYR E CA 1
ATOM 5712 C C . TYR B 2 2 ? -1.285 5.59 21.97 1 65.125 2 TYR E C 1
ATOM 5713 O O . TYR B 2 2 ? -0.202 6.177 21.866 1 72.778 2 TYR E O 1
ATOM 5719 N N . THR B 2 3 ? -2.194 5.532 20.985 1 65.244 3 THR E N 1
ATOM 5720 C CA . THR B 2 3 ? -2.05 6.305 19.758 1 59.095 3 THR E CA 1
ATOM 5721 C C . THR B 2 3 ? -3.064 7.441 19.797 1 53.076 3 THR E C 1
ATOM 5722 O O . THR B 2 3 ? -4.221 7.22 19.451 1 55.825 3 THR E O 1
ATOM 5733 N N . LEU B 2 4 ? -2.612 8.64 20.206 1 43.29 4 LEU E N 1
ATOM 5734 C CA . LEU B 2 4 ? -3.409 9.839 20.131 1 39.114 4 LEU E CA 1
ATOM 5735 C C . LEU B 2 4 ? -3.597 10.245 18.689 1 38.571 4 LEU E C 1
ATOM 5736 O O . LEU B 2 4 ? -4.714 10.542 18.285 1 37.671 4 LEU E O 1
ATOM 5752 N N . ILE B 2 5 ? -2.48 10.344 17.945 1 35.26 5 ILE E N 1
ATOM 5753 C CA . ILE B 2 5 ? -2.55 10.811 16.575 1 36.263 5 ILE E CA 1
ATOM 5754 C C . ILE B 2 5 ? -1.571 9.999 15.721 1 33.661 5 ILE E C 1
ATOM 5755 O O . ILE B 2 5 ? -0.749 9.237 16.215 1 35.964 5 ILE E O 1
ATOM 5771 N N . ASP B 2 6 ? -1.698 10.166 14.411 1 35.135 6 ASP E N 1
ATOM 5772 C CA . ASP B 2 6 ? -0.972 9.344 13.466 1 36.61 6 ASP E CA 1
ATOM 5773 C C . ASP B 2 6 ? 0.412 9.942 13.197 1 32.845 6 ASP E C 1
ATOM 5774 O O . ASP B 2 6 ? 0.633 10.482 12.116 1 36.6 6 ASP E O 1
ATOM 5783 N N . LEU B 2 7 ? 1.318 9.778 14.163 1 34.165 7 LEU E N 1
ATOM 5784 C CA . LEU B 2 7 ? 2.751 10.077 14.058 1 34.49 7 LEU E CA 1
ATOM 5785 C C . LEU B 2 7 ? 3.589 8.906 14.622 1 36.28 7 LEU E C 1
ATOM 5786 O O . LEU B 2 7 ? 4.822 8.857 14.369 1 36.701 7 LEU E O 1
ATOM 5803 N N . GLY C 2 1 ? 13.455 36.065 54.419 1 94.342 1 GLY G N 1
ATOM 5804 C CA . GLY C 2 1 ? 14.654 36.887 54.156 1 89.915 1 GLY G CA 1
ATOM 5805 C C . GLY C 2 1 ? 15.292 36.554 52.807 1 89.649 1 GLY G C 1
ATOM 5806 O O . GLY C 2 1 ? 15.308 37.392 51.907 1 92.815 1 GLY G O 1
ATOM 5812 N N . TYR C 2 2 ? 15.799 35.316 52.69 1 84.631 2 TYR G N 1
ATOM 5813 C CA . TYR C 2 2 ? 16.687 34.885 51.617 1 76.658 2 TYR G CA 1
ATOM 5814 C C . TYR C 2 2 ? 16.075 35.162 50.242 1 68.635 2 TYR G C 1
ATOM 5815 O O . TYR C 2 2 ? 14.897 34.855 50.017 1 60.349 2 TYR G O 1
ATOM 5833 N N . THR C 2 3 ? 16.891 35.737 49.338 1 58.089 3 THR G N 1
ATOM 5834 C CA . THR C 2 3 ? 16.517 35.909 47.937 1 53.144 3 THR G CA 1
ATOM 5835 C C . THR C 2 3 ? 17.592 35.283 47.038 1 47.56 3 THR G C 1
ATOM 5836 O O . THR C 2 3 ? 18.787 35.422 47.283 1 46.138 3 THR G O 1
ATOM 5847 N N . LEU C 2 4 ? 17.144 34.611 45.971 1 40.896 4 LEU G N 1
ATOM 5848 C CA . LEU C 2 4 ? 18.033 34.045 44.966 1 40.46 4 LEU G CA 1
ATOM 5849 C C . LEU C 2 4 ? 18.596 35.103 44.024 1 38.827 4 LEU G C 1
ATOM 5850 O O . LEU C 2 4 ? 19.463 34.792 43.234 1 40.162 4 LEU G O 1
ATOM 5866 N N . ILE C 2 5 ? 18.084 36.329 44.073 1 39.873 5 ILE G N 1
ATOM 5867 C CA . ILE C 2 5 ? 18.638 37.405 43.266 1 37.664 5 ILE G CA 1
ATOM 5868 C C . ILE C 2 5 ? 18.534 38.689 44.076 1 38.655 5 ILE G C 1
ATOM 5869 O O . ILE C 2 5 ? 17.54 38.896 44.762 1 43.764 5 ILE G O 1
ATOM 5885 N N . ASP C 2 6 ? 19.553 39.532 43.941 1 39.969 6 ASP G N 1
ATOM 5886 C CA . ASP C 2 6 ? 19.719 40.723 44.763 1 42.385 6 ASP G CA 1
ATOM 5887 C C . ASP C 2 6 ? 19.277 41.943 43.955 1 40.93 6 ASP G C 1
ATOM 5888 O O . ASP C 2 6 ? 20.036 42.467 43.147 1 40.955 6 ASP G O 1
ATOM 5897 N N . LEU C 2 7 ? 18.026 42.348 44.171 1 42.454 7 LEU G N 1
ATOM 5898 C CA . LEU C 2 7 ? 17.405 43.437 43.424 1 44.239 7 LEU G CA 1
ATOM 5899 C C . LEU C 2 7 ? 17.61 44.775 44.169 1 50.51 7 LEU G C 1
ATOM 5900 O O . LEU C 2 7 ? 17.987 45.743 43.487 1 57.932 7 LEU G O 1
ATOM 5917 N N . GLY D 2 1 ? 29.635 24.923 28.427 1 78.432 1 GLY M N 1
ATOM 5918 C CA . GLY D 2 1 ? 28.384 24.244 28.026 1 69.675 1 GLY M CA 1
ATOM 5919 C C . GLY D 2 1 ? 28.588 22.745 27.817 1 65.347 1 GLY M C 1
ATOM 5920 O O . GLY D 2 1 ? 29.19 22.314 26.837 1 64.226 1 GLY M O 1
ATOM 5926 N N . TYR D 2 2 ? 28.032 21.96 28.741 1 60.16 2 TYR M N 1
ATOM 5927 C CA . TYR D 2 2 ? 28.158 20.519 28.732 1 55.881 2 TYR M CA 1
ATOM 5928 C C . TYR D 2 2 ? 26.751 19.951 28.536 1 53.535 2 TYR M C 1
ATOM 5929 O O . TYR D 2 2 ? 26.198 19.314 29.434 1 49.039 2 TYR M O 1
ATOM 5936 N N . THR D 2 3 ? 26.137 20.283 27.394 1 43.306 3 THR M N 1
ATOM 5937 C CA . THR D 2 3 ? 24.938 19.602 26.955 1 37.568 3 THR M CA 1
ATOM 5938 C C . THR D 2 3 ? 25.191 19.205 25.509 1 35.488 3 THR M C 1
ATOM 5939 O O . THR D 2 3 ? 26.035 19.799 24.851 1 32.056 3 THR M O 1
ATOM 5950 N N . LEU D 2 4 ? 24.46 18.211 25.031 1 32.568 4 LEU M N 1
ATOM 5951 C CA . LEU D 2 4 ? 24.471 17.839 23.623 1 36.475 4 LEU M CA 1
ATOM 5952 C C . LEU D 2 4 ? 24.145 19.032 22.742 1 34.944 4 LEU M C 1
ATOM 5953 O O . LEU D 2 4 ? 24.682 19.113 21.65 1 36.456 4 LEU M O 1
ATOM 5969 N N . ILE D 2 5 ? 23.255 19.959 23.16 1 32.358 5 ILE M N 1
ATOM 5970 C CA . ILE D 2 5 ? 22.979 21.085 22.291 1 33.035 5 ILE M CA 1
ATOM 5971 C C . ILE D 2 5 ? 24.262 21.887 22.083 1 33.242 5 ILE M C 1
ATOM 5972 O O . ILE D 2 5 ? 24.518 22.434 21.017 1 36.547 5 ILE M O 1
ATOM 5988 N N . ASP D 2 6 ? 25.065 21.986 23.121 1 31.664 6 ASP M N 1
ATOM 5989 C CA . ASP D 2 6 ? 26.205 22.882 23.103 1 32.373 6 ASP M CA 1
ATOM 5990 C C . ASP D 2 6 ? 27.402 22.257 22.389 1 35.059 6 ASP M C 1
ATOM 5991 O O . ASP D 2 6 ? 28.364 22.956 22.127 1 35.915 6 ASP M O 1
ATOM 6000 N N . LEU D 2 7 ? 27.385 20.934 22.157 1 33.81 7 LEU M N 1
ATOM 6001 C CA . LEU D 2 7 ? 28.56 20.166 21.798 1 37.615 7 LEU M CA 1
ATOM 6002 C C . LEU D 2 7 ? 29.155 20.66 20.462 1 41.381 7 LEU M C 1
ATOM 6003 O O . LEU D 2 7 ? 30.377 20.758 20.392 1 38.811 7 LEU M O 1
#

Radius of gyration: 20.8 Å; Cα contacts (8 Å, |Δi|>4): 981; chains: 4; bounding box: 52×45×66 Å

Foldseek 3Di:
DQQDQKDKDFLDFVVVVVDDLVQPFDFAWDDQAQQWIKGWADDPQQTKIWIFGSVPPRDTDMDGDRARGKDAQHDAQKMWGHHPQFWIWIARPVVRDTQATEGHPAGFQDWGAQDNQKIWTDGLWFIWIDRSRPRDHYDDTDTQGTDDCQQPPWRWQDKYADPVRQKIKTKTWDDDPNEIWMKIWIAGSVVRDIDIDTFQEKYKDWEDDPQQPPDTWIKMWTKTADLVQRWIKIKIGTDDDDPPGPDDADIDIDTDDDDRPPNHKIWHYWAAQRQQQKIWTAMQQAWTWIARRRHRHTQDIDGDDRFGWRHKHAPDVRQWIWTAGSSRTIMIMHTDLANSLVSCCPVVVHLVVSCVRCVSNVGDDNVVD/DDPDDD/DDDPDDD/DPDPVVD

GO terms:
  GO:0006897 endocytosis (P, IDA)
  GO:0005198 structural molecule activity (F, TAS)
  GO:0030125 clathrin vesicle coat (C, TAS)
  GO:0030866 cortical actin cytoskeleton organization (P, IGI)
  GO:0030866 cortical actin cytoskeleton organization (P, IMP)
  GO:0006895 Golgi to endosome transport (P, IMP)
  GO:0006897 endocytosis (P, IMP)
  GO:0005515 protein binding (F, IPI)